Protein AF-A0A4S4KNP8-F1 (afdb_monomer_lite)

pLDDT: mean 75.96, std 20.67, range [28.77, 97.88]

Sequence (736 aa):
MTPSTSGRRTPGTALPTARSRSATATQPLITPVRLPTATTSITPGSRASKYVGMTAKQLSTRTTGSSSPVRGSNERLQARLDALEDENRRLMTDASNAEGSLSSLSGRLDSLTREQDTAAARITDLEFSLRTAERTVGERDSTIESLERSVQQSVLDVEKVRSEGEARARDIQSKLDDKEALVIQLKEIVEAKEGLESENDAVLSVKNTEISLLESRVQKAYIELEEERRELGAQVDELRKAGQETIALYEERLSAADGRRYELEDLISSLEEQLRMQARPQSPASMARKASSAMEIDNEALREQVQHLHKKIASLEDALEEAHLTSEREEAAIHEKVAHYKEREESMRGELSDSEKEMERVMKSEESARLRIEEIEEALRENTVALENARAEIEGLRAEIANLESIAAGGPQKAPNRSAAQTTGAYELLKAEKSELEHICKQRDEQLAEEREASAVLRQALDERIAELDATRKKLNRELPVNGLQDPSKPSVPPSPSKHDLATAREEIKGLKHIVQELQMENTNLAQRYKVLESENKLLMSETEQLREDMKQLEDNIEQSLLREEEALQAEEDAAIMAELDQLRKRLSDLEMKHARTVHDLNKEIGELESLIESKIYREDELEREVERLKERSARSQKKSSKGLPEEIRAPTSVASSASKMSQYSDSTEHGGGEVCEICERPGHDIFTCDLLNDDRPLSIGSSSGLSDTKQDLYCEDCESRGHTAANCPHSLDVF

Organism: NCBI:txid98765

Structure (mmCIF, N/CA/C/O backbone):
data_AF-A0A4S4KNP8-F1
#
_entry.id   AF-A0A4S4KNP8-F1
#
loop_
_atom_site.group_PDB
_atom_site.id
_atom_site.type_symbol
_atom_site.label_atom_id
_atom_site.label_alt_id
_atom_site.label_comp_id
_atom_site.label_asym_id
_atom_site.label_entity_id
_atom_site.label_seq_id
_atom_site.pdbx_PDB_ins_code
_atom_site.Cartn_x
_atom_site.Cartn_y
_atom_site.Cartn_z
_atom_site.occupancy
_atom_site.B_iso_or_equiv
_atom_site.auth_seq_id
_atom_site.auth_comp_id
_atom_site.auth_asym_id
_atom_site.auth_atom_id
_atom_site.pdbx_PDB_model_num
ATOM 1 N N . MET A 1 1 ? 23.668 36.703 5.795 1.00 42.75 1 MET A N 1
ATOM 2 C CA . MET A 1 1 ? 22.729 37.854 5.759 1.00 42.75 1 MET A CA 1
ATOM 3 C C . MET A 1 1 ? 21.320 37.291 5.633 1.00 42.75 1 MET A C 1
ATOM 5 O O . MET A 1 1 ? 21.195 36.228 5.045 1.00 42.75 1 MET A O 1
ATOM 9 N N . THR A 1 2 ? 20.297 37.930 6.202 1.00 41.09 2 THR A N 1
ATOM 10 C CA . THR A 1 2 ? 18.890 37.471 6.141 1.00 41.09 2 THR A CA 1
ATOM 11 C C . THR A 1 2 ? 18.097 38.229 5.069 1.00 41.09 2 THR A C 1
ATOM 13 O O . THR A 1 2 ? 18.444 39.364 4.737 1.00 41.09 2 THR A O 1
ATOM 16 N N . PRO A 1 3 ? 17.069 37.588 4.489 1.00 61.50 3 PRO A N 1
ATOM 17 C CA . PRO A 1 3 ? 15.673 37.873 4.867 1.00 61.50 3 PRO A CA 1
ATOM 18 C C . PRO A 1 3 ? 14.934 36.588 5.312 1.00 61.50 3 PRO A C 1
ATOM 20 O O . PRO A 1 3 ? 15.365 35.498 4.968 1.00 61.50 3 PRO A O 1
ATOM 23 N N . SER A 1 4 ? 13.866 36.578 6.120 1.00 46.88 4 SER A N 1
ATOM 24 C CA . SER A 1 4 ? 12.951 37.620 6.631 1.00 46.88 4 SER A CA 1
ATOM 25 C C . SER A 1 4 ? 11.905 38.167 5.644 1.00 46.88 4 SER A C 1
ATOM 27 O O . SER A 1 4 ? 12.018 39.292 5.162 1.00 46.88 4 SER A O 1
ATOM 29 N N . THR A 1 5 ? 10.841 37.390 5.411 1.00 53.28 5 THR A N 1
ATOM 30 C CA . THR A 1 5 ? 9.507 37.883 5.003 1.00 53.28 5 THR A CA 1
ATOM 31 C C . THR A 1 5 ? 8.414 37.152 5.805 1.00 53.28 5 THR A C 1
ATOM 33 O O . THR A 1 5 ? 8.685 36.119 6.415 1.00 53.28 5 THR A O 1
ATOM 36 N N . SER A 1 6 ? 7.200 37.713 5.875 1.00 47.81 6 SER A N 1
ATOM 37 C CA . SER A 1 6 ? 6.154 37.310 6.837 1.00 47.81 6 SER A CA 1
ATOM 38 C C . SER A 1 6 ? 4.877 36.809 6.155 1.00 47.81 6 SER A C 1
ATOM 40 O O . SER A 1 6 ? 4.416 37.432 5.203 1.00 47.81 6 SER A O 1
ATOM 42 N N . GLY A 1 7 ? 4.243 35.757 6.698 1.00 40.72 7 GLY A N 1
ATOM 43 C CA . GLY A 1 7 ? 3.067 35.109 6.082 1.00 40.72 7 GLY A CA 1
ATOM 44 C C . GLY A 1 7 ? 1.966 34.610 7.033 1.00 40.72 7 GLY A C 1
ATOM 45 O O . GLY A 1 7 ? 1.203 33.724 6.663 1.00 40.72 7 GLY A O 1
ATOM 46 N N . ARG A 1 8 ? 1.856 35.130 8.265 1.00 41.69 8 ARG A N 1
ATOM 47 C CA . ARG A 1 8 ? 0.903 34.616 9.275 1.00 41.69 8 ARG A CA 1
ATOM 48 C C . ARG A 1 8 ? -0.566 34.849 8.868 1.00 41.69 8 ARG A C 1
ATOM 50 O O . ARG A 1 8 ? -1.067 35.965 9.003 1.00 41.69 8 ARG A O 1
ATOM 57 N N . ARG A 1 9 ? -1.277 33.792 8.457 1.00 44.25 9 ARG A N 1
ATOM 58 C CA . ARG A 1 9 ? -2.742 33.777 8.267 1.00 44.25 9 ARG A CA 1
ATOM 59 C C . ARG A 1 9 ? -3.412 32.787 9.220 1.00 44.25 9 ARG A C 1
ATOM 61 O O . ARG A 1 9 ? -3.092 31.608 9.215 1.00 44.25 9 ARG A O 1
ATOM 68 N N . THR A 1 10 ? -4.375 33.274 9.996 1.00 48.62 10 THR A N 1
ATOM 69 C CA . THR A 1 10 ? -5.272 32.468 10.839 1.00 48.62 10 THR A CA 1
ATOM 70 C C . THR A 1 10 ? -6.679 32.454 10.234 1.00 48.62 10 THR A C 1
ATOM 72 O O . THR A 1 10 ? -7.246 33.540 10.064 1.00 48.62 10 THR A O 1
ATOM 75 N N . PRO A 1 11 ? -7.282 31.288 9.948 1.00 51.19 11 PRO A N 1
ATOM 76 C CA . PRO A 1 11 ? -8.726 31.176 9.753 1.00 51.19 11 PRO A CA 1
ATOM 77 C C . PRO A 1 11 ? -9.467 31.478 11.066 1.00 51.19 11 PRO A C 1
ATOM 79 O O . PRO A 1 11 ? -8.955 31.213 12.153 1.00 51.19 11 PRO A O 1
ATOM 82 N N . GLY A 1 12 ? -10.657 32.073 10.970 1.00 36.16 12 GLY A N 1
ATOM 83 C CA . GLY A 1 12 ? -11.467 32.455 12.130 1.00 36.16 12 GLY A CA 1
ATOM 84 C C . GLY A 1 12 ? -12.423 31.357 12.602 1.00 36.16 12 GLY A C 1
ATOM 85 O O . GLY A 1 12 ? -12.821 30.483 11.837 1.00 36.16 12 GLY A O 1
ATOM 86 N N . THR A 1 13 ? -12.834 31.455 13.864 1.00 39.59 13 THR A N 1
ATOM 87 C CA . THR A 1 13 ? -13.854 30.613 14.501 1.00 39.59 13 THR A CA 1
ATOM 88 C C . THR A 1 13 ? -15.199 30.613 13.761 1.00 39.59 13 THR A C 1
ATOM 90 O O . THR A 1 13 ? -15.740 31.668 13.431 1.00 39.59 13 THR A O 1
ATOM 93 N N . ALA A 1 14 ? -15.808 29.433 13.616 1.00 34.84 14 ALA A N 1
ATOM 94 C CA . ALA A 1 14 ? -17.212 29.272 13.233 1.00 34.84 14 ALA A CA 1
ATOM 95 C C . ALA A 1 14 ? -17.892 28.233 14.145 1.00 34.84 14 ALA A C 1
ATOM 97 O O . ALA A 1 14 ? -17.492 27.075 14.184 1.00 34.84 14 ALA A O 1
ATOM 98 N N . LEU A 1 15 ? -18.914 28.654 14.901 1.00 40.56 15 LEU A N 1
ATOM 99 C CA . LEU A 1 15 ? -19.657 27.809 15.848 1.00 40.56 15 LEU A CA 1
ATOM 100 C C . LEU A 1 15 ? -20.998 27.337 15.249 1.00 40.56 15 LEU A C 1
ATOM 102 O O . LEU A 1 15 ? -21.898 28.167 15.081 1.00 40.56 15 LEU A O 1
ATOM 106 N N . PRO A 1 16 ? -21.212 26.030 15.005 1.00 46.16 16 PRO A N 1
ATOM 107 C CA . PRO A 1 16 ? -22.534 25.507 14.671 1.00 46.16 16 PRO A CA 1
ATOM 108 C C . PRO A 1 16 ? -23.408 25.415 15.935 1.00 46.16 16 PRO A C 1
ATOM 110 O O . PRO A 1 16 ? -23.222 24.557 16.795 1.00 46.16 16 PRO A O 1
ATOM 113 N N . THR A 1 17 ? -24.399 26.302 16.069 1.00 42.94 17 THR A N 1
ATOM 114 C CA . THR A 1 17 ? -25.293 26.332 17.246 1.00 42.94 17 THR A CA 1
ATOM 115 C C . THR A 1 17 ? -26.454 25.334 17.100 1.00 42.94 17 THR A C 1
ATOM 117 O O . THR A 1 17 ? -27.586 25.707 16.786 1.00 42.94 17 THR A O 1
ATOM 120 N N . ALA A 1 18 ? -26.186 24.048 17.340 1.00 34.50 18 ALA A N 1
ATOM 121 C CA . ALA A 1 18 ? -27.164 22.959 17.220 1.00 34.50 18 ALA A CA 1
ATOM 122 C C . ALA A 1 18 ? -28.123 22.868 18.433 1.00 34.50 18 ALA A C 1
ATOM 124 O O . ALA A 1 18 ? -28.004 22.007 19.304 1.00 34.50 18 ALA A O 1
ATOM 125 N N . ARG A 1 19 ? -29.102 23.781 18.514 1.00 39.03 19 ARG A N 1
ATOM 126 C CA . ARG A 1 19 ? -30.079 23.850 19.622 1.00 39.03 19 ARG A CA 1
ATOM 127 C C . ARG A 1 19 ? -31.331 22.994 19.367 1.00 39.03 19 ARG A C 1
ATOM 129 O O . ARG A 1 19 ? -32.407 23.534 19.097 1.00 39.03 19 ARG A O 1
ATOM 136 N N . SER A 1 20 ? -31.215 21.676 19.508 1.00 34.25 20 SER A N 1
ATOM 137 C CA . SER A 1 20 ? -32.331 20.731 19.329 1.00 34.25 20 SER A CA 1
ATOM 138 C C . SER A 1 20 ? -33.427 20.880 20.397 1.00 34.25 20 SER A C 1
ATOM 140 O O . SER A 1 20 ? -33.382 20.275 21.466 1.00 34.25 20 SER A O 1
ATOM 142 N N . ARG A 1 21 ? -34.450 21.690 20.101 1.00 37.28 21 ARG A N 1
ATOM 143 C CA . ARG A 1 21 ? -35.719 21.727 20.845 1.00 37.28 21 ARG A CA 1
ATOM 144 C C . ARG A 1 21 ? -36.655 20.624 20.343 1.00 37.28 21 ARG A C 1
ATOM 146 O O . ARG A 1 21 ? -37.370 20.842 19.368 1.00 37.28 21 ARG A O 1
ATOM 153 N N . SER A 1 22 ? -36.740 19.507 21.059 1.00 34.16 22 SER A N 1
ATOM 154 C CA . SER A 1 22 ? -37.874 18.587 20.914 1.00 34.16 22 SER A CA 1
ATOM 155 C C . SER A 1 22 ? -39.030 19.060 21.792 1.00 34.16 22 SER A C 1
ATOM 157 O O . SER A 1 22 ? -38.958 18.998 23.017 1.00 34.16 22 SER A O 1
ATOM 159 N N . ALA A 1 23 ? -40.092 19.558 21.160 1.00 36.16 23 ALA A N 1
ATOM 160 C CA . ALA A 1 23 ? -41.344 19.914 21.818 1.00 36.16 23 ALA A CA 1
ATOM 161 C C . ALA A 1 23 ? -42.497 19.196 21.110 1.00 36.16 23 ALA A C 1
ATOM 163 O O . ALA A 1 23 ? -42.992 19.666 20.087 1.00 36.16 23 ALA A O 1
ATOM 164 N N . THR A 1 24 ? -42.931 18.072 21.677 1.00 37.03 24 THR A N 1
ATOM 165 C CA . THR A 1 24 ? -44.086 17.304 21.198 1.00 37.03 24 THR A CA 1
ATOM 166 C C . THR A 1 24 ? -45.037 17.105 22.370 1.00 37.03 24 THR A C 1
ATOM 168 O O . THR A 1 24 ? -44.614 16.691 23.447 1.00 37.03 24 THR A O 1
ATOM 171 N N . ALA A 1 25 ? -46.308 17.461 22.192 1.00 39.69 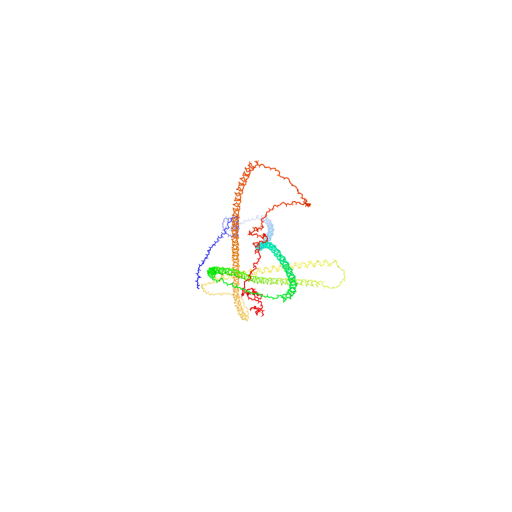25 ALA A N 1
ATOM 172 C CA . ALA A 1 25 ? -47.277 17.504 23.280 1.00 39.69 25 ALA A CA 1
ATOM 173 C C . ALA A 1 25 ? -48.227 16.303 23.253 1.00 39.69 25 ALA A C 1
ATOM 175 O O . ALA A 1 25 ? -48.884 16.057 22.244 1.00 39.69 25 ALA A O 1
ATOM 176 N N . THR A 1 26 ? -48.399 15.661 24.407 1.00 35.81 26 THR A N 1
ATOM 177 C CA . THR A 1 26 ? -49.557 14.809 24.709 1.00 35.81 26 THR A CA 1
ATOM 178 C C . THR A 1 26 ? -49.891 14.933 26.191 1.00 35.81 26 THR A C 1
ATOM 180 O O . THR A 1 26 ? -49.057 14.636 27.042 1.00 35.81 26 THR A O 1
ATOM 183 N N . GLN A 1 27 ? -51.112 15.374 26.503 1.00 42.72 27 GLN A N 1
ATOM 184 C CA . GLN A 1 27 ? -51.726 15.109 27.809 1.00 42.72 27 GLN A CA 1
ATOM 185 C C . GLN A 1 27 ? -52.246 13.659 27.827 1.00 42.72 27 GLN A C 1
ATOM 187 O O . GLN A 1 27 ? -52.448 13.069 26.762 1.00 42.72 27 GLN A O 1
ATOM 192 N N . PRO A 1 28 ? -52.513 13.097 29.015 1.00 42.81 28 PRO A N 1
ATOM 193 C CA . PRO A 1 28 ? -53.898 13.167 29.486 1.00 42.81 28 PRO A CA 1
ATOM 194 C C . PRO A 1 28 ? -54.049 13.637 30.944 1.00 42.81 28 PRO A C 1
ATOM 196 O O . PRO A 1 28 ? -53.100 13.684 31.722 1.00 42.81 28 PRO A O 1
ATOM 199 N N . LEU A 1 29 ? -55.286 13.981 31.311 1.00 45.34 29 LEU A N 1
ATOM 200 C CA . LEU A 1 29 ? -55.691 14.297 32.680 1.00 45.34 29 LEU A CA 1
ATOM 201 C C . LEU A 1 29 ? -55.696 13.027 33.547 1.00 45.34 29 LEU A C 1
ATOM 203 O O . LEU A 1 29 ? -56.445 12.102 33.240 1.00 45.34 29 LEU A O 1
ATOM 207 N N . ILE A 1 30 ? -55.009 13.043 34.694 1.00 39.38 30 ILE A N 1
ATOM 208 C CA . ILE A 1 30 ? -55.395 12.251 35.877 1.00 39.38 30 ILE A CA 1
ATOM 209 C C . ILE A 1 30 ? -55.320 13.152 37.119 1.00 39.38 30 ILE A C 1
ATOM 211 O O . ILE A 1 30 ? -54.399 13.951 37.282 1.00 39.38 30 ILE A O 1
ATOM 215 N N . THR A 1 31 ? -56.334 13.062 37.979 1.00 38.66 31 THR A N 1
ATOM 216 C CA . THR A 1 31 ? -56.511 13.897 39.177 1.00 38.66 31 THR A CA 1
ATOM 217 C C . THR A 1 31 ? -55.814 13.317 40.414 1.00 38.66 31 THR A C 1
ATOM 219 O O . THR A 1 31 ? -56.010 12.132 40.692 1.00 38.66 31 THR A O 1
ATOM 222 N N . PRO A 1 32 ? -55.132 14.125 41.249 1.00 43.62 32 PRO A N 1
ATOM 223 C CA . PRO A 1 32 ? -54.685 13.680 42.566 1.00 43.62 32 PRO A CA 1
ATOM 224 C C . PRO A 1 32 ? -55.876 13.590 43.538 1.00 43.62 32 PRO A C 1
ATOM 226 O O . PRO A 1 32 ? -56.410 14.606 43.989 1.00 43.62 32 PRO A O 1
ATOM 229 N N . VAL A 1 33 ? -56.294 12.369 43.884 1.00 39.19 33 VAL A N 1
ATOM 230 C CA . VAL A 1 33 ? -57.336 12.130 44.898 1.00 39.19 33 VAL A CA 1
ATOM 231 C C . VAL A 1 33 ? -56.758 12.386 46.291 1.00 39.19 33 VAL A C 1
ATOM 233 O O . VAL A 1 33 ? -56.038 11.561 46.846 1.00 39.19 33 VAL A O 1
ATOM 236 N N . ARG A 1 34 ? -57.083 13.544 46.873 1.00 35.69 34 ARG A N 1
ATOM 237 C CA . ARG A 1 34 ? -56.660 13.937 48.225 1.00 35.69 34 ARG A CA 1
ATOM 238 C C . ARG A 1 34 ? -57.795 13.728 49.231 1.00 35.69 34 ARG A C 1
ATOM 240 O O . ARG A 1 34 ? -58.576 14.644 49.483 1.00 35.69 34 ARG A O 1
ATOM 247 N N . LEU A 1 35 ? -57.881 12.529 49.805 1.00 34.41 35 LEU A N 1
ATOM 248 C CA . LEU A 1 35 ? -58.799 12.233 50.914 1.00 34.41 35 LEU A CA 1
ATOM 249 C C . LEU A 1 35 ? -58.300 12.877 52.232 1.00 34.41 35 LEU A C 1
ATOM 251 O O . LEU A 1 35 ? -57.090 12.903 52.467 1.00 34.41 35 LEU A O 1
ATOM 255 N N . PRO A 1 36 ? -59.189 13.449 53.072 1.00 43.34 36 PRO A N 1
ATOM 256 C CA . PRO A 1 36 ? -58.794 14.235 54.241 1.00 43.34 36 PRO A CA 1
ATOM 257 C C . PRO A 1 36 ? -58.733 13.433 55.550 1.00 43.34 36 PRO A C 1
ATOM 259 O O . PRO A 1 36 ? -59.439 12.445 55.744 1.00 43.34 36 PRO A O 1
ATOM 262 N N . THR A 1 37 ? -57.941 13.940 56.495 1.00 35.16 37 THR A N 1
ATOM 263 C CA . THR A 1 37 ? -57.806 13.432 57.866 1.00 35.16 37 THR A CA 1
ATOM 264 C C . THR A 1 37 ? -59.124 13.511 58.647 1.00 35.16 37 THR A C 1
ATOM 266 O O . THR A 1 37 ? -59.732 14.578 58.747 1.00 35.16 37 THR A O 1
ATOM 269 N N . ALA A 1 38 ? -59.544 12.407 59.269 1.00 37.19 38 ALA A N 1
ATOM 270 C CA . ALA A 1 38 ? -60.751 12.359 60.093 1.00 37.19 38 ALA A CA 1
ATOM 271 C C . ALA A 1 38 ? -60.476 12.796 61.547 1.00 37.19 38 ALA A C 1
ATOM 273 O O . ALA A 1 38 ? -60.189 11.975 62.414 1.00 37.19 38 ALA A O 1
ATOM 274 N N . THR A 1 39 ? -60.592 14.097 61.833 1.00 40.59 39 THR A N 1
ATOM 275 C CA . THR A 1 39 ? -60.516 14.645 63.204 1.00 40.59 39 THR A CA 1
ATOM 276 C C . THR A 1 39 ? -61.710 15.551 63.515 1.00 40.59 39 THR A C 1
ATOM 278 O O . THR A 1 39 ? -61.589 16.776 63.549 1.00 40.59 39 THR A O 1
ATOM 281 N N . THR A 1 40 ? -62.884 14.960 63.747 1.00 37.19 40 THR A N 1
ATOM 282 C CA . THR A 1 40 ? -64.078 15.689 64.206 1.00 37.19 40 THR A CA 1
ATOM 283 C C . THR A 1 40 ? -64.102 15.782 65.729 1.00 37.19 40 THR A C 1
ATOM 285 O O . THR A 1 40 ? -64.611 14.894 66.415 1.00 37.19 40 THR A O 1
ATOM 288 N N . SER A 1 41 ? -63.549 16.869 66.262 1.00 40.53 41 SER A N 1
ATOM 289 C CA . SER A 1 41 ? -63.719 17.248 67.663 1.00 40.53 41 SER A CA 1
ATOM 290 C C . SER A 1 41 ? -65.176 17.616 67.978 1.00 40.53 41 SER A C 1
ATOM 292 O O . SER A 1 41 ? -65.925 18.108 67.134 1.00 40.53 41 SER A O 1
ATOM 294 N N . ILE A 1 42 ? -65.575 17.375 69.227 1.00 34.09 42 ILE A N 1
ATOM 295 C CA . ILE A 1 42 ? -66.880 17.765 69.770 1.00 34.09 42 ILE A CA 1
ATOM 296 C C . ILE A 1 42 ? -66.946 19.294 69.905 1.00 34.09 42 ILE A C 1
ATOM 298 O O . ILE A 1 42 ? -66.061 19.887 70.522 1.00 34.09 42 ILE A O 1
ATOM 302 N N . THR A 1 43 ? -68.048 19.912 69.468 1.00 41.53 43 THR A N 1
ATOM 303 C CA . THR A 1 43 ? -68.389 21.299 69.839 1.00 41.53 43 THR A CA 1
ATOM 304 C C . THR A 1 43 ? -69.912 21.445 70.026 1.00 41.53 43 THR A C 1
ATOM 306 O O . THR A 1 43 ? -70.668 21.003 69.161 1.00 41.53 43 THR A O 1
ATOM 309 N N . PRO A 1 44 ? -70.411 22.014 71.145 1.00 43.34 44 PRO A N 1
ATOM 310 C CA . PRO A 1 44 ? -71.839 21.979 71.488 1.00 43.34 44 PRO A CA 1
ATOM 311 C C . PRO A 1 44 ? -72.637 23.166 70.918 1.00 43.34 44 PRO A C 1
ATOM 313 O O . PRO A 1 44 ? -72.167 24.302 70.947 1.00 43.34 44 PRO A O 1
ATOM 316 N N . GLY A 1 45 ? -73.884 22.938 70.471 1.00 35.09 45 GLY A N 1
ATOM 317 C CA . GLY A 1 45 ? -74.670 24.003 69.828 1.00 35.09 45 GLY A CA 1
ATOM 318 C C . GLY A 1 45 ? -76.174 23.771 69.603 1.00 35.09 45 GLY A C 1
ATOM 319 O O . GLY A 1 45 ? -76.614 23.740 68.464 1.00 35.09 45 GLY A O 1
ATOM 320 N N . SER A 1 46 ? -76.970 23.811 70.681 1.00 33.75 46 SER A N 1
ATOM 321 C CA . SER A 1 46 ? -78.406 24.196 70.692 1.00 33.75 46 SER A CA 1
ATOM 322 C C . SER A 1 46 ? -79.518 23.242 70.182 1.00 33.75 46 SER A C 1
ATOM 324 O O . SER A 1 46 ? -79.419 22.579 69.161 1.00 33.75 46 SER A O 1
ATOM 326 N N . ARG A 1 47 ? -80.691 23.384 70.836 1.00 40.78 47 ARG A N 1
ATOM 327 C CA . ARG A 1 47 ? -82.067 23.237 70.284 1.00 40.78 47 ARG A CA 1
ATOM 328 C C . ARG A 1 47 ? -82.725 21.850 70.082 1.00 40.78 47 ARG A C 1
ATOM 330 O O . ARG A 1 47 ? -83.627 21.724 69.262 1.00 40.78 47 ARG A O 1
ATOM 337 N N . ALA A 1 48 ? -82.513 20.918 71.010 1.00 38.31 48 ALA A N 1
ATOM 338 C CA . ALA A 1 48 ? -83.593 20.049 71.526 1.00 38.31 48 ALA A CA 1
ATOM 339 C C . ALA A 1 48 ? -83.367 19.858 73.045 1.00 38.31 48 ALA A C 1
ATOM 341 O O . ALA A 1 48 ? -82.239 19.601 73.441 1.00 38.31 48 ALA A O 1
ATOM 342 N N . SER A 1 49 ? -84.269 20.156 73.993 1.00 37.31 49 SER A N 1
ATOM 343 C CA . SER A 1 49 ? -85.723 19.911 74.126 1.00 37.31 49 SER A CA 1
ATOM 344 C C . SER A 1 49 ? -86.065 18.414 74.229 1.00 37.31 49 SER A C 1
ATOM 346 O O . SER A 1 49 ? -85.824 17.693 73.276 1.00 37.31 49 SER A O 1
ATOM 348 N N . LYS A 1 50 ? -86.677 17.904 75.312 1.00 40.38 50 LYS A N 1
ATOM 349 C CA . LYS A 1 50 ? -87.147 18.563 76.554 1.00 40.38 50 LYS A CA 1
ATOM 350 C C . LYS A 1 50 ? -87.446 17.496 77.639 1.00 40.38 50 LYS A C 1
ATOM 352 O O . LYS A 1 50 ? -87.888 16.414 77.289 1.00 40.38 50 LYS A O 1
ATOM 357 N N . TYR A 1 51 ? -87.299 17.841 78.924 1.00 38.12 51 TYR A N 1
ATOM 358 C CA . TYR A 1 51 ? -87.718 17.058 80.113 1.00 38.12 51 TYR A CA 1
ATOM 359 C C . TYR A 1 51 ? -87.032 15.696 80.403 1.00 38.12 51 TYR A C 1
ATOM 361 O O . TYR A 1 51 ? -87.601 14.640 80.156 1.00 38.12 51 TYR A O 1
ATOM 369 N N . VAL A 1 52 ? -85.924 15.722 81.153 1.00 40.34 52 VAL A N 1
ATOM 370 C CA . VAL A 1 52 ? -85.711 14.780 82.275 1.00 40.34 52 VAL A CA 1
ATOM 371 C C . VAL A 1 52 ? -85.250 15.615 83.469 1.00 40.34 52 VAL A C 1
ATOM 373 O O . VAL A 1 52 ? -84.219 16.276 83.398 1.00 40.34 52 VAL A O 1
ATOM 376 N N . GLY A 1 53 ? -86.057 15.669 84.530 1.00 40.66 53 GLY A N 1
ATOM 377 C CA . GLY A 1 53 ? -85.832 16.602 85.641 1.00 40.66 53 GLY A CA 1
ATOM 378 C C . GLY A 1 53 ? -87.083 16.848 86.479 1.00 40.66 53 GLY A C 1
ATOM 379 O O . GLY A 1 53 ? -87.587 17.966 86.523 1.00 40.66 53 GLY A O 1
ATOM 380 N N . MET A 1 54 ? -87.602 15.799 87.123 1.00 37.19 54 MET A N 1
ATOM 381 C CA . MET A 1 54 ? -88.726 15.895 88.060 1.00 37.19 54 MET A CA 1
ATOM 382 C C . MET A 1 54 ? -88.330 15.368 89.439 1.00 37.19 54 MET A C 1
ATOM 384 O O . MET A 1 54 ? -88.278 14.165 89.669 1.00 37.19 54 MET A O 1
ATOM 388 N N . THR A 1 55 ? -88.104 16.282 90.380 1.00 51.50 55 THR A N 1
ATOM 389 C CA . THR A 1 55 ? -87.964 15.989 91.811 1.00 51.50 55 THR A CA 1
ATOM 390 C C . THR A 1 55 ? -89.256 16.374 92.531 1.00 51.50 55 THR A C 1
ATOM 392 O O . THR A 1 55 ? -89.438 17.512 92.959 1.00 51.50 55 THR A O 1
ATOM 395 N N . ALA A 1 56 ? -90.181 15.419 92.666 1.00 38.91 56 ALA A N 1
ATOM 396 C CA . ALA A 1 56 ? -91.518 15.633 93.237 1.00 38.91 56 ALA A CA 1
ATOM 397 C C . ALA A 1 56 ? -91.519 15.766 94.778 1.00 38.91 56 ALA A C 1
ATOM 399 O O . ALA A 1 56 ? -92.185 15.025 95.498 1.00 38.91 56 ALA A O 1
ATOM 400 N N . LYS A 1 57 ? -90.779 16.748 95.305 1.00 42.62 57 LYS A N 1
ATOM 401 C CA . LYS A 1 57 ? -90.768 17.132 96.726 1.00 42.62 57 LYS A CA 1
ATOM 402 C C . LYS A 1 57 ? -92.018 17.962 97.080 1.00 42.62 57 LYS A C 1
ATOM 404 O O . LYS A 1 57 ? -91.899 19.115 97.480 1.00 42.62 57 LYS A O 1
ATOM 409 N N . GLN A 1 58 ? -93.220 17.405 96.902 1.00 35.06 58 GLN A N 1
ATOM 410 C CA . GLN A 1 58 ? -94.489 18.075 97.235 1.00 35.06 58 GLN A CA 1
ATOM 411 C C . GLN A 1 58 ? -95.668 17.090 97.341 1.00 35.06 58 GLN A C 1
ATOM 413 O O . GLN A 1 58 ? -96.253 16.725 96.329 1.00 35.06 58 GLN A O 1
ATOM 418 N N . LEU A 1 59 ? -96.034 16.709 98.572 1.00 33.84 59 LEU A N 1
ATOM 419 C CA . LEU A 1 59 ? -97.423 16.600 99.059 1.00 33.84 59 LEU A CA 1
ATOM 420 C C . LEU A 1 59 ? -97.424 16.170 100.536 1.00 33.84 59 LEU A C 1
ATOM 422 O O . LEU A 1 59 ? -97.169 15.015 100.865 1.00 33.84 59 LEU A O 1
ATOM 426 N N . SER A 1 60 ? -97.719 17.118 101.426 1.00 34.72 60 SER A N 1
ATOM 427 C CA . SER A 1 60 ? -97.823 16.896 102.873 1.00 34.72 60 SER A CA 1
ATOM 428 C C . SER A 1 60 ? -99.256 17.093 103.364 1.00 34.72 60 SER A C 1
ATOM 430 O O . SER A 1 60 ? -99.956 17.980 102.885 1.00 34.72 60 SER A O 1
ATOM 432 N N . THR A 1 61 ? -99.604 16.357 104.427 1.00 34.34 61 THR A N 1
ATOM 433 C CA . THR A 1 61 ? -100.586 16.703 105.484 1.00 34.34 61 THR A CA 1
ATOM 434 C C . THR A 1 61 ? -102.053 16.992 105.126 1.00 34.34 61 THR A C 1
ATOM 436 O O . THR A 1 61 ? -102.353 17.983 104.474 1.00 34.34 61 THR A O 1
ATOM 439 N N . ARG A 1 62 ? -102.968 16.249 105.777 1.00 32.78 62 ARG A N 1
ATOM 440 C CA . ARG A 1 62 ? -104.146 16.753 106.536 1.00 32.78 62 ARG A CA 1
ATOM 441 C C . ARG A 1 62 ? -104.674 15.627 107.457 1.00 32.78 62 ARG A C 1
ATOM 443 O O . ARG A 1 62 ? -105.111 14.600 106.964 1.00 32.78 62 ARG A O 1
ATOM 450 N N . THR A 1 63 ? -104.371 15.628 108.760 1.00 32.69 63 THR A N 1
ATOM 451 C CA . THR A 1 63 ? -105.105 16.266 109.891 1.00 32.69 63 THR A CA 1
ATOM 452 C C . THR A 1 63 ? -106.390 15.552 110.364 1.00 32.69 63 THR A C 1
ATOM 454 O O . THR A 1 63 ? -107.469 15.833 109.855 1.00 32.69 63 THR A O 1
ATOM 457 N N . THR A 1 64 ? -106.242 14.723 111.412 1.00 32.34 64 THR A N 1
ATOM 458 C CA . THR A 1 64 ? -107.002 14.728 112.697 1.00 32.34 64 THR A CA 1
ATOM 459 C C . THR A 1 64 ? -108.536 14.895 112.741 1.00 32.34 64 THR A C 1
ATOM 461 O O . THR A 1 64 ? -109.048 15.924 112.306 1.00 32.34 64 THR A O 1
ATOM 464 N N . GLY A 1 65 ? -109.230 14.060 113.541 1.00 29.89 65 GLY A N 1
ATOM 465 C CA . GLY A 1 65 ? -110.395 14.547 114.309 1.00 29.89 65 GLY A CA 1
ATOM 466 C C . GLY A 1 65 ? -111.397 13.539 114.914 1.00 29.89 65 GLY A C 1
ATOM 467 O O . GLY A 1 65 ? -111.974 12.729 114.200 1.00 29.89 65 GLY A O 1
ATOM 468 N N . SER A 1 66 ? -111.736 13.768 116.194 1.00 32.62 66 SER A N 1
ATOM 469 C CA . SER A 1 66 ? -113.007 13.422 116.879 1.00 32.62 66 SER A CA 1
ATOM 470 C C . SER A 1 66 ? -113.261 11.989 117.401 1.00 32.62 66 SER A C 1
ATOM 472 O O . SER A 1 66 ? -112.498 11.058 117.160 1.00 32.62 66 SER A O 1
ATOM 474 N N . SER A 1 67 ? -114.303 11.855 118.239 1.00 31.02 67 SER A N 1
ATOM 475 C CA . SER A 1 67 ? -114.376 10.884 119.345 1.00 31.02 67 SER A CA 1
ATOM 476 C C . SER A 1 67 ? -115.767 10.283 119.630 1.00 31.02 67 SER A C 1
ATOM 478 O O . SER A 1 67 ? -116.708 11.043 119.844 1.00 31.02 67 SER A O 1
ATOM 480 N N . SER A 1 68 ? -115.814 8.960 119.882 1.00 34.25 68 SER A N 1
ATOM 481 C CA . SER A 1 68 ? -116.819 8.250 120.722 1.00 34.25 68 SER A CA 1
ATOM 482 C C . SER A 1 68 ? -118.308 8.276 120.272 1.00 34.25 68 SER A C 1
ATOM 484 O O . SER A 1 68 ? -118.651 9.033 119.369 1.00 34.25 68 SER A O 1
ATOM 486 N N . PRO A 1 69 ? -119.243 7.509 120.897 1.00 46.81 69 PRO A N 1
ATOM 487 C CA . PRO A 1 69 ? -119.089 6.389 121.844 1.00 46.81 69 PRO A CA 1
ATOM 488 C C . PRO A 1 69 ? -119.988 5.142 121.528 1.00 46.81 69 PRO A C 1
ATOM 490 O O . PRO A 1 69 ? -120.679 5.079 120.520 1.00 46.81 69 PRO A O 1
ATOM 493 N N . VAL A 1 70 ? -120.031 4.179 122.465 1.00 35.50 70 VAL A N 1
ATOM 494 C CA . VAL A 1 70 ? -121.065 3.121 122.673 1.00 35.50 70 VAL A CA 1
ATOM 495 C C . VAL A 1 70 ? -121.262 2.023 121.595 1.00 35.50 70 VAL A C 1
ATOM 497 O O . VAL A 1 70 ? -122.146 2.061 120.746 1.00 35.50 70 VAL A O 1
ATOM 500 N N . ARG A 1 71 ? -120.561 0.902 121.822 1.00 39.94 71 ARG A N 1
ATOM 501 C CA . ARG A 1 71 ? -121.139 -0.435 122.131 1.00 39.94 71 ARG A CA 1
ATOM 502 C C . ARG A 1 71 ? -122.035 -1.177 121.117 1.00 39.94 71 ARG A C 1
ATOM 504 O O . ARG A 1 71 ? -122.463 -2.278 121.438 1.00 39.94 71 ARG A O 1
ATOM 511 N N . GLY A 1 72 ? -122.232 -0.676 119.901 1.00 46.12 72 GLY A N 1
ATOM 512 C CA . GLY A 1 72 ? -122.652 -1.493 118.743 1.00 46.12 72 GLY A CA 1
ATOM 513 C C . GLY A 1 72 ? -121.471 -2.061 117.937 1.00 46.12 72 GLY A C 1
ATOM 514 O O . GLY A 1 72 ? -121.647 -2.564 116.831 1.00 46.12 72 GLY A O 1
ATOM 515 N N . SER A 1 73 ? -120.243 -1.886 118.434 1.00 47.41 73 SER A N 1
ATOM 516 C CA . SER A 1 73 ? -119.027 -1.970 117.626 1.00 47.41 73 SER A CA 1
ATOM 517 C C . SER A 1 73 ? -118.411 -3.357 117.508 1.00 47.41 73 SER A C 1
ATOM 519 O O . SER A 1 73 ? -117.739 -3.580 116.513 1.00 47.41 73 SER A O 1
ATOM 521 N N . ASN A 1 74 ? -118.587 -4.274 118.469 1.00 50.47 74 ASN A N 1
ATOM 522 C CA . ASN A 1 74 ? -117.764 -5.491 118.501 1.00 50.47 74 ASN A CA 1
ATOM 523 C C . ASN A 1 74 ? -117.958 -6.389 117.278 1.00 50.47 74 ASN A C 1
ATOM 525 O O . ASN A 1 74 ? -116.966 -6.701 116.648 1.00 50.47 74 ASN A O 1
ATOM 529 N N . GLU A 1 75 ? -119.178 -6.730 116.859 1.00 55.94 75 GLU A N 1
ATOM 530 C CA . GLU A 1 75 ? -119.375 -7.582 115.668 1.00 55.94 75 GLU A CA 1
ATOM 531 C C . GLU A 1 75 ? -118.914 -6.894 114.371 1.00 55.94 75 GLU A C 1
ATOM 533 O O . GLU A 1 75 ? -118.343 -7.535 113.494 1.00 55.94 75 GLU A O 1
ATOM 538 N N . ARG A 1 76 ? -119.069 -5.565 114.270 1.00 57.69 76 ARG A N 1
ATOM 539 C CA . ARG A 1 76 ? -118.536 -4.769 113.147 1.00 57.69 76 ARG A CA 1
ATOM 540 C C . ARG A 1 76 ? -117.022 -4.566 113.196 1.00 57.69 76 ARG A C 1
ATOM 542 O O . ARG A 1 76 ? -116.438 -4.285 112.157 1.00 57.69 76 ARG A O 1
ATOM 549 N N . LEU A 1 77 ? -116.394 -4.666 114.365 1.00 58.22 77 LEU A N 1
ATOM 550 C CA . LEU A 1 77 ? -114.941 -4.673 114.526 1.00 58.22 77 LEU A CA 1
ATOM 551 C C . LEU A 1 77 ? -114.377 -6.077 114.333 1.00 58.22 77 LEU A C 1
ATOM 553 O O . LEU A 1 77 ? -113.295 -6.174 113.785 1.00 58.22 77 LEU A O 1
ATOM 557 N N . GLN A 1 78 ? -115.112 -7.129 114.697 1.00 69.75 78 GLN A N 1
ATOM 558 C CA . GLN A 1 78 ? -114.762 -8.524 114.448 1.00 69.75 78 GLN A CA 1
ATOM 559 C C . GLN A 1 78 ? -114.790 -8.782 112.943 1.00 69.75 78 GLN A C 1
ATOM 561 O O . GLN A 1 78 ? -113.736 -8.956 112.360 1.00 69.75 78 GLN A O 1
ATOM 566 N N . ALA A 1 79 ? -115.928 -8.577 112.271 1.00 73.88 79 ALA A N 1
ATOM 567 C CA . ALA A 1 79 ? -116.027 -8.730 110.818 1.00 73.88 79 ALA A CA 1
ATOM 568 C C . ALA A 1 79 ? -115.100 -7.780 110.027 1.00 73.88 79 ALA A C 1
ATOM 570 O O . ALA A 1 79 ? -114.771 -8.058 108.877 1.00 73.88 79 ALA A O 1
ATOM 571 N N . ARG A 1 80 ? -114.667 -6.656 110.622 1.00 77.88 80 ARG A N 1
ATOM 572 C CA . ARG A 1 80 ? -113.645 -5.771 110.037 1.00 77.88 80 ARG A CA 1
ATOM 573 C C . ARG A 1 80 ? -112.217 -6.218 110.354 1.00 77.88 80 ARG A C 1
ATOM 575 O O . ARG A 1 80 ? -111.353 -5.965 109.531 1.00 77.88 80 ARG A O 1
ATOM 582 N N . LEU A 1 81 ? -111.961 -6.857 111.493 1.00 76.88 81 LEU A N 1
ATOM 583 C CA . LEU A 1 81 ? -110.694 -7.515 111.811 1.00 76.88 81 LEU A CA 1
ATOM 584 C C . LEU A 1 81 ? -110.530 -8.757 110.945 1.00 76.88 81 LEU A C 1
ATOM 586 O O . LEU A 1 81 ? -109.530 -8.842 110.262 1.00 76.88 81 LEU A O 1
ATOM 590 N N . ASP A 1 82 ? -111.534 -9.627 110.864 1.00 81.00 82 ASP A N 1
ATOM 591 C CA . ASP A 1 82 ? -111.557 -10.801 109.991 1.00 81.00 82 ASP A CA 1
ATOM 592 C C . ASP A 1 82 ? -111.328 -10.385 108.523 1.00 81.00 82 ASP A C 1
ATOM 594 O O . ASP A 1 82 ? -110.476 -10.947 107.838 1.00 81.00 82 ASP A O 1
ATOM 598 N N . ALA A 1 83 ? -112.001 -9.321 108.056 1.00 79.69 83 ALA A N 1
ATOM 599 C CA . ALA A 1 83 ? -111.755 -8.754 106.729 1.00 79.69 83 ALA A CA 1
ATOM 600 C C . ALA A 1 83 ? -110.352 -8.135 106.580 1.00 79.69 83 ALA A C 1
ATOM 602 O O . ALA A 1 83 ? -109.743 -8.319 105.534 1.00 79.69 83 ALA A O 1
ATOM 603 N N . LEU A 1 84 ? -109.816 -7.444 107.597 1.00 77.94 84 LEU A N 1
ATOM 604 C CA . LEU A 1 84 ? -108.444 -6.905 107.601 1.00 77.94 84 LEU A CA 1
ATOM 605 C C . LEU A 1 84 ? -107.367 -7.990 107.787 1.00 77.94 84 LEU A C 1
ATOM 607 O O . LEU A 1 84 ? -106.207 -7.750 107.458 1.00 77.94 84 LEU A O 1
ATOM 611 N N . GLU A 1 85 ? -107.716 -9.162 108.316 1.00 81.38 85 GLU A N 1
ATOM 612 C CA . GLU A 1 85 ? -106.852 -10.332 108.461 1.00 81.38 85 GLU A CA 1
ATOM 613 C C . GLU A 1 85 ? -106.815 -11.138 107.170 1.00 81.38 85 GLU A C 1
ATOM 615 O O . GLU A 1 85 ? -105.731 -11.521 106.745 1.00 81.38 85 GLU A O 1
ATOM 620 N N . ASP A 1 86 ? -107.947 -11.341 106.495 1.00 80.69 86 ASP A N 1
ATOM 621 C CA . ASP A 1 86 ? -107.964 -11.913 105.147 1.00 80.69 86 ASP A CA 1
ATOM 622 C C . ASP A 1 86 ? -107.406 -10.929 104.103 1.00 80.69 86 ASP A C 1
ATOM 624 O O . ASP A 1 86 ? -106.735 -11.358 103.165 1.00 80.69 86 ASP A O 1
ATOM 628 N N . GLU A 1 87 ? -107.582 -9.615 104.282 1.00 82.19 87 GLU A N 1
ATOM 629 C CA . GLU A 1 87 ? -106.880 -8.586 103.502 1.00 82.19 87 GLU A CA 1
ATOM 630 C C . GLU A 1 87 ? -105.377 -8.586 103.820 1.00 82.19 87 GLU A C 1
ATOM 632 O O . GLU A 1 87 ? -104.587 -8.565 102.885 1.00 82.19 87 GLU A O 1
ATOM 637 N N . ASN A 1 88 ? -104.944 -8.736 105.081 1.00 75.31 88 ASN A N 1
ATOM 638 C CA . ASN A 1 88 ? -103.524 -8.949 105.402 1.00 75.31 88 ASN A CA 1
ATOM 639 C C . ASN A 1 88 ? -102.982 -10.247 104.801 1.00 75.31 88 ASN A C 1
ATOM 641 O O . ASN A 1 88 ? -101.887 -10.240 104.261 1.00 75.31 88 ASN A O 1
ATOM 645 N N . ARG A 1 89 ? -103.714 -11.364 104.867 1.00 84.06 89 ARG A N 1
ATOM 646 C CA . ARG A 1 89 ? -103.283 -12.637 104.266 1.00 84.06 89 ARG A CA 1
ATOM 647 C C . ARG A 1 89 ? -103.142 -12.494 102.759 1.00 84.06 89 ARG A C 1
ATOM 649 O O . ARG A 1 89 ? -102.129 -12.934 102.232 1.00 84.06 89 ARG A O 1
ATOM 656 N N . ARG A 1 90 ? -104.091 -11.824 102.092 1.00 85.19 90 ARG A N 1
ATOM 657 C CA . ARG A 1 90 ? -103.996 -11.480 100.666 1.00 85.19 90 ARG A CA 1
ATOM 658 C C . ARG A 1 90 ? -102.804 -10.578 100.384 1.00 85.19 90 ARG A C 1
ATOM 660 O O . ARG A 1 90 ? -101.990 -10.937 99.550 1.00 85.19 90 ARG A O 1
ATOM 667 N N . LEU A 1 91 ? -102.630 -9.487 101.126 1.00 82.25 91 LEU A N 1
ATOM 668 C CA . LEU A 1 91 ? -101.488 -8.580 100.984 1.00 82.25 91 LEU A CA 1
ATOM 669 C C . LEU A 1 91 ? -100.147 -9.270 101.271 1.00 82.25 91 LEU A C 1
ATOM 671 O O . LEU A 1 91 ? -99.166 -8.938 100.624 1.00 82.25 91 LEU A O 1
ATOM 675 N N . MET A 1 92 ? -100.091 -10.252 102.173 1.00 81.62 92 MET A N 1
ATOM 676 C CA . MET A 1 92 ? -98.894 -11.056 102.445 1.00 81.62 92 MET A CA 1
ATOM 677 C C . MET A 1 92 ? -98.652 -12.114 101.361 1.00 81.62 92 MET A C 1
ATOM 679 O O . MET A 1 92 ? -97.500 -12.339 101.000 1.00 81.62 92 MET A O 1
ATOM 683 N N . THR A 1 93 ? -99.692 -12.733 100.787 1.00 80.81 93 THR A N 1
ATOM 684 C CA . THR A 1 93 ? -99.524 -13.592 99.601 1.00 80.81 93 THR A CA 1
ATOM 685 C C . THR A 1 93 ? -99.162 -12.779 98.366 1.00 80.81 93 THR A C 1
ATOM 687 O O . THR A 1 93 ? -98.320 -13.215 97.597 1.00 80.81 93 THR A O 1
ATOM 690 N N . ASP A 1 94 ? -99.722 -11.585 98.192 1.00 82.25 94 ASP A N 1
ATOM 691 C CA . ASP A 1 94 ? -99.441 -10.692 97.070 1.00 82.25 94 ASP A CA 1
ATOM 692 C C . ASP A 1 94 ? -98.058 -10.052 97.216 1.00 82.25 94 ASP A C 1
ATOM 694 O O . ASP A 1 94 ? -97.338 -9.951 96.228 1.00 82.25 94 ASP A O 1
ATOM 698 N N . ALA A 1 95 ? -97.627 -9.722 98.439 1.00 79.75 95 ALA A N 1
ATOM 699 C CA . ALA A 1 95 ? -96.250 -9.341 98.739 1.00 79.75 95 ALA A CA 1
ATOM 700 C C . ALA A 1 95 ? -95.282 -10.505 98.497 1.00 79.75 95 ALA A C 1
ATOM 702 O O . ALA A 1 95 ? -94.278 -10.302 97.833 1.00 79.75 95 ALA A O 1
ATOM 703 N N . SER A 1 96 ? -95.594 -11.730 98.933 1.00 84.31 96 SER A N 1
ATOM 704 C CA . SER A 1 96 ? -94.744 -12.905 98.679 1.00 84.31 96 SER A CA 1
ATOM 705 C C . SER A 1 96 ? -94.684 -13.274 97.187 1.00 84.31 96 SER A C 1
ATOM 707 O O . SER A 1 96 ? -93.619 -13.600 96.666 1.00 84.31 96 SER A O 1
ATOM 709 N N . ASN A 1 97 ? -95.793 -13.131 96.455 1.00 82.69 97 ASN A N 1
ATOM 710 C CA . ASN A 1 97 ? -95.843 -13.262 94.997 1.00 82.69 97 ASN A CA 1
ATOM 711 C C . ASN A 1 97 ? -95.051 -12.137 94.305 1.00 82.69 97 ASN A C 1
ATOM 713 O O . ASN A 1 97 ? -94.363 -12.391 93.316 1.00 82.69 97 ASN A O 1
ATOM 717 N N . ALA A 1 98 ? -95.104 -10.907 94.825 1.00 81.25 98 ALA A N 1
ATOM 718 C CA . ALA A 1 98 ? -94.323 -9.776 94.331 1.00 81.25 98 ALA A CA 1
ATOM 719 C C . ALA A 1 98 ? -92.828 -9.915 94.654 1.00 81.25 98 ALA A C 1
ATOM 721 O O . ALA A 1 98 ? -92.011 -9.574 93.808 1.00 81.25 98 ALA A O 1
ATOM 722 N N . GLU A 1 99 ? -92.451 -10.472 95.806 1.00 83.00 99 GLU A N 1
ATOM 723 C CA . GLU A 1 99 ? -91.075 -10.835 96.167 1.00 83.00 99 GLU A CA 1
ATOM 724 C C . GLU A 1 99 ? -90.556 -11.976 95.286 1.00 83.00 99 GLU A C 1
ATOM 726 O O . GLU A 1 99 ? -89.441 -11.894 94.779 1.00 83.00 99 GLU A O 1
ATOM 731 N N . GLY A 1 100 ? -91.372 -12.999 95.013 1.00 83.88 100 GLY A N 1
ATOM 732 C CA . GLY A 1 100 ? -91.051 -14.052 94.047 1.00 83.88 100 GLY A CA 1
ATOM 733 C C . GLY A 1 100 ? -90.885 -13.507 92.624 1.00 83.88 100 GLY A C 1
ATOM 734 O O . GLY A 1 100 ? -89.945 -13.873 91.917 1.00 83.88 100 GLY A O 1
ATOM 735 N N . SER A 1 101 ? -91.744 -12.566 92.217 1.00 87.69 101 SER A N 1
ATOM 736 C CA . SER A 1 101 ? -91.638 -11.864 90.934 1.00 87.69 101 SER A CA 1
ATOM 737 C C . SER A 1 101 ? -90.405 -10.955 90.874 1.00 87.69 101 SER A C 1
ATOM 739 O O . SER A 1 101 ? -89.679 -10.993 89.886 1.00 87.69 101 SER A O 1
ATOM 741 N N . LEU A 1 102 ? -90.097 -10.212 91.941 1.00 85.88 102 LEU A N 1
ATOM 742 C CA . LEU A 1 102 ? -88.885 -9.398 92.078 1.00 85.88 102 LEU A CA 1
ATOM 743 C C . LEU A 1 102 ? -87.620 -10.255 92.081 1.00 85.88 102 LEU A C 1
ATOM 745 O O . LEU A 1 102 ? -86.645 -9.880 91.443 1.00 85.88 102 LEU A O 1
ATOM 749 N N . SER A 1 103 ? -87.634 -11.419 92.730 1.00 87.50 103 SER A N 1
ATOM 750 C CA . SER A 1 103 ? -86.529 -12.380 92.717 1.00 87.50 103 SER A CA 1
ATOM 751 C C . SER A 1 103 ? -86.317 -12.958 91.312 1.00 87.50 103 SER A C 1
ATOM 753 O O . SER A 1 103 ? -85.189 -12.988 90.822 1.00 87.50 103 SER A O 1
ATOM 755 N N . SER A 1 104 ? -87.398 -13.310 90.606 1.00 88.81 104 SER A N 1
ATOM 756 C CA . SER A 1 104 ? -87.349 -13.743 89.203 1.00 88.81 104 SER A CA 1
ATOM 757 C C . SER A 1 104 ? -86.855 -12.636 88.258 1.00 88.81 104 SER A C 1
ATOM 759 O O . SER A 1 104 ? -86.036 -12.896 87.375 1.00 88.81 104 SER A O 1
ATOM 761 N N . LEU A 1 105 ? -87.293 -11.391 88.465 1.00 89.56 105 LEU A N 1
ATOM 762 C CA . LEU A 1 105 ? -86.832 -10.224 87.711 1.00 89.56 105 LEU A CA 1
ATOM 763 C C . LEU A 1 105 ? -85.372 -9.878 88.028 1.00 89.56 105 LEU A C 1
ATOM 765 O O . LEU A 1 105 ? -84.632 -9.561 87.105 1.00 89.56 105 LEU A O 1
ATOM 769 N N . SER A 1 106 ? -84.933 -10.000 89.284 1.00 90.88 106 SER A N 1
ATOM 770 C CA . SER A 1 106 ? -83.535 -9.816 89.689 1.00 90.88 106 SER A CA 1
ATOM 771 C C . SER A 1 106 ? -82.645 -10.880 89.057 1.00 90.88 106 SER A C 1
ATOM 773 O O . SER A 1 106 ? -81.668 -10.529 88.415 1.00 90.88 106 SER A O 1
ATOM 775 N N . GLY A 1 107 ? -83.021 -12.162 89.117 1.00 91.50 107 GLY A N 1
ATOM 776 C CA . GLY A 1 107 ? -82.267 -13.235 88.459 1.00 91.50 107 GLY A CA 1
ATOM 777 C C . GLY A 1 107 ? -82.178 -13.067 86.935 1.00 91.50 107 GLY A C 1
ATOM 778 O O . GLY A 1 107 ? -81.169 -13.432 86.332 1.00 91.50 107 GLY A O 1
ATOM 779 N N . ARG A 1 108 ? -83.197 -12.459 86.311 1.00 93.94 108 ARG A N 1
ATOM 780 C CA . ARG A 1 108 ? -83.186 -12.081 84.889 1.00 93.94 108 ARG A CA 1
ATOM 781 C C . ARG A 1 108 ? -82.370 -10.814 84.606 1.00 93.94 108 ARG A C 1
ATOM 783 O O . ARG A 1 108 ? -81.772 -10.715 83.541 1.00 93.94 108 ARG A O 1
ATOM 790 N N . LEU A 1 109 ? -82.322 -9.853 85.527 1.00 91.25 109 LEU A N 1
ATOM 791 C CA . LEU A 1 109 ? -81.414 -8.707 85.436 1.00 91.25 109 LEU A CA 1
ATOM 792 C C . LEU A 1 109 ? -79.958 -9.165 85.595 1.00 91.25 109 LEU A C 1
ATOM 794 O O . LEU A 1 109 ? -79.114 -8.753 84.807 1.00 91.25 109 LEU A O 1
ATOM 798 N N . ASP A 1 110 ? -79.677 -10.084 86.520 1.00 92.50 110 ASP A N 1
ATOM 799 C CA . ASP A 1 110 ? -78.358 -10.692 86.713 1.00 92.50 110 ASP A CA 1
ATOM 800 C C . ASP A 1 110 ? -77.925 -11.508 85.485 1.00 92.50 110 ASP A C 1
ATOM 802 O O . ASP A 1 110 ? -76.755 -11.466 85.102 1.00 92.50 110 ASP A O 1
ATOM 806 N N . SER A 1 111 ? -78.846 -12.241 84.837 1.00 93.19 111 SER A N 1
ATOM 807 C CA . SER A 1 111 ? -78.535 -12.957 83.592 1.00 93.19 111 SER A CA 1
ATOM 808 C C . SER A 1 111 ? -78.258 -11.988 82.442 1.00 93.19 111 SER A C 1
ATOM 810 O O . SER A 1 111 ? -77.219 -12.111 81.802 1.00 93.19 111 SER A O 1
ATOM 812 N N . LEU A 1 112 ? -79.106 -10.972 82.245 1.00 93.81 112 LEU A N 1
ATOM 813 C CA . LEU A 1 112 ? -78.903 -9.935 81.226 1.00 93.81 112 LEU A CA 1
ATOM 814 C C . LEU A 1 112 ? -77.626 -9.116 81.464 1.00 93.81 112 LEU A C 1
ATOM 816 O O . LEU A 1 112 ? -76.956 -8.753 80.504 1.00 93.81 112 LEU A O 1
ATOM 820 N N . THR A 1 113 ? -77.251 -8.867 82.722 1.00 93.81 113 THR A N 1
ATOM 821 C CA . THR A 1 113 ? -75.998 -8.176 83.068 1.00 93.81 113 THR A CA 1
ATOM 822 C C . THR A 1 113 ? -74.798 -9.044 82.703 1.00 93.81 113 THR A C 1
ATOM 824 O O . THR A 1 113 ? -73.903 -8.578 82.011 1.00 93.81 113 THR A O 1
ATOM 827 N N . ARG A 1 114 ? -74.812 -10.343 83.037 1.00 94.69 114 ARG A N 1
ATOM 828 C CA . ARG A 1 114 ? -73.751 -11.284 82.626 1.00 94.69 114 ARG A CA 1
ATOM 829 C C . ARG A 1 114 ? -73.682 -11.473 81.106 1.00 94.69 114 ARG A C 1
ATOM 831 O O . ARG A 1 114 ? -72.592 -11.618 80.554 1.00 94.69 114 ARG A O 1
ATOM 838 N N . GLU A 1 115 ? -74.819 -11.471 80.415 1.00 95.06 115 GLU A N 1
ATOM 839 C CA . GLU A 1 115 ? -74.880 -11.485 78.947 1.00 95.06 115 GLU A CA 1
ATOM 840 C C . GLU A 1 115 ? -74.288 -10.193 78.358 1.00 95.06 115 GLU A C 1
ATOM 842 O O . GLU A 1 115 ? -73.505 -10.259 77.412 1.00 95.06 115 GLU A O 1
ATOM 847 N N . GLN A 1 116 ? -74.572 -9.032 78.955 1.00 94.62 116 GLN A N 1
ATOM 848 C CA . GLN A 1 116 ? -73.975 -7.751 78.574 1.00 94.62 116 GLN A CA 1
ATOM 849 C C . GLN A 1 116 ? -72.460 -7.717 78.836 1.00 94.62 116 GLN A C 1
ATOM 851 O O . GLN A 1 116 ? -71.712 -7.319 77.947 1.00 94.62 116 GLN A O 1
ATOM 856 N N . ASP A 1 117 ? -71.994 -8.177 79.999 1.00 94.56 117 ASP A N 1
ATOM 857 C CA . ASP A 1 117 ? -70.571 -8.233 80.356 1.00 94.56 117 ASP A CA 1
ATOM 858 C C . ASP A 1 117 ? -69.796 -9.179 79.425 1.00 94.56 117 ASP A C 1
ATOM 860 O O . ASP A 1 117 ? -68.722 -8.839 78.927 1.00 94.56 117 ASP A O 1
ATOM 864 N N . THR A 1 118 ? -70.353 -10.358 79.124 1.00 95.81 118 THR A N 1
ATOM 865 C CA . THR A 1 118 ? -69.727 -11.315 78.192 1.00 95.81 118 THR A CA 1
ATOM 866 C C . THR A 1 118 ? -69.785 -10.852 76.735 1.00 95.81 118 THR A C 1
ATOM 868 O O . THR A 1 118 ? -68.863 -11.150 75.973 1.00 95.81 118 THR A O 1
ATOM 871 N N . ALA A 1 119 ? -70.806 -10.089 76.334 1.00 94.88 119 ALA A N 1
ATOM 872 C CA . ALA A 1 119 ? -70.832 -9.420 75.035 1.00 94.88 119 ALA A CA 1
ATOM 873 C C . ALA A 1 119 ? -69.794 -8.287 74.958 1.00 94.88 119 ALA A C 1
ATOM 875 O O . ALA A 1 119 ? -69.075 -8.198 73.966 1.00 94.88 119 ALA A O 1
ATOM 876 N N . ALA A 1 120 ? -69.661 -7.471 76.008 1.00 95.00 120 ALA A N 1
ATOM 877 C CA . ALA A 1 120 ? -68.671 -6.400 76.088 1.00 95.00 120 ALA A CA 1
ATOM 878 C C . ALA A 1 120 ? -67.234 -6.945 76.037 1.00 95.00 120 ALA A C 1
ATOM 880 O O . ALA A 1 120 ? -66.431 -6.445 75.252 1.00 95.00 120 ALA A O 1
ATOM 881 N N . ALA A 1 121 ? -66.937 -8.017 76.781 1.00 95.69 121 ALA A N 1
ATOM 882 C CA . ALA A 1 121 ? -65.644 -8.701 76.729 1.00 95.69 121 ALA A CA 1
ATOM 883 C C . ALA A 1 121 ? -65.313 -9.201 75.308 1.00 95.69 121 ALA A C 1
ATOM 885 O O . ALA A 1 121 ? -64.243 -8.911 74.777 1.00 95.69 121 ALA A O 1
ATOM 886 N N . ARG A 1 122 ? -66.274 -9.855 74.635 1.00 96.81 122 ARG A N 1
ATOM 887 C CA . ARG A 1 122 ? -66.112 -10.294 73.236 1.00 96.81 122 ARG A CA 1
ATOM 888 C C . ARG A 1 122 ? -65.903 -9.130 72.268 1.00 96.81 122 ARG A C 1
ATOM 890 O O . ARG A 1 122 ? -65.152 -9.283 71.311 1.00 96.81 122 ARG A O 1
ATOM 897 N N . ILE A 1 123 ? -66.545 -7.983 72.494 1.00 95.06 123 ILE A N 1
ATOM 898 C CA . ILE A 1 123 ? -66.314 -6.773 71.694 1.00 95.06 123 ILE A CA 1
ATOM 899 C C . ILE A 1 123 ? -64.882 -6.271 71.908 1.00 95.06 123 ILE A C 1
ATOM 901 O O . ILE A 1 123 ? -64.197 -6.018 70.922 1.00 95.06 123 ILE A O 1
ATOM 905 N N . THR A 1 124 ? -64.383 -6.206 73.147 1.00 96.00 124 THR A N 1
ATOM 906 C CA . THR A 1 124 ? -62.991 -5.793 73.403 1.00 96.00 124 THR A CA 1
ATOM 907 C C . THR A 1 124 ? -61.957 -6.769 72.835 1.00 96.00 124 THR A C 1
ATOM 909 O O . THR A 1 124 ? -60.944 -6.321 72.299 1.00 96.00 124 THR A O 1
ATOM 912 N N . ASP A 1 125 ? -62.228 -8.078 72.865 1.00 95.38 125 ASP A N 1
ATOM 913 C CA . ASP A 1 125 ? -61.366 -9.098 72.252 1.00 95.38 125 ASP A CA 1
ATOM 914 C C . ASP A 1 125 ? -61.336 -8.962 70.719 1.00 95.38 125 ASP A C 1
ATOM 916 O O . ASP A 1 125 ? -60.271 -9.027 70.100 1.00 95.38 125 ASP A O 1
ATOM 920 N N . LEU A 1 126 ? -62.496 -8.719 70.094 1.00 94.94 126 LEU A N 1
ATOM 921 C CA . LEU A 1 126 ? -62.609 -8.494 68.650 1.00 94.94 126 LEU A CA 1
ATOM 922 C C . LEU A 1 126 ? -61.980 -7.161 68.220 1.00 94.94 126 LEU A C 1
ATOM 924 O O . LEU A 1 126 ? -61.298 -7.133 67.201 1.00 94.94 126 LEU A O 1
ATOM 928 N N . GLU A 1 127 ? -62.131 -6.080 68.991 1.00 96.50 127 GLU A N 1
ATOM 929 C CA . GLU A 1 127 ? -61.425 -4.813 68.747 1.00 96.50 127 GLU A CA 1
ATOM 930 C C . GLU A 1 127 ? -59.904 -4.976 68.856 1.00 96.50 127 GLU A C 1
ATOM 932 O O . GLU A 1 127 ? -59.161 -4.423 68.044 1.00 96.50 127 GLU A O 1
ATOM 937 N N . PHE A 1 128 ? -59.420 -5.737 69.843 1.00 97.12 128 PHE A N 1
ATOM 938 C CA . PHE A 1 128 ? -57.994 -6.018 69.993 1.00 97.12 128 PHE A CA 1
ATOM 939 C C . PHE A 1 128 ? -57.462 -6.878 68.836 1.00 97.12 128 PHE A C 1
ATOM 941 O O . PHE A 1 128 ? -56.405 -6.576 68.275 1.00 97.12 128 PHE A O 1
ATOM 948 N N . SER A 1 129 ? -58.211 -7.909 68.435 1.00 96.81 129 SER A N 1
ATOM 949 C CA . SER A 1 129 ? -57.888 -8.753 67.281 1.00 96.81 129 SER A CA 1
ATOM 950 C C . SER A 1 129 ? -57.868 -7.946 65.979 1.00 96.81 129 SER A C 1
ATOM 952 O O . SER A 1 129 ? -56.894 -8.032 65.234 1.00 96.81 129 SER A O 1
ATOM 954 N N . LEU A 1 130 ? -58.866 -7.087 65.751 1.00 95.06 130 LEU A N 1
ATOM 955 C CA . LEU A 1 130 ? -58.958 -6.218 64.577 1.00 95.06 130 LEU A CA 1
ATOM 956 C C . LEU A 1 130 ? -57.794 -5.219 64.525 1.00 95.06 130 LEU A C 1
ATOM 958 O O . LEU A 1 130 ? -57.099 -5.171 63.517 1.00 95.06 130 LEU A O 1
ATOM 962 N N . ARG A 1 131 ? -57.475 -4.527 65.630 1.00 96.31 131 ARG A N 1
ATOM 963 C CA . ARG A 1 131 ? -56.288 -3.645 65.710 1.00 96.31 131 ARG A CA 1
ATOM 964 C C . ARG A 1 131 ? -54.965 -4.389 65.535 1.00 96.31 131 ARG A C 1
ATOM 966 O O . ARG A 1 131 ? -53.945 -3.779 65.219 1.00 96.31 131 ARG A O 1
ATOM 973 N N . THR A 1 132 ? -54.929 -5.690 65.804 1.00 95.31 132 THR A N 1
ATOM 974 C CA . THR A 1 132 ? -53.742 -6.520 65.551 1.00 95.31 132 THR A CA 1
ATOM 975 C C . THR A 1 132 ? -53.656 -6.876 64.068 1.00 95.31 132 THR A C 1
ATOM 977 O O . THR A 1 132 ? -52.600 -6.690 63.470 1.00 95.31 132 THR A O 1
ATOM 980 N N . ALA A 1 133 ? -54.778 -7.255 63.446 1.00 94.06 133 ALA A N 1
ATOM 981 C CA . ALA A 1 133 ? -54.869 -7.468 62.005 1.00 94.06 133 ALA A CA 1
ATOM 982 C C . ALA A 1 133 ? -54.493 -6.201 61.210 1.00 94.06 133 ALA A C 1
ATOM 984 O O . ALA A 1 133 ? -53.648 -6.286 60.325 1.00 94.06 133 ALA A O 1
ATOM 985 N N . GLU A 1 134 ? -55.026 -5.027 61.572 1.00 96.06 134 GLU A N 1
ATOM 986 C CA . GLU A 1 134 ? -54.698 -3.729 60.954 1.00 96.06 134 GLU A CA 1
ATOM 987 C C . GLU A 1 134 ? -53.187 -3.445 60.941 1.00 96.06 134 GLU A C 1
ATOM 989 O O . GLU A 1 134 ? -52.653 -3.030 59.914 1.00 96.06 134 GLU A O 1
ATOM 994 N N . ARG A 1 135 ? -52.476 -3.722 62.047 1.00 95.44 135 ARG A N 1
ATOM 995 C CA . ARG A 1 135 ? -51.009 -3.585 62.096 1.00 95.44 135 ARG A CA 1
ATOM 996 C C . ARG A 1 135 ? -50.320 -4.567 61.157 1.00 95.44 135 ARG A C 1
ATOM 998 O O . ARG A 1 135 ? -49.510 -4.137 60.347 1.00 95.44 135 ARG A O 1
ATOM 1005 N N . THR A 1 136 ? -50.696 -5.847 61.194 1.00 95.31 136 THR A N 1
ATOM 1006 C CA . THR A 1 136 ? -50.098 -6.853 60.297 1.00 95.31 136 THR A CA 1
ATOM 1007 C C . THR A 1 136 ? -50.399 -6.597 58.817 1.00 95.31 136 THR A C 1
ATOM 1009 O O . THR A 1 136 ? -49.614 -6.997 57.965 1.00 95.31 136 THR A O 1
ATOM 1012 N N . VAL A 1 137 ? -51.504 -5.918 58.486 1.00 93.94 137 VAL A N 1
ATOM 1013 C CA . VAL A 1 137 ? -51.785 -5.457 57.119 1.00 93.94 137 VAL A CA 1
ATOM 1014 C C . VAL A 1 137 ? -50.864 -4.293 56.760 1.00 93.94 137 VAL A C 1
ATOM 1016 O O . VAL A 1 137 ? -50.146 -4.411 55.779 1.00 93.94 137 VAL A O 1
ATOM 1019 N N . GLY A 1 138 ? -50.761 -3.247 57.588 1.00 95.56 138 GLY A N 1
ATOM 1020 C CA . GLY A 1 138 ? -49.846 -2.124 57.325 1.00 95.56 138 GLY A CA 1
ATOM 1021 C C . GLY A 1 138 ? -48.362 -2.523 57.258 1.00 95.56 138 GLY A C 1
ATOM 1022 O O . GLY A 1 138 ? -47.608 -1.989 56.447 1.00 95.56 138 GLY A O 1
ATOM 1023 N N . GLU A 1 139 ? -47.941 -3.510 58.052 1.00 95.69 139 GLU A N 1
ATOM 1024 C CA . GLU A 1 139 ? -46.617 -4.137 57.952 1.00 95.69 139 GLU A CA 1
ATOM 1025 C C . GLU A 1 139 ? -46.438 -4.822 56.585 1.00 95.69 139 GLU A C 1
ATOM 1027 O O . GLU A 1 139 ? -45.443 -4.583 55.892 1.00 95.69 139 GLU A O 1
ATOM 1032 N N . ARG A 1 140 ? -47.426 -5.613 56.142 1.00 92.62 140 ARG A N 1
ATOM 1033 C CA . ARG A 1 140 ? -47.407 -6.267 54.822 1.00 92.62 140 ARG A CA 1
ATOM 1034 C C . ARG A 1 140 ? -47.427 -5.259 53.675 1.00 92.62 140 ARG A C 1
ATOM 1036 O O . ARG A 1 140 ? -46.631 -5.409 52.758 1.00 92.62 140 ARG A O 1
ATOM 1043 N N . ASP A 1 141 ? -48.235 -4.212 53.754 1.00 94.94 141 ASP A N 1
ATOM 1044 C CA . ASP A 1 141 ? -48.277 -3.149 52.748 1.00 94.94 141 ASP A CA 1
ATOM 1045 C C . ASP A 1 141 ? -46.914 -2.438 52.655 1.00 94.94 141 ASP A C 1
ATOM 1047 O O . ASP A 1 141 ? -46.376 -2.284 51.562 1.00 94.94 141 ASP A O 1
ATOM 1051 N N . SER A 1 142 ? -46.267 -2.127 53.789 1.00 95.50 142 SER A N 1
ATOM 1052 C CA . SER A 1 142 ? -44.929 -1.509 53.792 1.00 95.50 142 SER A CA 1
ATOM 1053 C C . SER A 1 142 ? -43.829 -2.415 53.215 1.00 95.50 142 SER A C 1
ATOM 1055 O O . SER A 1 142 ? -42.893 -1.934 52.572 1.00 95.50 142 SER A O 1
ATOM 1057 N N . THR A 1 143 ? -43.947 -3.737 53.397 1.00 94.94 143 THR A N 1
ATOM 1058 C CA . THR A 1 143 ? -43.026 -4.710 52.781 1.00 94.94 143 THR A CA 1
ATOM 1059 C C . THR A 1 143 ? -43.298 -4.897 51.291 1.00 94.94 143 THR A C 1
ATOM 1061 O O . THR A 1 143 ? -42.339 -5.006 50.529 1.00 94.94 143 THR A O 1
ATOM 1064 N N . ILE A 1 144 ? -44.558 -4.829 50.847 1.00 93.06 144 ILE A N 1
ATOM 1065 C CA . ILE A 1 144 ? -44.925 -4.790 49.424 1.00 93.06 144 ILE A CA 1
ATOM 1066 C C . ILE A 1 144 ? -44.359 -3.525 48.769 1.00 93.06 144 ILE A C 1
ATOM 1068 O O . ILE A 1 144 ? -43.613 -3.649 47.805 1.00 93.06 144 ILE A O 1
ATOM 1072 N N . GLU A 1 145 ? -44.581 -2.331 49.332 1.00 95.62 145 GLU A N 1
ATOM 1073 C CA . GLU A 1 145 ? -44.005 -1.078 48.811 1.00 95.62 145 GLU A CA 1
ATOM 1074 C C . GLU A 1 145 ? -42.467 -1.109 48.742 1.00 95.62 145 GLU A C 1
ATOM 1076 O O . GLU A 1 145 ? -41.865 -0.453 47.889 1.00 95.62 145 GLU A O 1
ATOM 1081 N N . SER A 1 146 ? -41.809 -1.826 49.659 1.00 94.44 146 SER A N 1
ATOM 1082 C CA . SER A 1 146 ? -40.351 -1.997 49.657 1.00 94.44 146 SER A CA 1
ATOM 1083 C C . SER A 1 146 ? -39.889 -2.944 48.545 1.00 94.44 146 SER A C 1
ATOM 1085 O O . SER A 1 146 ? -38.960 -2.622 47.802 1.00 94.44 146 SER A O 1
ATOM 1087 N N . LEU A 1 147 ? -40.577 -4.077 48.375 1.00 93.62 147 LEU A N 1
ATOM 1088 C CA . LEU A 1 147 ? -40.315 -5.038 47.303 1.00 93.62 147 LEU A CA 1
ATOM 1089 C C . LEU A 1 147 ? -40.615 -4.445 45.920 1.00 93.62 147 LEU A C 1
ATOM 1091 O O . LEU A 1 147 ? -39.822 -4.635 45.005 1.00 93.62 147 LEU A O 1
ATOM 1095 N N . GLU A 1 148 ? -41.688 -3.669 45.761 1.00 95.56 148 GLU A N 1
ATOM 1096 C CA . GLU A 1 148 ? -42.003 -2.970 44.509 1.00 95.56 148 GLU A CA 1
ATOM 1097 C C . GLU A 1 148 ? -40.910 -1.966 44.128 1.00 95.56 148 GLU A C 1
ATOM 1099 O O . GLU A 1 148 ? -40.481 -1.941 42.975 1.00 95.56 148 GLU A O 1
ATOM 1104 N N . ARG A 1 149 ? -40.387 -1.191 45.090 1.00 95.19 149 ARG A N 1
ATOM 1105 C CA . ARG A 1 149 ? -39.238 -0.297 44.859 1.00 95.19 149 ARG A CA 1
ATOM 1106 C C . ARG A 1 149 ? -37.956 -1.065 44.525 1.00 95.19 149 ARG A C 1
ATOM 1108 O O . ARG A 1 149 ? -37.217 -0.642 43.641 1.00 95.19 149 ARG A O 1
ATOM 1115 N N . SER A 1 150 ? -37.710 -2.203 45.176 1.00 93.06 150 SER A N 1
ATOM 1116 C CA . SER A 1 150 ? -36.570 -3.081 44.874 1.00 93.06 150 SER A CA 1
ATOM 1117 C C . SER A 1 150 ? -36.656 -3.684 43.463 1.00 93.06 150 SER A C 1
ATOM 1119 O O . SER A 1 150 ? -35.666 -3.689 42.733 1.00 93.06 150 SER A O 1
ATOM 1121 N N . VAL A 1 151 ? -37.848 -4.115 43.035 1.00 93.75 151 VAL A N 1
ATOM 1122 C CA . VAL A 1 151 ? -38.108 -4.618 41.676 1.00 93.75 151 VAL A CA 1
ATOM 1123 C C . VAL A 1 151 ? -38.001 -3.502 40.633 1.00 93.75 151 VAL A C 1
ATOM 1125 O O . VAL A 1 151 ? -37.412 -3.715 39.580 1.00 93.75 151 VAL A O 1
ATOM 1128 N N . GLN A 1 152 ? -38.503 -2.296 40.913 1.00 96.19 152 GLN A N 1
ATOM 1129 C CA . GLN A 1 152 ? -38.328 -1.149 40.012 1.00 96.19 152 GLN A CA 1
ATOM 1130 C C . GLN A 1 152 ? -36.846 -0.790 39.836 1.00 96.19 152 GLN A C 1
ATOM 1132 O O . GLN A 1 152 ? -36.409 -0.560 38.710 1.00 96.19 152 GLN A O 1
ATOM 1137 N N . GLN A 1 153 ? -36.057 -0.804 40.915 1.00 95.50 153 GLN A N 1
ATOM 1138 C CA . GLN A 1 153 ? -34.616 -0.568 40.837 1.00 95.50 153 GLN A CA 1
ATOM 1139 C C . GLN A 1 153 ? -33.899 -1.663 40.031 1.00 95.50 153 GLN A C 1
ATOM 1141 O O . GLN A 1 153 ? -33.119 -1.340 39.139 1.00 95.50 153 GLN A O 1
ATOM 1146 N N . SER A 1 154 ? -34.202 -2.946 40.264 1.00 89.81 154 SER A N 1
ATOM 1147 C CA . SER A 1 154 ? -33.552 -4.034 39.520 1.00 89.81 154 SER A CA 1
ATOM 1148 C C . SER A 1 154 ? -33.933 -4.063 38.035 1.00 89.81 154 SER A C 1
ATOM 1150 O O . SER A 1 154 ? -33.092 -4.408 37.206 1.00 89.81 154 SER A O 1
ATOM 1152 N N . VAL A 1 155 ? -35.143 -3.624 37.665 1.00 93.00 155 VAL A N 1
ATOM 1153 C CA . VAL A 1 155 ? -35.519 -3.390 36.259 1.00 93.00 155 VAL A CA 1
ATOM 1154 C C . VAL A 1 155 ? -34.666 -2.280 35.640 1.00 93.00 155 VAL A C 1
ATOM 1156 O O . VAL A 1 155 ? -34.109 -2.495 34.566 1.00 93.00 155 VAL A O 1
ATOM 1159 N N . LEU A 1 156 ? -34.490 -1.139 36.318 1.00 94.50 156 LEU A N 1
ATOM 1160 C CA . LEU A 1 156 ? -33.639 -0.043 35.827 1.00 94.50 156 LEU A CA 1
ATOM 1161 C C . LEU A 1 156 ? -32.167 -0.464 35.684 1.00 94.50 156 LEU A C 1
ATOM 1163 O O . LEU A 1 156 ? -31.513 -0.095 34.707 1.00 94.50 156 LEU A O 1
ATOM 1167 N N . ASP A 1 157 ? -31.648 -1.269 36.612 1.00 89.25 157 ASP A N 1
ATOM 1168 C CA . ASP A 1 157 ? -30.281 -1.796 36.539 1.00 89.25 157 ASP A CA 1
ATOM 1169 C C . ASP A 1 157 ? -30.113 -2.796 35.377 1.00 89.25 157 ASP A C 1
ATOM 1171 O O . ASP A 1 157 ? -29.103 -2.760 34.668 1.00 89.25 157 ASP A O 1
ATOM 1175 N N . VAL A 1 158 ? -31.120 -3.637 35.107 1.00 88.88 158 VAL A N 1
ATOM 1176 C CA . VAL A 1 158 ? -31.146 -4.538 33.939 1.00 88.88 158 VAL A CA 1
ATOM 1177 C C . VAL A 1 158 ? -31.262 -3.759 32.624 1.00 88.88 158 VAL A C 1
ATOM 1179 O O . VAL A 1 158 ? -30.540 -4.069 31.676 1.00 88.88 158 VAL A O 1
ATOM 1182 N N . GLU A 1 159 ? -32.109 -2.729 32.549 1.00 93.44 159 GLU A N 1
ATOM 1183 C CA . GLU A 1 159 ? -32.219 -1.849 31.376 1.00 93.44 159 GLU A CA 1
ATOM 1184 C C . GLU A 1 159 ? -30.912 -1.089 31.114 1.00 93.44 159 GLU A C 1
ATOM 1186 O O . GLU A 1 159 ? -30.468 -0.998 29.965 1.00 93.44 159 GLU A O 1
ATOM 1191 N N . LYS A 1 160 ? -30.233 -0.625 32.170 1.00 94.56 160 LYS A N 1
ATOM 1192 C CA . LYS A 1 160 ? -28.905 -0.016 32.073 1.00 94.56 160 LYS A CA 1
ATOM 1193 C C . LYS A 1 160 ? -27.881 -1.001 31.503 1.00 94.56 160 LYS A C 1
ATOM 1195 O O . LYS A 1 160 ? -27.284 -0.699 30.469 1.00 94.56 160 LYS A O 1
ATOM 1200 N N . VAL A 1 161 ? -27.710 -2.177 32.116 1.00 89.44 161 VAL A N 1
ATOM 1201 C CA . VAL A 1 161 ? -26.752 -3.207 31.655 1.00 89.44 161 VAL A CA 1
ATOM 1202 C C . VAL A 1 161 ? -27.051 -3.635 30.216 1.00 89.44 161 VAL A C 1
ATOM 1204 O O . VAL A 1 161 ? -26.128 -3.790 29.412 1.00 89.44 161 VAL A O 1
ATOM 1207 N N . ARG A 1 162 ? -28.335 -3.749 29.854 1.00 93.31 162 ARG A N 1
ATOM 1208 C CA . ARG A 1 162 ? -28.776 -3.985 28.477 1.00 93.31 162 ARG A CA 1
ATOM 1209 C C . ARG A 1 162 ? -28.324 -2.864 27.538 1.00 93.31 162 ARG A C 1
ATOM 1211 O O . ARG A 1 162 ? -27.736 -3.169 26.506 1.00 93.31 162 ARG A O 1
ATOM 1218 N N . SER A 1 163 ? -28.539 -1.595 27.890 1.00 88.62 163 SER A N 1
ATOM 1219 C CA . SER A 1 163 ? -28.135 -0.455 27.054 1.00 88.62 163 SER A CA 1
ATOM 1220 C C . SER A 1 163 ? -26.613 -0.373 26.857 1.00 88.62 163 SER A C 1
ATOM 1222 O O . SER A 1 163 ? -26.144 -0.087 25.757 1.00 88.62 163 SER A O 1
ATOM 1224 N N . GLU A 1 164 ? -25.827 -0.719 27.882 1.00 88.69 164 GLU A N 1
ATOM 1225 C CA . GLU A 1 164 ? -24.366 -0.827 27.796 1.00 88.69 164 GLU A CA 1
ATOM 1226 C C . GLU A 1 164 ? -23.924 -2.030 26.941 1.00 88.69 164 GLU A C 1
ATOM 1228 O O . GLU A 1 164 ? -22.883 -1.986 26.285 1.00 88.69 164 GLU A O 1
ATOM 1233 N N . GLY A 1 165 ? -24.691 -3.125 26.939 1.00 85.19 165 GLY A N 1
ATOM 1234 C CA . GLY A 1 165 ? -24.508 -4.253 26.020 1.00 85.19 165 GLY A CA 1
ATOM 1235 C C . GLY A 1 165 ? -24.796 -3.867 24.566 1.00 85.19 165 GLY A C 1
ATOM 1236 O O . GLY A 1 165 ? -23.956 -4.075 23.697 1.00 85.19 165 GLY A O 1
ATOM 1237 N N . GLU A 1 166 ? -25.935 -3.223 24.308 1.00 90.31 166 GLU A N 1
ATOM 1238 C CA . GLU A 1 166 ? -26.342 -2.733 22.981 1.00 90.31 166 GLU A CA 1
ATOM 1239 C C . GLU A 1 166 ? -25.455 -1.581 22.466 1.00 90.31 166 GLU A C 1
ATOM 1241 O O . GLU A 1 166 ? -25.382 -1.344 21.260 1.00 90.31 166 GLU A O 1
ATOM 1246 N N . ALA A 1 167 ? -24.759 -0.854 23.346 1.00 86.62 167 ALA A N 1
ATOM 1247 C CA . ALA A 1 167 ? -23.701 0.086 22.972 1.00 86.62 167 ALA A CA 1
ATOM 1248 C C . ALA A 1 167 ? -22.413 -0.644 22.552 1.00 86.62 167 ALA A C 1
ATOM 1250 O O . ALA A 1 167 ? -21.915 -0.404 21.453 1.00 86.62 167 ALA A O 1
ATOM 1251 N N . ARG A 1 168 ? -21.919 -1.585 23.371 1.00 88.69 168 ARG A N 1
ATOM 1252 C CA . ARG A 1 168 ? -20.728 -2.400 23.055 1.00 88.69 168 ARG A CA 1
ATOM 1253 C C . ARG A 1 168 ? -20.905 -3.238 21.787 1.00 88.69 168 ARG A C 1
ATOM 1255 O O . ARG A 1 168 ? -19.977 -3.333 20.998 1.00 88.69 168 ARG A O 1
ATOM 1262 N N . ALA A 1 169 ? -22.097 -3.782 21.546 1.00 82.06 169 ALA A N 1
ATOM 1263 C CA . ALA A 1 169 ? -22.401 -4.516 20.318 1.00 82.06 169 ALA A CA 1
ATOM 1264 C C . ALA A 1 169 ? -22.265 -3.642 19.056 1.00 82.06 169 ALA A C 1
ATOM 1266 O O . ALA A 1 169 ? -21.764 -4.115 18.043 1.00 82.06 169 ALA A O 1
ATOM 1267 N N . ARG A 1 170 ? -22.658 -2.360 19.118 1.00 88.12 170 ARG A N 1
ATOM 1268 C CA . ARG A 1 170 ? -22.510 -1.414 17.995 1.00 88.12 170 ARG A CA 1
ATOM 1269 C C . ARG A 1 170 ? -21.068 -0.950 17.789 1.00 88.12 170 ARG A C 1
ATOM 1271 O O . ARG A 1 170 ? -20.655 -0.805 16.648 1.00 88.12 170 ARG A O 1
ATOM 1278 N N . ASP A 1 171 ? -20.309 -0.759 18.866 1.00 84.00 171 ASP A N 1
ATOM 1279 C CA . ASP A 1 171 ? -18.866 -0.478 18.803 1.00 84.00 171 ASP A CA 1
ATOM 1280 C C . ASP A 1 171 ? -18.085 -1.644 18.164 1.00 84.00 171 ASP A C 1
ATOM 1282 O O . ASP A 1 171 ? -17.253 -1.429 17.286 1.00 84.00 171 ASP A O 1
ATOM 1286 N N . ILE A 1 172 ? -18.412 -2.885 18.540 1.00 82.38 172 ILE A N 1
ATOM 1287 C CA . ILE A 1 172 ? -17.834 -4.096 17.938 1.00 82.38 172 ILE A CA 1
ATOM 1288 C C . ILE A 1 172 ? -18.255 -4.247 16.469 1.00 82.38 172 ILE A C 1
ATOM 1290 O O . ILE A 1 172 ? -17.412 -4.612 15.656 1.00 82.38 172 ILE A O 1
ATOM 1294 N N . GLN A 1 173 ? -19.513 -3.942 16.118 1.00 88.25 173 GLN A N 1
ATOM 1295 C CA . GLN A 1 173 ? -19.968 -3.982 14.724 1.00 88.25 173 GLN A CA 1
ATOM 1296 C C . GLN A 1 173 ? -19.234 -2.948 13.863 1.00 88.25 173 GLN A C 1
ATOM 1298 O O . GLN A 1 173 ? -18.693 -3.332 12.837 1.00 88.25 173 GLN A O 1
ATOM 1303 N N . SER A 1 174 ? -19.113 -1.689 14.307 1.00 86.38 174 SER A N 1
ATOM 1304 C CA . SER A 1 174 ? -18.345 -0.668 13.572 1.00 86.38 174 SER A CA 1
ATOM 1305 C C . SER A 1 174 ? -16.918 -1.147 13.300 1.00 86.38 174 SER A C 1
ATOM 1307 O O . SER A 1 174 ? -16.476 -1.149 12.163 1.00 86.38 174 SER A O 1
ATOM 1309 N N . LYS A 1 175 ? -16.238 -1.687 14.321 1.00 80.75 175 LYS A N 1
ATOM 1310 C CA . LYS A 1 175 ? -14.871 -2.228 14.204 1.00 80.75 175 LYS A CA 1
ATOM 1311 C C . LYS A 1 175 ? -14.759 -3.506 13.366 1.00 80.75 175 LYS A C 1
ATOM 1313 O O . LYS A 1 175 ? -13.638 -3.929 13.075 1.00 80.75 175 LYS A O 1
ATOM 1318 N N . LEU A 1 176 ? -15.877 -4.153 13.037 1.00 85.31 176 LEU A N 1
ATOM 1319 C CA . LEU A 1 176 ? -15.938 -5.231 12.056 1.00 85.31 176 LEU A CA 1
ATOM 1320 C C . LEU A 1 176 ? -16.116 -4.636 10.655 1.00 85.31 176 LEU A C 1
ATOM 1322 O O . LEU A 1 176 ? -15.304 -4.936 9.789 1.00 85.31 176 LEU A O 1
ATOM 1326 N N . ASP A 1 177 ? -17.080 -3.730 10.479 1.00 86.62 177 ASP A N 1
ATOM 1327 C CA . ASP A 1 177 ? -17.352 -3.016 9.225 1.00 86.62 177 ASP A CA 1
ATOM 1328 C C . ASP A 1 177 ? -16.091 -2.273 8.714 1.00 86.62 177 ASP A C 1
ATOM 1330 O O . ASP A 1 177 ? -15.710 -2.411 7.552 1.00 86.62 177 ASP A O 1
ATOM 1334 N N . ASP A 1 178 ? -15.374 -1.574 9.606 1.00 82.62 178 ASP A N 1
ATOM 1335 C CA . ASP A 1 178 ? -14.104 -0.877 9.332 1.00 82.62 178 ASP A CA 1
ATOM 1336 C C . ASP A 1 178 ? -13.001 -1.850 8.857 1.00 82.62 178 ASP A C 1
ATOM 1338 O O . ASP A 1 178 ? -12.197 -1.536 7.976 1.00 82.62 178 ASP A O 1
ATOM 1342 N N . LYS A 1 179 ? -12.960 -3.066 9.423 1.00 79.06 179 LYS A N 1
ATOM 1343 C CA . LYS A 1 179 ? -11.995 -4.110 9.040 1.00 79.06 179 LYS A CA 1
ATOM 1344 C C . LYS A 1 179 ? -12.380 -4.816 7.747 1.00 79.06 179 LYS A C 1
ATOM 1346 O O . LYS A 1 179 ? -11.492 -5.189 6.986 1.00 79.06 179 LYS A O 1
ATOM 1351 N N . GLU A 1 180 ? -13.670 -4.999 7.487 1.00 89.44 180 GLU A N 1
ATOM 1352 C CA . GLU A 1 180 ? -14.159 -5.521 6.212 1.00 89.44 180 GLU A CA 1
ATOM 1353 C C . GLU A 1 180 ? -13.850 -4.536 5.075 1.00 89.44 180 GLU A C 1
ATOM 1355 O O . GLU A 1 180 ? -13.367 -4.966 4.029 1.00 89.44 180 GLU A O 1
ATOM 1360 N N . ALA A 1 181 ? -13.989 -3.224 5.308 1.00 84.38 181 ALA A N 1
ATOM 1361 C CA . ALA A 1 181 ? -13.560 -2.186 4.369 1.00 84.38 181 ALA A CA 1
ATOM 1362 C C . ALA A 1 181 ? -12.045 -2.237 4.080 1.00 84.38 181 ALA A C 1
ATOM 1364 O O . ALA A 1 181 ? -11.649 -2.259 2.915 1.00 84.38 181 ALA A O 1
ATOM 1365 N N . LEU A 1 182 ? -11.198 -2.349 5.112 1.00 85.88 182 LEU A N 1
ATOM 1366 C CA . LEU A 1 182 ? -9.745 -2.502 4.934 1.00 85.88 182 LEU A CA 1
ATOM 1367 C C . LEU A 1 182 ? -9.380 -3.791 4.169 1.00 85.88 182 LEU A C 1
ATOM 1369 O O . LEU A 1 182 ? -8.490 -3.785 3.323 1.00 85.88 182 LEU A O 1
ATOM 1373 N N . VAL A 1 183 ? -10.083 -4.902 4.419 1.00 81.81 183 VAL A N 1
ATOM 1374 C CA . VAL A 1 183 ? -9.886 -6.171 3.691 1.00 81.81 183 VAL A CA 1
ATOM 1375 C C . VAL A 1 183 ? -10.352 -6.088 2.231 1.00 81.81 183 VAL A C 1
ATOM 1377 O O . VAL A 1 183 ? -9.833 -6.830 1.398 1.00 81.81 183 VAL A O 1
ATOM 1380 N N . ILE A 1 184 ? -11.300 -5.208 1.896 1.00 88.81 184 ILE A N 1
ATOM 1381 C CA . ILE A 1 184 ? -11.671 -4.913 0.503 1.00 88.81 184 ILE A CA 1
ATOM 1382 C C . ILE A 1 184 ? -10.562 -4.092 -0.167 1.00 88.81 184 ILE A C 1
ATOM 1384 O O . ILE A 1 184 ? -10.037 -4.530 -1.186 1.00 88.81 184 ILE A O 1
ATOM 1388 N N . GLN A 1 185 ? -10.118 -2.992 0.449 1.00 78.94 185 GLN A N 1
ATOM 1389 C CA . GLN A 1 185 ? -9.039 -2.144 -0.082 1.00 78.94 185 GLN A CA 1
ATOM 1390 C C . GLN A 1 185 ? -7.739 -2.928 -0.321 1.00 78.94 185 GLN A C 1
ATOM 1392 O O . GLN A 1 185 ? -7.129 -2.823 -1.382 1.00 78.94 185 GLN A O 1
ATOM 1397 N N . LEU A 1 186 ? -7.335 -3.781 0.628 1.00 79.50 186 LEU A N 1
ATOM 1398 C CA . LEU A 1 186 ? -6.145 -4.626 0.475 1.00 79.50 186 LEU A CA 1
ATOM 1399 C C . LEU A 1 186 ? -6.277 -5.650 -0.665 1.00 79.50 186 LEU A C 1
ATOM 1401 O O . LEU A 1 186 ? -5.264 -6.013 -1.256 1.00 79.50 186 LEU A O 1
ATOM 1405 N N . LYS A 1 187 ? -7.491 -6.102 -1.007 1.00 86.94 187 LYS A N 1
ATOM 1406 C CA . LYS A 1 187 ? -7.714 -6.951 -2.190 1.00 86.94 187 LYS A CA 1
ATOM 1407 C C . LYS A 1 187 ? -7.642 -6.152 -3.480 1.00 86.94 187 LYS A C 1
ATOM 1409 O O . LYS A 1 187 ? -6.976 -6.599 -4.397 1.00 86.94 187 LYS A O 1
ATOM 1414 N N . GLU A 1 188 ? -8.260 -4.975 -3.531 1.00 85.62 188 GLU A N 1
ATOM 1415 C CA . GLU A 1 188 ? -8.200 -4.087 -4.700 1.00 85.62 188 GLU A CA 1
ATOM 1416 C C . GLU A 1 188 ? -6.741 -3.710 -5.033 1.00 85.62 188 GLU A C 1
ATOM 1418 O O . GLU A 1 188 ? -6.347 -3.735 -6.197 1.00 85.62 188 GLU A O 1
ATOM 1423 N N . ILE A 1 189 ? -5.906 -3.473 -4.012 1.00 78.25 189 ILE A N 1
ATOM 1424 C CA . ILE A 1 189 ? -4.458 -3.237 -4.162 1.00 78.25 189 ILE A CA 1
ATOM 1425 C C . ILE A 1 189 ? -3.715 -4.491 -4.662 1.00 78.25 189 ILE A C 1
ATOM 1427 O O . ILE A 1 189 ? -2.841 -4.378 -5.522 1.00 78.25 189 ILE A O 1
ATOM 1431 N N . VAL A 1 190 ? -4.046 -5.688 -4.158 1.00 80.25 190 VAL A N 1
ATOM 1432 C CA . VAL A 1 190 ? -3.432 -6.948 -4.626 1.00 80.25 190 VAL A CA 1
ATOM 1433 C C . VAL A 1 190 ? -3.837 -7.265 -6.067 1.00 80.25 190 VAL A C 1
ATOM 1435 O O . VAL A 1 190 ? -2.961 -7.542 -6.877 1.00 80.25 190 VAL A O 1
ATOM 1438 N N . GLU A 1 191 ? -5.118 -7.151 -6.421 1.00 84.00 191 GLU A N 1
ATOM 1439 C CA . GLU A 1 191 ? -5.621 -7.377 -7.784 1.00 84.00 191 GLU A CA 1
ATOM 1440 C C . GLU A 1 191 ? -5.007 -6.375 -8.784 1.00 84.00 191 GLU A C 1
ATOM 1442 O O . GLU A 1 191 ? -4.627 -6.759 -9.892 1.00 84.00 191 GLU A O 1
ATOM 1447 N N . ALA A 1 192 ? -4.812 -5.111 -8.384 1.00 81.00 192 ALA A N 1
ATOM 1448 C CA . ALA A 1 192 ? -4.086 -4.125 -9.188 1.00 81.00 192 ALA A CA 1
ATOM 1449 C C . ALA A 1 192 ? -2.597 -4.486 -9.369 1.00 81.00 192 ALA A C 1
ATOM 1451 O O . ALA A 1 192 ? -2.057 -4.351 -10.470 1.00 81.00 192 ALA A O 1
ATOM 1452 N N . LYS A 1 193 ? -1.933 -4.983 -8.315 1.00 84.88 193 LYS A N 1
ATOM 1453 C CA . LYS A 1 193 ? -0.526 -5.409 -8.366 1.00 84.88 193 LYS A CA 1
ATOM 1454 C C . LYS A 1 193 ? -0.327 -6.663 -9.221 1.00 84.88 193 LYS A C 1
ATOM 1456 O O . LYS A 1 193 ? 0.602 -6.686 -10.020 1.00 84.88 193 LYS A O 1
ATOM 1461 N N . GLU A 1 194 ? -1.210 -7.657 -9.117 1.00 82.94 194 GLU A N 1
ATOM 1462 C CA . GLU A 1 194 ? -1.221 -8.839 -9.996 1.00 82.94 194 GLU A CA 1
ATOM 1463 C C . GLU A 1 194 ? -1.420 -8.438 -11.470 1.00 82.94 194 GLU A C 1
ATOM 1465 O O . GLU A 1 194 ? -0.766 -8.986 -12.360 1.00 82.94 194 GLU A O 1
ATOM 1470 N N . GLY A 1 195 ? -2.254 -7.422 -11.733 1.00 82.00 195 GLY A N 1
ATOM 1471 C CA . GLY A 1 195 ? -2.386 -6.799 -13.052 1.00 82.00 195 GLY A CA 1
ATOM 1472 C C . GLY A 1 195 ? -1.056 -6.246 -13.577 1.00 82.00 195 GLY A C 1
ATOM 1473 O O . GLY A 1 195 ? -0.588 -6.680 -14.631 1.00 82.00 195 GLY A O 1
ATOM 1474 N N . LEU A 1 196 ? -0.413 -5.351 -12.819 1.00 83.25 196 LEU A N 1
ATOM 1475 C CA . LEU A 1 196 ? 0.872 -4.742 -13.189 1.00 83.25 196 LEU A CA 1
ATOM 1476 C C . LEU A 1 196 ? 2.010 -5.767 -13.328 1.00 83.25 196 LEU A C 1
ATOM 1478 O O . LEU A 1 196 ? 2.859 -5.625 -14.207 1.00 83.25 196 LEU A O 1
ATOM 1482 N N . GLU A 1 197 ? 2.040 -6.815 -12.503 1.00 83.75 197 GLU A N 1
ATOM 1483 C CA . GLU A 1 197 ? 2.998 -7.918 -12.653 1.00 83.75 197 GLU A CA 1
ATOM 1484 C C . GLU A 1 197 ? 2.774 -8.669 -13.973 1.00 83.75 197 GLU A C 1
ATOM 1486 O O . GLU A 1 197 ? 3.735 -8.916 -14.700 1.00 83.75 197 GLU A O 1
ATOM 1491 N N . SER A 1 198 ? 1.518 -8.932 -14.354 1.00 85.50 198 SER A N 1
ATOM 1492 C CA . SER A 1 198 ? 1.199 -9.587 -15.631 1.00 85.50 198 SER A CA 1
ATOM 1493 C C . SER A 1 198 ? 1.550 -8.742 -16.869 1.00 85.50 198 SER A C 1
ATOM 1495 O O . SER A 1 198 ? 1.966 -9.289 -17.894 1.00 85.50 198 SER A O 1
ATOM 1497 N N . GLU A 1 199 ? 1.445 -7.411 -16.779 1.00 82.75 199 GLU A N 1
ATOM 1498 C CA . GLU A 1 199 ? 1.873 -6.496 -17.846 1.00 82.75 199 GLU A CA 1
ATOM 1499 C C . GLU A 1 199 ? 3.404 -6.432 -17.956 1.00 82.75 199 GLU A C 1
ATOM 1501 O O . GLU A 1 199 ? 3.945 -6.488 -19.064 1.00 82.75 199 GLU A O 1
ATOM 1506 N N . ASN A 1 200 ? 4.117 -6.411 -16.825 1.00 85.31 200 ASN A N 1
ATOM 1507 C CA . ASN A 1 200 ? 5.580 -6.484 -16.803 1.00 85.31 200 ASN A CA 1
ATOM 1508 C C . ASN A 1 200 ? 6.099 -7.815 -17.370 1.00 85.31 200 ASN A C 1
ATOM 1510 O O . ASN A 1 200 ? 7.006 -7.799 -18.203 1.00 85.31 200 ASN A O 1
ATOM 1514 N N . ASP A 1 201 ? 5.496 -8.953 -17.014 1.00 85.12 201 ASP A N 1
ATOM 1515 C CA . ASP A 1 201 ? 5.826 -10.262 -17.599 1.00 85.12 201 ASP A CA 1
ATOM 1516 C C . ASP A 1 201 ? 5.601 -10.286 -19.121 1.00 85.12 201 ASP A C 1
ATOM 1518 O O . ASP A 1 201 ? 6.415 -10.842 -19.867 1.00 85.12 201 ASP A O 1
ATOM 1522 N N . ALA A 1 202 ? 4.544 -9.634 -19.620 1.00 84.94 202 ALA A N 1
ATOM 1523 C CA . ALA A 1 202 ? 4.306 -9.497 -21.056 1.00 84.94 202 ALA A CA 1
ATOM 1524 C C . ALA A 1 202 ? 5.379 -8.630 -21.747 1.00 84.94 202 ALA A C 1
ATOM 1526 O O . ALA A 1 202 ? 5.885 -9.008 -22.808 1.00 84.94 202 ALA A O 1
ATOM 1527 N N . VAL A 1 203 ? 5.782 -7.506 -21.140 1.00 83.56 203 VAL A N 1
ATOM 1528 C CA . VAL A 1 203 ? 6.863 -6.640 -21.651 1.00 83.56 203 VAL A CA 1
ATOM 1529 C C . VAL A 1 203 ? 8.211 -7.367 -21.641 1.00 83.56 203 VAL A C 1
ATOM 1531 O O . VAL A 1 203 ? 8.931 -7.330 -22.643 1.00 83.56 203 VAL A O 1
ATOM 1534 N N . LEU A 1 204 ? 8.537 -8.086 -20.563 1.00 87.31 204 LEU A N 1
ATOM 1535 C CA . LEU A 1 204 ? 9.735 -8.924 -20.464 1.00 87.31 204 LEU A CA 1
ATOM 1536 C C . LEU A 1 204 ? 9.719 -10.047 -21.508 1.00 87.31 204 LEU A C 1
ATOM 1538 O O . LEU A 1 204 ? 10.739 -10.302 -22.146 1.00 87.31 204 LEU A O 1
ATOM 1542 N N . SER A 1 205 ? 8.570 -10.685 -21.748 1.00 93.44 205 SER A N 1
ATOM 1543 C CA . SER A 1 205 ? 8.414 -11.691 -22.805 1.00 93.44 205 SER A CA 1
ATOM 1544 C C . SER A 1 205 ? 8.727 -11.110 -24.191 1.00 93.44 205 SER A C 1
ATOM 1546 O O . SER A 1 205 ? 9.566 -11.654 -24.913 1.00 93.44 205 SER A O 1
ATOM 1548 N N . VAL A 1 206 ? 8.150 -9.950 -24.531 1.00 86.69 206 VAL A N 1
ATOM 1549 C CA . VAL A 1 206 ? 8.434 -9.247 -25.795 1.00 86.69 206 VAL A CA 1
ATOM 1550 C C . VAL A 1 206 ? 9.918 -8.884 -25.902 1.00 86.69 206 VAL A C 1
ATOM 1552 O O . VAL A 1 206 ? 10.541 -9.185 -26.923 1.00 86.69 206 VAL A O 1
ATOM 1555 N N . LYS A 1 207 ? 10.520 -8.316 -24.850 1.00 88.69 207 LYS A N 1
ATOM 1556 C CA . LYS A 1 207 ? 11.944 -7.941 -24.845 1.00 88.69 207 LYS A CA 1
ATOM 1557 C C . LYS A 1 207 ? 12.874 -9.144 -24.991 1.00 88.69 207 LYS A C 1
ATOM 1559 O O . LYS A 1 207 ? 13.836 -9.062 -25.748 1.00 88.69 207 LYS A O 1
ATOM 1564 N N . ASN A 1 208 ? 12.553 -10.282 -24.380 1.00 87.62 208 ASN A N 1
ATOM 1565 C CA . ASN A 1 208 ? 13.295 -11.525 -24.592 1.00 87.62 208 ASN A CA 1
ATOM 1566 C C . ASN A 1 208 ? 13.205 -12.008 -26.054 1.00 87.62 208 ASN A C 1
ATOM 1568 O O . ASN A 1 208 ? 14.217 -12.421 -26.618 1.00 87.62 208 ASN A O 1
ATOM 1572 N N . THR A 1 209 ? 12.046 -11.890 -26.721 1.00 89.81 209 THR A N 1
ATOM 1573 C CA . THR A 1 209 ? 11.954 -12.223 -28.161 1.00 89.81 209 THR A CA 1
ATOM 1574 C C . THR A 1 209 ? 12.723 -11.250 -29.062 1.00 89.81 209 THR A C 1
ATOM 1576 O O . THR A 1 209 ? 13.296 -11.676 -30.065 1.00 89.81 209 THR A O 1
ATOM 1579 N N . GLU A 1 210 ? 12.791 -9.965 -28.699 1.00 89.25 210 GLU A N 1
ATOM 1580 C CA . GLU A 1 210 ? 13.605 -8.962 -29.397 1.00 89.25 210 GLU A CA 1
ATOM 1581 C C . GLU A 1 210 ? 15.105 -9.261 -29.249 1.00 89.25 210 GLU A C 1
ATOM 1583 O O . GLU A 1 210 ? 15.831 -9.253 -30.245 1.00 89.25 210 GLU A O 1
ATOM 1588 N N . ILE A 1 211 ? 15.553 -9.617 -28.038 1.00 85.12 211 ILE A N 1
ATOM 1589 C CA . ILE A 1 211 ? 16.930 -10.048 -27.758 1.00 85.12 211 ILE A CA 1
ATOM 1590 C C . ILE A 1 211 ? 17.284 -11.276 -28.602 1.00 85.12 211 ILE A C 1
ATOM 1592 O O . ILE A 1 211 ? 18.238 -11.206 -29.371 1.00 85.12 211 ILE A O 1
ATOM 1596 N N . SER A 1 212 ? 16.491 -12.353 -28.572 1.00 92.25 212 SER A N 1
ATOM 1597 C CA . SER A 1 212 ? 16.790 -13.557 -29.368 1.00 92.25 212 SER A CA 1
ATOM 1598 C C . SER A 1 212 ? 16.780 -13.320 -30.885 1.00 92.25 212 SER A C 1
ATOM 1600 O O . SER A 1 212 ? 17.519 -13.978 -31.622 1.00 92.25 212 SER A O 1
ATOM 1602 N N . LEU A 1 213 ? 15.994 -12.357 -31.380 1.00 90.62 213 LEU A N 1
ATOM 1603 C CA . LEU A 1 213 ? 16.040 -11.940 -32.785 1.00 90.62 213 LEU A CA 1
ATOM 1604 C C . LEU A 1 213 ? 17.339 -11.184 -33.110 1.00 90.62 213 LEU A C 1
ATOM 1606 O O . LEU A 1 213 ? 17.925 -11.405 -34.174 1.00 90.62 213 LEU A O 1
ATOM 1610 N N . LEU A 1 214 ? 17.814 -10.318 -32.211 1.00 88.44 214 LEU A N 1
ATOM 1611 C CA . LEU A 1 214 ? 19.095 -9.621 -32.358 1.00 88.44 214 LEU A CA 1
ATOM 1612 C C . LEU A 1 214 ? 20.282 -10.590 -32.252 1.00 88.44 214 LEU A C 1
ATOM 1614 O O . LEU A 1 214 ? 21.157 -10.552 -33.115 1.00 88.44 214 LEU A O 1
ATOM 1618 N N . GLU A 1 215 ? 20.275 -11.512 -31.287 1.00 90.06 215 GLU A N 1
ATOM 1619 C CA . GLU A 1 215 ? 21.266 -12.590 -31.157 1.00 90.06 215 GLU A CA 1
ATOM 1620 C C . GLU A 1 215 ? 21.345 -13.431 -32.437 1.00 90.06 215 GLU A C 1
ATOM 1622 O O . GLU A 1 215 ? 22.435 -13.656 -32.960 1.00 90.06 215 GLU A O 1
ATOM 1627 N N . SER A 1 216 ? 20.199 -13.837 -32.996 1.00 92.69 216 SER A N 1
ATOM 1628 C CA . SER A 1 216 ? 20.147 -14.598 -34.250 1.00 92.69 216 SER A CA 1
ATOM 1629 C C . SER A 1 216 ? 20.714 -13.810 -35.440 1.00 92.69 216 SER A C 1
ATOM 1631 O O . SER A 1 216 ? 21.459 -14.367 -36.250 1.00 92.69 216 SER A O 1
ATOM 1633 N N . ARG A 1 217 ? 20.435 -12.501 -35.533 1.00 91.06 217 ARG A N 1
ATOM 1634 C CA . ARG A 1 217 ? 21.016 -11.622 -36.565 1.00 91.06 217 ARG A CA 1
ATOM 1635 C C . ARG A 1 217 ? 22.530 -11.464 -36.411 1.00 91.06 217 ARG A C 1
ATOM 1637 O O . ARG A 1 217 ? 23.237 -11.509 -37.413 1.00 91.06 217 ARG A O 1
ATOM 1644 N N . VAL A 1 218 ? 23.022 -11.312 -35.181 1.00 90.88 218 VAL A N 1
ATOM 1645 C CA . VAL A 1 218 ? 24.457 -11.206 -34.875 1.00 90.88 218 VAL A CA 1
ATOM 1646 C C . VAL A 1 218 ? 25.178 -12.520 -35.184 1.00 90.88 218 VAL A C 1
ATOM 1648 O O . VAL A 1 218 ? 26.196 -12.505 -35.870 1.00 90.88 218 VAL A O 1
ATOM 1651 N N . GLN A 1 219 ? 24.626 -13.667 -34.776 1.00 94.81 219 GLN A N 1
ATOM 1652 C CA . GLN A 1 219 ? 25.163 -14.990 -35.122 1.00 94.81 219 GLN A CA 1
ATOM 1653 C C . GLN A 1 219 ? 25.214 -15.209 -36.639 1.00 94.81 219 GLN A C 1
ATOM 1655 O O . GLN A 1 219 ? 26.222 -15.695 -37.148 1.00 94.81 219 GLN A O 1
ATOM 1660 N N . LYS A 1 220 ? 24.166 -14.810 -37.375 1.00 95.56 220 LYS A N 1
ATOM 1661 C CA . LYS A 1 220 ? 24.149 -14.884 -38.841 1.00 95.56 220 LYS A CA 1
ATOM 1662 C C . LYS A 1 220 ? 25.268 -14.037 -39.464 1.00 95.56 220 LYS A C 1
ATOM 1664 O O . LYS A 1 220 ? 26.008 -14.559 -40.290 1.00 95.56 220 LYS A O 1
ATOM 1669 N N . ALA A 1 221 ? 25.440 -12.790 -39.023 1.00 90.12 221 ALA A N 1
ATOM 1670 C CA . ALA A 1 221 ? 26.507 -11.916 -39.515 1.00 90.12 221 ALA A CA 1
ATOM 1671 C C . ALA A 1 221 ? 27.916 -12.465 -39.207 1.00 90.12 221 ALA A C 1
ATOM 1673 O O . ALA A 1 221 ? 28.800 -12.393 -40.057 1.00 90.12 221 ALA A O 1
ATOM 1674 N N . TYR A 1 222 ? 28.129 -13.075 -38.033 1.00 94.00 222 TYR A N 1
ATOM 1675 C CA . TYR A 1 222 ? 29.391 -13.759 -37.720 1.00 94.00 222 TYR A CA 1
ATOM 1676 C C . TYR A 1 222 ? 29.663 -14.958 -38.635 1.00 94.00 222 TYR A C 1
ATOM 1678 O O . TYR A 1 222 ? 30.808 -15.154 -39.040 1.00 94.00 222 TYR A O 1
ATOM 1686 N N . ILE A 1 223 ? 28.634 -15.744 -38.976 1.00 95.19 223 ILE A N 1
ATOM 1687 C CA . ILE A 1 223 ? 28.768 -16.852 -39.930 1.00 95.19 223 ILE A CA 1
ATOM 1688 C C . ILE A 1 223 ? 29.154 -16.302 -41.305 1.00 95.19 223 ILE A C 1
ATOM 1690 O O . ILE A 1 223 ? 30.145 -16.760 -41.860 1.00 95.19 223 ILE A O 1
ATOM 1694 N N . GLU A 1 224 ? 28.438 -15.295 -41.813 1.00 92.12 224 GLU A N 1
ATOM 1695 C CA . GLU A 1 224 ? 28.698 -14.683 -43.126 1.00 92.12 224 GLU A CA 1
ATOM 1696 C C . GLU A 1 224 ? 30.133 -14.129 -43.223 1.00 92.12 224 GLU A C 1
ATOM 1698 O O . GLU A 1 224 ? 30.865 -14.499 -44.140 1.00 92.12 224 GLU A O 1
ATOM 1703 N N . LEU A 1 225 ? 30.604 -13.391 -42.210 1.00 91.31 225 LEU A N 1
ATOM 1704 C CA . LEU A 1 225 ? 31.995 -12.915 -42.127 1.00 91.31 225 LEU A CA 1
ATOM 1705 C C . LEU A 1 225 ? 33.034 -14.053 -42.055 1.00 91.31 225 LEU A C 1
ATOM 1707 O O . LEU A 1 225 ? 34.148 -13.917 -42.568 1.00 91.31 225 LEU A O 1
ATOM 1711 N N . GLU A 1 226 ? 32.716 -15.186 -41.420 1.00 96.19 226 GLU A N 1
ATOM 1712 C CA . GLU A 1 226 ? 33.612 -16.350 -41.379 1.00 96.19 226 GLU A CA 1
ATOM 1713 C C . GLU A 1 226 ? 33.566 -17.190 -42.672 1.00 96.19 226 GLU A C 1
ATOM 1715 O O . GLU A 1 226 ? 34.519 -17.919 -42.967 1.00 96.19 226 GLU A O 1
ATOM 1720 N N . GLU A 1 227 ? 32.515 -17.065 -43.485 1.00 95.25 227 GLU A N 1
ATOM 1721 C CA . GLU A 1 227 ? 32.469 -17.609 -44.848 1.00 95.25 227 GLU A CA 1
ATOM 1722 C C . GLU A 1 227 ? 33.274 -16.723 -45.811 1.00 95.25 227 GLU A C 1
ATOM 1724 O O . GLU A 1 227 ? 34.157 -17.237 -46.498 1.00 95.25 227 GLU A O 1
ATOM 1729 N N . GLU A 1 228 ? 33.093 -15.398 -45.774 1.00 94.38 228 GLU A N 1
ATOM 1730 C CA . GLU A 1 228 ? 33.901 -14.430 -46.536 1.00 94.38 228 GLU A CA 1
ATOM 1731 C C . GLU A 1 228 ? 35.398 -14.577 -46.237 1.00 94.38 228 GLU A C 1
ATOM 1733 O O . GLU A 1 228 ? 36.225 -14.677 -47.144 1.00 94.38 228 GLU A O 1
ATOM 1738 N N . ARG A 1 229 ? 35.774 -14.666 -44.954 1.00 93.38 229 ARG A N 1
ATOM 1739 C CA . ARG A 1 229 ? 37.169 -14.873 -44.535 1.00 93.38 229 ARG A CA 1
ATOM 1740 C C . ARG A 1 229 ? 37.750 -16.187 -45.065 1.00 93.38 229 ARG A C 1
ATOM 1742 O O . ARG A 1 229 ? 38.948 -16.258 -45.351 1.00 93.38 229 ARG A O 1
ATOM 1749 N N . ARG A 1 230 ? 36.922 -17.229 -45.189 1.00 96.88 230 ARG A N 1
ATOM 1750 C CA . ARG A 1 230 ? 37.299 -18.543 -45.732 1.00 96.88 230 ARG A CA 1
ATOM 1751 C C . ARG A 1 230 ? 37.471 -18.482 -47.248 1.00 96.88 230 ARG A C 1
ATOM 1753 O O . ARG A 1 230 ? 38.437 -19.047 -47.758 1.00 96.88 230 ARG A O 1
ATOM 1760 N N . GLU A 1 231 ? 36.597 -17.762 -47.949 1.00 96.81 231 GLU A N 1
ATOM 1761 C CA . GLU A 1 231 ? 36.702 -17.549 -49.393 1.00 96.81 231 GLU A CA 1
ATOM 1762 C C . GLU A 1 231 ? 37.911 -16.677 -49.752 1.00 96.81 231 GLU A C 1
ATOM 1764 O O . GLU A 1 231 ? 38.740 -17.091 -50.558 1.00 96.81 231 GLU A O 1
ATOM 1769 N N . LEU A 1 232 ? 38.096 -15.530 -49.091 1.00 93.75 232 LEU A N 1
ATOM 1770 C CA . LEU A 1 232 ? 39.279 -14.678 -49.259 1.00 93.75 232 LEU A CA 1
ATOM 1771 C C . LEU A 1 232 ? 40.577 -15.441 -48.945 1.00 93.75 232 LEU A C 1
ATOM 1773 O O . LEU A 1 232 ? 41.588 -15.250 -49.621 1.00 93.75 232 LEU A O 1
ATOM 1777 N N . GLY A 1 233 ? 40.552 -16.350 -47.963 1.00 94.62 233 GLY A N 1
ATOM 1778 C CA . GLY A 1 233 ? 41.651 -17.281 -47.698 1.00 94.62 233 GLY A CA 1
ATOM 1779 C C . GLY A 1 233 ? 41.952 -18.199 -48.889 1.00 94.62 233 GLY A C 1
ATOM 1780 O O . GLY A 1 233 ? 43.108 -18.308 -49.301 1.00 94.62 233 GLY A O 1
ATOM 1781 N N . ALA A 1 234 ? 40.920 -18.802 -49.487 1.00 94.31 234 ALA A N 1
ATOM 1782 C CA . ALA A 1 234 ? 41.055 -19.643 -50.675 1.00 94.31 234 ALA A CA 1
ATOM 1783 C C . ALA A 1 234 ? 41.550 -18.854 -51.903 1.00 94.31 234 ALA A C 1
ATOM 1785 O O . ALA A 1 234 ? 42.457 -19.320 -52.591 1.00 94.31 234 ALA A O 1
ATOM 1786 N N . GLN A 1 235 ? 41.038 -17.639 -52.134 1.00 95.88 235 GLN A N 1
ATOM 1787 C CA . GLN A 1 235 ? 41.504 -16.740 -53.199 1.00 95.88 235 GLN A CA 1
ATOM 1788 C C . GLN A 1 235 ? 42.990 -16.370 -53.016 1.00 95.88 235 GLN A C 1
ATOM 1790 O O . GLN A 1 235 ? 43.760 -16.366 -53.977 1.00 95.88 235 GLN A O 1
ATOM 1795 N N . VAL A 1 236 ? 43.438 -16.115 -51.779 1.00 95.56 236 VAL A N 1
ATOM 1796 C CA . VAL A 1 236 ? 44.857 -15.862 -51.467 1.00 95.56 236 VAL A CA 1
ATOM 1797 C C . VAL A 1 236 ? 45.732 -17.090 -51.746 1.00 95.56 236 VAL A C 1
ATOM 1799 O O . VAL A 1 236 ? 46.838 -16.933 -52.269 1.00 95.56 236 VAL A O 1
ATOM 1802 N N . ASP A 1 237 ? 45.267 -18.303 -51.443 1.00 96.75 237 ASP A N 1
ATOM 1803 C CA . ASP A 1 237 ? 46.008 -19.536 -51.743 1.00 96.75 237 ASP A CA 1
ATOM 1804 C C . ASP A 1 237 ? 46.003 -19.900 -53.239 1.00 96.75 237 ASP A C 1
ATOM 1806 O O . ASP A 1 237 ? 47.019 -20.378 -53.753 1.00 96.75 237 ASP A O 1
ATOM 1810 N N . GLU A 1 238 ? 44.941 -19.578 -53.981 1.00 96.31 238 GLU A N 1
ATOM 1811 C CA . GLU A 1 238 ? 44.927 -19.670 -55.445 1.00 96.31 238 GLU A CA 1
ATOM 1812 C C . GLU A 1 238 ? 45.905 -18.671 -56.085 1.00 96.31 238 GLU A C 1
ATOM 1814 O O . GLU A 1 238 ? 46.718 -19.062 -56.925 1.00 96.31 238 GLU A O 1
ATOM 1819 N N . LEU A 1 239 ? 45.928 -17.414 -55.628 1.00 93.62 239 LEU A N 1
ATOM 1820 C CA . LEU A 1 239 ? 46.903 -16.412 -56.075 1.00 93.62 239 LEU A CA 1
ATOM 1821 C C . LEU A 1 239 ? 48.349 -16.813 -55.735 1.00 93.62 239 LEU A C 1
ATOM 1823 O O . LEU A 1 239 ? 49.250 -16.624 -56.556 1.00 93.62 239 LEU A O 1
ATOM 1827 N N . ARG A 1 240 ? 48.591 -17.419 -54.563 1.00 95.94 240 ARG A N 1
ATOM 1828 C CA . ARG A 1 240 ? 49.900 -18.002 -54.206 1.00 95.94 240 ARG A CA 1
ATOM 1829 C C . ARG A 1 240 ? 50.291 -19.123 -55.166 1.00 95.94 240 ARG A C 1
ATOM 1831 O O . ARG A 1 240 ? 51.434 -19.143 -55.623 1.00 95.94 240 ARG A O 1
ATOM 1838 N N . LYS A 1 241 ? 49.364 -20.026 -55.501 1.00 96.44 241 LYS A N 1
ATOM 1839 C CA . LYS A 1 241 ? 49.589 -21.129 -56.448 1.00 96.44 241 LYS A CA 1
ATOM 1840 C C . LYS A 1 241 ? 49.872 -20.613 -57.862 1.00 96.44 241 LYS A C 1
ATOM 1842 O O . LYS A 1 241 ? 50.873 -21.008 -58.451 1.00 96.44 241 LYS A O 1
ATOM 1847 N N . ALA A 1 242 ? 49.076 -19.673 -58.372 1.00 95.06 242 ALA A N 1
ATOM 1848 C CA . ALA A 1 242 ? 49.309 -19.027 -59.666 1.00 95.06 242 ALA A CA 1
ATOM 1849 C C . ALA A 1 242 ? 50.651 -18.267 -59.701 1.00 95.06 242 ALA A C 1
ATOM 1851 O O . ALA A 1 242 ? 51.363 -18.293 -60.708 1.00 95.06 242 ALA A O 1
ATOM 1852 N N . GLY A 1 243 ? 51.046 -17.643 -58.585 1.00 95.12 243 GLY A N 1
ATOM 1853 C CA . GLY A 1 243 ? 52.366 -17.036 -58.409 1.00 95.12 243 GLY A CA 1
ATOM 1854 C C . GLY A 1 243 ? 53.509 -18.057 -58.463 1.00 95.12 243 GLY A C 1
ATOM 1855 O O . GLY A 1 243 ? 54.491 -17.831 -59.165 1.00 95.12 243 GLY A O 1
ATOM 1856 N N . GLN A 1 244 ? 53.371 -19.203 -57.789 1.00 95.50 244 GLN A N 1
ATOM 1857 C CA . GLN A 1 244 ? 54.346 -20.303 -57.834 1.00 95.50 244 GLN A CA 1
ATOM 1858 C C . GLN A 1 244 ? 54.461 -20.919 -59.236 1.00 95.50 244 GLN A C 1
ATOM 1860 O O . GLN A 1 244 ? 55.570 -21.122 -59.721 1.00 95.50 244 GLN A O 1
ATOM 1865 N N . GLU A 1 245 ? 53.339 -21.154 -59.920 1.00 94.69 245 GLU A N 1
ATOM 1866 C CA . GLU A 1 245 ? 53.310 -21.630 -61.311 1.00 94.69 245 GLU A CA 1
ATOM 1867 C C . GLU A 1 245 ? 53.965 -20.620 -62.266 1.00 94.69 245 GLU A C 1
ATOM 1869 O O . GLU A 1 245 ? 54.742 -20.996 -63.143 1.00 94.69 245 GLU A O 1
ATOM 1874 N N . THR A 1 246 ? 53.731 -19.323 -62.050 1.00 96.06 246 THR A N 1
ATOM 1875 C CA . THR A 1 246 ? 54.383 -18.244 -62.804 1.00 96.06 246 THR A CA 1
ATOM 1876 C C . THR A 1 246 ? 55.895 -18.215 -62.565 1.00 96.06 246 THR A C 1
ATOM 1878 O O . THR A 1 246 ? 56.655 -18.087 -63.524 1.00 96.06 246 THR A O 1
ATOM 1881 N N . ILE A 1 247 ? 56.351 -18.370 -61.316 1.00 92.88 247 ILE A N 1
ATOM 1882 C CA . ILE A 1 247 ? 57.780 -18.462 -60.974 1.00 92.88 247 ILE A CA 1
ATOM 1883 C C . ILE A 1 247 ? 58.411 -19.683 -61.650 1.00 92.88 247 ILE A C 1
ATOM 1885 O O . ILE A 1 247 ? 59.410 -19.522 -62.345 1.00 92.88 247 ILE A O 1
ATOM 1889 N N . ALA A 1 248 ? 57.791 -20.863 -61.557 1.00 96.00 248 ALA A N 1
ATOM 1890 C CA . ALA A 1 248 ? 58.282 -22.081 -62.200 1.00 96.00 248 ALA A CA 1
ATOM 1891 C C . ALA A 1 248 ? 58.399 -21.931 -63.732 1.00 96.00 248 ALA A C 1
ATOM 1893 O O . ALA A 1 248 ? 59.392 -22.353 -64.322 1.00 96.00 248 ALA A O 1
ATOM 1894 N N . LEU A 1 249 ? 57.440 -21.259 -64.383 1.00 95.62 249 LEU A N 1
ATOM 1895 C CA . LEU A 1 249 ? 57.513 -20.933 -65.815 1.00 95.62 249 LEU A CA 1
ATOM 1896 C C . LEU A 1 249 ? 58.639 -19.939 -66.148 1.00 95.62 249 LEU A C 1
ATOM 1898 O O . LEU A 1 249 ? 59.218 -20.012 -67.235 1.00 95.62 249 LEU A O 1
ATOM 1902 N N . TYR A 1 250 ? 58.975 -19.006 -65.252 1.00 96.38 250 TYR A N 1
ATOM 1903 C CA . TYR A 1 250 ? 60.148 -18.141 -65.419 1.00 96.38 250 TYR A CA 1
ATOM 1904 C C . TYR A 1 250 ? 61.462 -18.899 -65.191 1.00 96.38 250 TYR A C 1
ATOM 1906 O O . TYR A 1 250 ? 62.398 -18.694 -65.960 1.00 96.38 250 TYR A O 1
ATOM 1914 N N . GLU A 1 251 ? 61.530 -19.801 -64.212 1.00 94.44 251 GLU A N 1
ATOM 1915 C CA . GLU A 1 251 ? 62.695 -20.654 -63.942 1.00 94.44 251 GLU A CA 1
ATOM 1916 C C . GLU A 1 251 ? 62.958 -21.645 -65.088 1.00 94.44 251 GLU A C 1
ATOM 1918 O O . GLU A 1 251 ? 64.105 -21.800 -65.513 1.00 94.44 251 GLU A O 1
ATOM 1923 N N . GLU A 1 252 ? 61.914 -22.244 -65.670 1.00 94.94 252 GLU A N 1
ATOM 1924 C CA . GLU A 1 252 ? 62.006 -23.069 -66.882 1.00 94.94 252 GLU A CA 1
ATOM 1925 C C . GLU A 1 252 ? 62.507 -22.242 -68.077 1.00 94.94 252 GLU A C 1
ATOM 1927 O O . GLU A 1 252 ? 63.465 -22.628 -68.752 1.00 94.94 252 GLU A O 1
ATOM 1932 N N . ARG A 1 253 ? 61.912 -21.065 -68.324 1.00 96.19 253 ARG A N 1
ATOM 1933 C CA . ARG A 1 253 ? 62.330 -20.164 -69.415 1.00 96.19 253 ARG A CA 1
ATOM 1934 C C . ARG A 1 253 ? 63.757 -19.656 -69.249 1.00 96.19 253 ARG A C 1
ATOM 1936 O O . ARG A 1 253 ? 64.451 -19.522 -70.257 1.00 96.19 253 ARG A O 1
ATOM 1943 N N . LEU A 1 254 ? 64.187 -19.376 -68.019 1.00 94.38 254 LEU A N 1
ATOM 1944 C CA . LEU A 1 254 ? 65.552 -18.968 -67.702 1.00 94.38 254 LEU A CA 1
ATOM 1945 C C . LEU A 1 254 ? 66.516 -20.135 -67.923 1.00 94.38 254 LEU A C 1
ATOM 1947 O O . LEU A 1 254 ? 67.479 -19.974 -68.660 1.00 94.38 254 LEU A O 1
ATOM 1951 N N . SER A 1 255 ? 66.193 -21.332 -67.430 1.00 94.75 255 SER A N 1
ATOM 1952 C CA . SER A 1 255 ? 66.976 -22.554 -67.672 1.00 94.75 255 SER A CA 1
ATOM 1953 C C . SER A 1 255 ? 67.118 -22.862 -69.170 1.00 94.75 255 SER A C 1
ATOM 1955 O O . SER A 1 255 ? 68.202 -23.198 -69.644 1.00 94.75 255 SER A O 1
ATOM 1957 N N . ALA A 1 256 ? 66.051 -22.675 -69.952 1.00 94.31 256 ALA A N 1
ATOM 1958 C CA . ALA A 1 256 ? 66.067 -22.819 -71.407 1.00 94.31 256 ALA A CA 1
ATOM 1959 C C . ALA A 1 256 ? 66.758 -21.648 -72.136 1.00 94.31 256 ALA A C 1
ATOM 1961 O O . ALA A 1 256 ? 67.145 -21.783 -73.298 1.00 94.31 256 ALA A O 1
ATOM 1962 N N . ALA A 1 257 ? 66.897 -20.476 -71.511 1.00 93.12 257 ALA A N 1
ATOM 1963 C CA . ALA A 1 257 ? 67.703 -19.368 -72.023 1.00 93.12 257 ALA A CA 1
ATOM 1964 C C . ALA A 1 257 ? 69.192 -19.579 -71.721 1.00 93.12 257 ALA A C 1
ATOM 1966 O O . ALA A 1 257 ? 70.004 -19.391 -72.619 1.00 93.12 257 ALA A O 1
ATOM 1967 N N . ASP A 1 258 ? 69.539 -20.047 -70.521 1.00 94.44 258 ASP A N 1
ATOM 1968 C CA . ASP A 1 258 ? 70.901 -20.411 -70.138 1.00 94.44 258 ASP A CA 1
ATOM 1969 C C . ASP A 1 258 ? 71.409 -21.632 -70.912 1.00 94.44 258 ASP A C 1
ATOM 1971 O O . ASP A 1 258 ? 72.538 -21.608 -71.385 1.00 94.44 258 ASP A O 1
ATOM 1975 N N . GLY A 1 259 ? 70.572 -22.645 -71.167 1.00 93.19 259 GLY A N 1
ATOM 1976 C CA . GLY A 1 259 ? 70.916 -23.752 -72.071 1.00 93.19 259 GLY A CA 1
ATOM 1977 C C . GLY A 1 259 ? 71.328 -23.256 -73.463 1.00 93.19 259 GLY A C 1
ATOM 1978 O O . GLY A 1 259 ? 72.424 -23.556 -73.930 1.00 93.19 259 GLY A O 1
ATOM 1979 N N . ARG A 1 260 ? 70.509 -22.390 -74.078 1.00 94.44 260 ARG A N 1
ATOM 1980 C CA . ARG A 1 260 ? 70.843 -21.731 -75.356 1.00 94.44 260 ARG A CA 1
ATOM 1981 C C . ARG A 1 260 ? 72.024 -20.763 -75.247 1.00 94.44 260 ARG A C 1
ATOM 1983 O O . ARG A 1 260 ? 72.724 -20.558 -76.233 1.00 94.44 260 ARG A O 1
ATOM 1990 N N . ARG A 1 261 ? 72.262 -20.156 -74.080 1.00 94.06 261 ARG A N 1
ATOM 1991 C CA . ARG A 1 261 ? 73.450 -19.330 -73.827 1.00 94.06 261 ARG A CA 1
ATOM 1992 C C . ARG A 1 261 ? 74.705 -20.194 -73.833 1.00 94.06 261 ARG A C 1
ATOM 1994 O O . ARG A 1 261 ? 75.652 -19.801 -74.493 1.00 94.06 261 ARG A O 1
ATOM 2001 N N . TYR A 1 262 ? 74.697 -21.370 -73.207 1.00 94.38 262 TYR A N 1
ATOM 2002 C CA . TYR A 1 262 ? 75.815 -22.314 -73.270 1.00 94.38 262 TYR A CA 1
ATOM 2003 C C . TYR A 1 262 ? 76.036 -22.850 -74.695 1.00 94.38 262 TYR A C 1
ATOM 2005 O O . TYR A 1 262 ? 77.164 -22.820 -75.174 1.00 94.38 262 TYR A O 1
ATOM 2013 N N . GLU A 1 263 ? 74.975 -23.212 -75.431 1.00 92.88 263 GLU A N 1
ATOM 2014 C CA . GLU A 1 263 ? 75.072 -23.570 -76.863 1.00 92.88 263 GLU A CA 1
ATOM 2015 C C . GLU A 1 263 ? 75.697 -22.441 -77.709 1.00 92.88 263 GLU A C 1
ATOM 2017 O O . GLU A 1 263 ? 76.497 -22.692 -78.614 1.00 92.88 263 GLU A O 1
ATOM 2022 N N . LEU A 1 264 ? 75.347 -21.183 -77.417 1.00 90.75 264 LEU A N 1
ATOM 2023 C CA . LEU A 1 264 ? 75.917 -20.009 -78.078 1.00 90.75 264 LEU A CA 1
ATOM 2024 C C . LEU A 1 264 ? 77.326 -19.664 -77.581 1.00 90.75 264 LEU A C 1
ATOM 2026 O O . LEU A 1 264 ? 78.106 -19.164 -78.377 1.00 90.75 264 LEU A O 1
ATOM 2030 N N . GLU A 1 265 ? 77.685 -19.932 -76.327 1.00 91.06 265 GLU A N 1
ATOM 2031 C CA . GLU A 1 265 ? 79.038 -19.753 -75.780 1.00 91.06 265 GLU A CA 1
ATOM 2032 C C . GLU A 1 265 ? 80.010 -20.798 -76.356 1.00 91.06 265 GLU A C 1
ATOM 2034 O O . GLU A 1 265 ? 81.138 -20.447 -76.706 1.00 91.06 265 GLU A O 1
ATOM 2039 N N . ASP A 1 266 ? 79.559 -22.037 -76.580 1.00 90.44 266 ASP A N 1
ATOM 2040 C CA . ASP A 1 266 ? 80.288 -23.064 -77.336 1.00 90.44 266 ASP A CA 1
ATOM 2041 C C . ASP A 1 266 ? 80.445 -22.661 -78.814 1.00 90.44 266 ASP A C 1
ATOM 2043 O O . ASP A 1 266 ? 81.551 -22.690 -79.369 1.00 90.44 266 ASP A O 1
ATOM 2047 N N . LEU A 1 267 ? 79.358 -22.216 -79.461 1.00 91.38 267 LEU A N 1
ATOM 2048 C CA . LEU A 1 267 ? 79.406 -21.747 -80.849 1.00 91.38 267 LEU A CA 1
ATOM 2049 C C . LEU A 1 267 ? 80.321 -20.523 -80.996 1.00 91.38 267 LEU A C 1
ATOM 2051 O O . LEU A 1 267 ? 81.150 -20.498 -81.906 1.00 91.38 267 LEU A O 1
ATOM 2055 N N . ILE A 1 268 ? 80.216 -19.538 -80.099 1.00 87.44 268 ILE A N 1
ATOM 2056 C CA . ILE A 1 268 ? 81.078 -18.351 -80.059 1.00 87.44 268 ILE A CA 1
ATOM 2057 C C . ILE A 1 268 ? 82.518 -18.763 -79.787 1.00 87.44 268 ILE A C 1
ATOM 2059 O O . ILE A 1 268 ? 83.386 -18.276 -80.493 1.00 87.44 268 ILE A O 1
ATOM 2063 N N . SER A 1 269 ? 82.797 -19.709 -78.889 1.00 88.62 269 SER A N 1
ATOM 2064 C CA . SER A 1 269 ? 84.159 -20.225 -78.688 1.00 88.62 269 SER A CA 1
ATOM 2065 C C . SER A 1 269 ? 84.733 -20.814 -79.984 1.00 88.62 269 SER A C 1
ATOM 2067 O O . SER A 1 269 ? 85.855 -20.484 -80.372 1.00 88.62 269 SER A O 1
ATOM 2069 N N . SER A 1 270 ? 83.939 -21.594 -80.729 1.00 84.75 270 SER A N 1
ATOM 2070 C CA . SER A 1 270 ? 84.344 -22.136 -82.038 1.00 84.75 270 SER A CA 1
ATOM 2071 C C . SER A 1 270 ? 84.519 -21.057 -83.124 1.00 84.75 270 SER A C 1
ATOM 2073 O O . SER A 1 270 ? 85.379 -21.185 -84.000 1.00 84.75 270 SER A O 1
ATOM 2075 N N . LEU A 1 271 ? 83.732 -19.976 -83.072 1.00 82.31 271 LEU A N 1
ATOM 2076 C CA . LEU A 1 271 ? 83.810 -18.839 -83.994 1.00 82.31 271 LEU A CA 1
ATOM 2077 C C . LEU A 1 271 ? 84.917 -17.849 -83.609 1.00 82.31 271 LEU A C 1
ATOM 2079 O O . LEU A 1 271 ? 85.499 -17.233 -84.492 1.00 82.31 271 LEU A O 1
ATOM 2083 N N . GLU A 1 272 ? 85.262 -17.717 -82.330 1.00 81.38 272 GLU A N 1
ATOM 2084 C CA . GLU A 1 272 ? 86.407 -16.952 -81.835 1.00 81.38 272 GLU A CA 1
ATOM 2085 C C . GLU A 1 272 ? 87.721 -17.674 -82.114 1.00 81.38 272 GLU A C 1
ATOM 2087 O O . GLU A 1 272 ? 88.724 -17.019 -82.391 1.00 81.38 272 GLU A O 1
ATOM 2092 N N . GLU A 1 273 ? 87.740 -19.007 -82.112 1.00 76.12 273 GLU A N 1
ATOM 2093 C CA . GLU A 1 273 ? 88.879 -19.773 -82.617 1.00 76.12 273 GLU A CA 1
ATOM 2094 C C . GLU A 1 273 ? 89.047 -19.579 -84.138 1.00 76.12 273 GLU A C 1
ATOM 2096 O O . GLU A 1 273 ? 90.156 -19.315 -84.609 1.00 76.12 273 GLU A O 1
ATOM 2101 N N . GLN A 1 274 ? 87.949 -19.544 -84.905 1.00 73.44 274 GLN A N 1
ATOM 2102 C CA . GLN A 1 274 ? 87.973 -19.164 -86.329 1.00 73.44 274 GLN A CA 1
ATOM 2103 C C . GLN A 1 274 ? 88.359 -17.687 -86.557 1.00 73.44 274 GLN A C 1
ATOM 2105 O O . GLN A 1 274 ? 89.115 -17.385 -87.480 1.00 73.44 274 GLN A O 1
ATOM 2110 N N . LEU A 1 275 ? 87.903 -16.751 -85.720 1.00 61.88 275 LEU A N 1
ATOM 2111 C CA . LEU A 1 275 ? 88.218 -15.320 -85.831 1.00 61.88 275 LEU A CA 1
ATOM 2112 C C . LEU A 1 275 ? 89.623 -14.985 -85.313 1.00 61.88 275 LEU A C 1
ATOM 2114 O O . LEU A 1 275 ? 90.254 -14.068 -85.842 1.00 61.88 275 LEU A O 1
ATOM 2118 N N . ARG A 1 276 ? 90.187 -15.775 -84.389 1.00 59.66 276 ARG A N 1
ATOM 2119 C CA . ARG A 1 276 ? 91.631 -15.775 -84.090 1.00 59.66 276 ARG A CA 1
ATOM 2120 C C . ARG A 1 276 ? 92.464 -16.104 -85.333 1.00 59.66 276 ARG A C 1
ATOM 2122 O O . ARG A 1 276 ? 93.567 -15.579 -85.453 1.00 59.66 276 ARG A O 1
ATOM 2129 N N . MET A 1 277 ? 91.932 -16.875 -86.289 1.00 55.38 277 MET A N 1
ATOM 2130 C CA . MET A 1 277 ? 92.566 -17.090 -87.600 1.00 55.38 277 MET A CA 1
ATOM 2131 C C . MET A 1 277 ? 92.322 -15.956 -88.624 1.00 55.38 277 MET A C 1
ATOM 2133 O O . MET A 1 277 ? 92.902 -16.005 -89.706 1.00 55.38 277 MET A O 1
ATOM 2137 N N . GLN A 1 278 ? 91.504 -14.932 -88.323 1.00 49.56 278 GLN A N 1
ATOM 2138 C CA . GLN A 1 278 ? 91.101 -13.875 -89.280 1.00 49.56 278 GLN A CA 1
ATOM 2139 C C . GLN A 1 278 ? 91.217 -12.418 -88.762 1.00 49.56 278 GLN A C 1
ATOM 2141 O O . GLN A 1 278 ? 90.804 -11.480 -89.443 1.00 49.56 278 GLN A O 1
ATOM 2146 N N . ALA A 1 279 ? 91.758 -12.193 -87.563 1.00 37.06 279 ALA A N 1
ATOM 2147 C CA . ALA A 1 279 ? 91.597 -10.941 -86.815 1.00 37.06 279 ALA A CA 1
ATOM 2148 C C . ALA A 1 279 ? 92.127 -9.644 -87.484 1.00 37.06 279 ALA A C 1
ATOM 2150 O O . ALA A 1 279 ? 93.325 -9.504 -87.749 1.00 37.06 279 ALA A O 1
ATOM 2151 N N . ARG A 1 280 ? 91.266 -8.610 -87.588 1.00 35.16 280 ARG A N 1
ATOM 2152 C CA . ARG A 1 280 ? 91.680 -7.185 -87.603 1.00 35.16 280 ARG A CA 1
ATOM 2153 C C . ARG A 1 280 ? 90.533 -6.210 -87.226 1.00 35.16 280 ARG A C 1
ATOM 2155 O O . ARG A 1 280 ? 89.462 -6.333 -87.812 1.00 35.16 280 ARG A O 1
ATOM 2162 N N . PRO A 1 281 ? 90.727 -5.230 -86.311 1.00 42.19 281 PRO A N 1
ATOM 2163 C CA . PRO A 1 281 ? 89.651 -4.345 -85.826 1.00 42.19 281 PRO A CA 1
ATOM 2164 C C . PRO A 1 281 ? 89.717 -2.878 -86.319 1.00 42.19 281 PRO A C 1
ATOM 2166 O O . PRO A 1 281 ? 90.784 -2.384 -86.687 1.00 42.19 281 PRO A O 1
ATOM 2169 N N . GLN A 1 282 ? 88.591 -2.154 -86.213 1.00 28.77 282 GLN A N 1
ATOM 2170 C CA . GLN A 1 282 ? 88.482 -0.677 -86.202 1.00 28.77 282 GLN A CA 1
ATOM 2171 C C . GLN A 1 282 ? 87.388 -0.217 -85.206 1.00 28.77 282 GLN A C 1
ATOM 2173 O O . GLN A 1 282 ? 86.591 -1.037 -84.755 1.00 28.77 282 GLN A O 1
ATOM 2178 N N . SER A 1 283 ? 87.396 1.060 -84.793 1.00 30.81 283 SER A N 1
ATOM 2179 C CA . SER A 1 283 ? 86.682 1.572 -83.598 1.00 30.81 283 SER A CA 1
ATOM 2180 C C . SER A 1 283 ? 86.268 3.080 -83.754 1.00 30.81 283 SER A C 1
ATOM 2182 O O . SER A 1 283 ? 86.370 3.570 -84.881 1.00 30.81 283 SER A O 1
ATOM 2184 N N . PRO A 1 284 ? 85.672 3.815 -82.771 1.00 48.03 284 PRO A N 1
ATOM 2185 C CA . PRO A 1 284 ? 84.363 4.464 -83.005 1.00 48.03 284 PRO A CA 1
ATOM 2186 C C . PRO A 1 284 ? 84.209 5.947 -82.527 1.00 48.03 284 PRO A C 1
ATOM 2188 O O . PRO A 1 284 ? 85.177 6.601 -82.152 1.00 48.03 284 PRO A O 1
ATOM 2191 N N . ALA A 1 285 ? 82.941 6.406 -82.447 1.00 34.53 285 ALA A N 1
ATOM 2192 C CA . ALA A 1 285 ? 82.377 7.511 -81.630 1.00 34.53 285 ALA A CA 1
ATOM 2193 C C . ALA A 1 285 ? 82.400 8.981 -82.137 1.00 34.53 285 ALA A C 1
ATOM 2195 O O . ALA A 1 285 ? 83.375 9.450 -82.714 1.00 34.53 285 ALA A O 1
ATOM 2196 N N . SER A 1 286 ? 81.320 9.736 -81.832 1.00 37.50 286 SER A N 1
ATOM 2197 C CA . SER A 1 286 ? 81.286 11.217 -81.741 1.00 37.50 286 SER A CA 1
ATOM 2198 C C . SER A 1 286 ? 79.974 11.781 -81.132 1.00 37.50 286 SER A C 1
ATOM 2200 O O . SER A 1 286 ? 78.896 11.473 -81.623 1.00 37.50 286 SER A O 1
ATOM 2202 N N . MET A 1 287 ? 80.117 12.625 -80.093 1.00 36.22 287 MET A N 1
ATOM 2203 C CA . MET A 1 287 ? 79.349 13.831 -79.658 1.00 36.22 287 MET A CA 1
ATOM 2204 C C . MET A 1 287 ? 77.864 14.034 -80.082 1.00 36.22 287 MET A C 1
ATOM 2206 O O . MET A 1 287 ? 77.530 13.914 -81.252 1.00 36.22 287 MET A O 1
ATOM 2210 N N . ALA A 1 288 ? 76.886 14.432 -79.246 1.00 46.69 288 ALA A N 1
ATOM 2211 C CA . ALA A 1 288 ? 76.813 15.305 -78.048 1.00 46.69 288 ALA A CA 1
ATOM 2212 C C . ALA A 1 288 ? 76.988 16.832 -78.288 1.00 46.69 288 ALA A C 1
ATOM 2214 O O . ALA A 1 288 ? 78.122 17.294 -78.372 1.00 46.69 288 ALA A O 1
ATOM 2215 N N . ARG A 1 289 ? 75.874 17.608 -78.347 1.00 45.44 289 ARG A N 1
ATOM 2216 C CA . ARG A 1 289 ? 75.739 19.087 -78.109 1.00 45.44 289 ARG A CA 1
ATOM 2217 C C . ARG A 1 289 ? 74.339 19.638 -78.503 1.00 45.44 289 ARG A C 1
ATOM 2219 O O . ARG A 1 289 ? 74.159 20.052 -79.643 1.00 45.44 289 ARG A O 1
ATOM 2226 N N . LYS A 1 290 ? 73.366 19.705 -77.576 1.00 47.22 290 LYS A N 1
ATOM 2227 C CA . LYS A 1 290 ? 72.119 20.523 -77.671 1.00 47.22 290 LYS A CA 1
ATOM 2228 C C . LYS A 1 290 ? 71.521 20.754 -76.265 1.00 47.22 290 LYS A C 1
ATOM 2230 O O . LYS A 1 290 ? 70.688 19.966 -75.840 1.00 47.22 290 LYS A O 1
ATOM 2235 N N . ALA A 1 291 ? 71.973 21.770 -75.520 1.00 48.91 291 ALA A N 1
ATOM 2236 C CA . ALA A 1 291 ? 71.666 21.873 -74.079 1.00 48.91 291 ALA A CA 1
ATOM 2237 C C . ALA A 1 291 ? 71.587 23.315 -73.516 1.00 48.91 291 ALA A C 1
ATOM 2239 O O . ALA A 1 291 ? 72.103 23.578 -72.437 1.00 48.91 291 ALA A O 1
ATOM 2240 N N . SER A 1 292 ? 70.988 24.270 -74.242 1.00 48.47 292 SER A N 1
ATOM 2241 C CA . SER A 1 292 ? 70.903 25.676 -73.782 1.00 48.47 292 SER A CA 1
ATOM 2242 C C . SER A 1 292 ? 69.617 26.423 -74.175 1.00 48.47 292 SER A C 1
ATOM 2244 O O . SER A 1 292 ? 69.628 27.644 -74.231 1.00 48.47 292 SER A O 1
ATOM 2246 N N . SER A 1 293 ? 68.535 25.707 -74.502 1.00 49.69 293 SER A N 1
ATOM 2247 C CA . SER A 1 293 ? 67.228 26.307 -74.850 1.00 49.69 293 SER A CA 1
ATOM 2248 C C . SER A 1 293 ? 66.036 25.653 -74.136 1.00 49.69 293 SER A C 1
ATOM 2250 O O . SER A 1 293 ? 64.920 26.138 -74.276 1.00 49.69 293 SER A O 1
ATOM 2252 N N . ALA A 1 294 ? 66.254 24.561 -73.393 1.00 54.44 294 ALA A N 1
ATOM 2253 C CA . ALA A 1 294 ? 65.230 23.948 -72.541 1.00 54.44 294 ALA A CA 1
ATOM 2254 C C . ALA A 1 294 ? 65.149 24.664 -71.181 1.00 54.44 294 ALA A C 1
ATOM 2256 O O . ALA A 1 294 ? 64.077 25.102 -70.779 1.00 54.44 294 ALA A O 1
ATOM 2257 N N . MET A 1 295 ? 66.311 24.912 -70.558 1.00 59.38 295 MET A N 1
ATOM 2258 C CA . MET A 1 295 ? 66.429 25.449 -69.195 1.00 59.38 295 MET A CA 1
ATOM 2259 C C . MET A 1 295 ? 65.663 26.752 -68.919 1.00 59.38 295 MET A C 1
ATOM 2261 O O . MET A 1 295 ? 65.304 26.986 -67.769 1.00 59.38 295 MET A O 1
ATOM 2265 N N . GLU A 1 296 ? 65.431 27.617 -69.909 1.00 56.25 296 GLU A N 1
ATOM 2266 C CA . GLU A 1 296 ? 64.649 28.848 -69.696 1.00 56.25 296 GLU A CA 1
ATOM 2267 C C . GLU A 1 296 ? 63.139 28.567 -69.637 1.00 56.25 296 GLU A C 1
ATOM 2269 O O . GLU A 1 296 ? 62.466 29.103 -68.760 1.00 56.25 296 GLU A O 1
ATOM 2274 N N . ILE A 1 297 ? 62.634 27.652 -70.474 1.00 59.47 297 ILE A N 1
ATOM 2275 C CA . ILE A 1 297 ? 61.245 27.163 -70.418 1.00 59.47 297 ILE A CA 1
ATOM 2276 C C . ILE A 1 297 ? 61.020 26.411 -69.099 1.00 59.47 297 ILE A C 1
ATOM 2278 O O . ILE A 1 297 ? 60.039 26.663 -68.401 1.00 59.47 297 ILE A O 1
ATOM 2282 N N . ASP A 1 298 ? 61.975 25.557 -68.712 1.00 72.88 298 ASP A N 1
ATOM 2283 C CA . ASP A 1 298 ? 61.939 24.828 -67.441 1.00 72.88 298 ASP A CA 1
ATOM 2284 C C . ASP A 1 298 ? 61.868 25.792 -66.237 1.00 72.88 298 ASP A C 1
ATOM 2286 O O . ASP A 1 298 ? 61.150 25.534 -65.276 1.00 72.88 298 ASP A O 1
ATOM 2290 N N . ASN A 1 299 ? 62.566 26.936 -66.284 1.00 75.50 299 ASN A N 1
ATOM 2291 C CA . ASN A 1 299 ? 62.559 27.927 -65.199 1.00 75.50 299 ASN A CA 1
ATOM 2292 C C . ASN A 1 299 ? 61.231 28.687 -65.056 1.00 75.50 299 ASN A C 1
ATOM 2294 O O . ASN A 1 299 ? 60.889 29.091 -63.943 1.00 75.50 299 ASN A O 1
ATOM 2298 N N . GLU A 1 300 ? 60.487 28.905 -66.140 1.00 78.31 300 GLU A N 1
ATOM 2299 C CA . GLU A 1 300 ? 59.161 29.530 -66.066 1.00 78.31 300 GLU A CA 1
ATOM 2300 C C . GLU A 1 300 ? 58.109 28.521 -65.584 1.00 78.31 300 GLU A C 1
ATOM 2302 O O . GLU A 1 300 ? 57.396 28.800 -64.619 1.00 78.31 300 GLU A O 1
ATOM 2307 N N . ALA A 1 301 ? 58.129 27.295 -66.121 1.00 77.06 301 ALA A N 1
ATOM 2308 C CA . ALA A 1 301 ? 57.292 26.194 -65.642 1.00 77.06 301 ALA A CA 1
ATOM 2309 C C . ALA A 1 301 ? 57.517 25.888 -64.146 1.00 77.06 301 ALA A C 1
ATOM 2311 O O . ALA A 1 301 ? 56.559 25.675 -63.403 1.00 77.06 301 ALA A O 1
ATOM 2312 N N . LEU A 1 302 ? 58.766 25.936 -63.663 1.00 85.69 302 LEU A N 1
ATOM 2313 C CA . LEU A 1 302 ? 59.082 25.794 -62.236 1.00 85.69 302 LEU A CA 1
ATOM 2314 C C . LEU A 1 302 ? 58.491 26.927 -61.380 1.00 85.69 302 LEU A C 1
ATOM 2316 O O . LEU A 1 302 ? 58.084 26.674 -60.248 1.00 85.69 302 LEU A O 1
ATOM 2320 N N . ARG A 1 303 ? 58.392 28.165 -61.886 1.00 84.56 303 ARG A N 1
ATOM 2321 C CA . ARG A 1 303 ? 57.743 29.271 -61.151 1.00 84.56 303 ARG A CA 1
ATOM 2322 C C . ARG A 1 303 ? 56.235 29.080 -61.056 1.00 84.56 303 ARG A C 1
ATOM 2324 O O . ARG A 1 303 ? 55.675 29.309 -59.986 1.00 84.56 303 ARG A O 1
ATOM 2331 N N . GLU A 1 304 ? 55.589 28.638 -62.132 1.00 87.06 304 GLU A N 1
ATOM 2332 C CA . GLU A 1 304 ? 54.158 28.314 -62.120 1.00 87.06 304 GLU A CA 1
ATOM 2333 C C . GLU A 1 304 ? 53.862 27.139 -61.178 1.00 87.06 304 GLU A C 1
ATOM 2335 O O . GLU A 1 304 ? 52.953 27.230 -60.352 1.00 87.06 304 GLU A O 1
ATOM 2340 N N . GLN A 1 305 ? 54.686 26.085 -61.208 1.00 91.50 305 GLN A N 1
ATOM 2341 C CA . GLN A 1 305 ? 54.604 24.966 -60.263 1.00 91.50 305 GLN A CA 1
ATOM 2342 C C . GLN A 1 305 ? 54.788 25.426 -58.812 1.00 91.50 305 GLN A C 1
ATOM 2344 O O . GLN A 1 305 ? 53.997 25.044 -57.952 1.00 91.50 305 GLN A O 1
ATOM 2349 N N . VAL A 1 306 ? 55.769 26.289 -58.525 1.00 92.94 306 VAL A N 1
ATOM 2350 C CA . VAL A 1 306 ? 55.972 26.854 -57.180 1.00 92.94 306 VAL A CA 1
ATOM 2351 C C . VAL A 1 306 ? 54.768 27.692 -56.734 1.00 92.94 306 VAL A C 1
ATOM 2353 O O . VAL A 1 306 ? 54.343 27.550 -55.589 1.00 92.94 306 VAL A O 1
ATOM 2356 N N . GLN A 1 307 ? 54.167 28.512 -57.603 1.00 91.75 307 GLN A N 1
ATOM 2357 C CA . GLN A 1 307 ? 52.953 29.271 -57.261 1.00 91.75 307 GLN A CA 1
ATOM 2358 C C . GLN A 1 307 ? 51.729 28.370 -57.046 1.00 91.75 307 GLN A C 1
ATOM 2360 O O . GLN A 1 307 ? 50.950 28.608 -56.123 1.00 91.75 307 GLN A O 1
ATOM 2365 N N . HIS A 1 308 ? 51.560 27.328 -57.863 1.00 92.94 308 HIS A N 1
ATOM 2366 C CA . HIS A 1 308 ? 50.515 26.322 -57.679 1.00 92.94 308 HIS A CA 1
ATOM 2367 C C . HIS A 1 308 ? 50.688 25.575 -56.348 1.00 92.94 308 HIS A C 1
ATOM 2369 O O . HIS A 1 308 ? 49.723 25.422 -55.604 1.00 92.94 308 HIS A O 1
ATOM 2375 N N . LEU A 1 309 ? 51.918 25.179 -56.004 1.00 93.88 309 LEU A N 1
ATOM 2376 C CA . LEU A 1 309 ? 52.223 24.536 -54.726 1.00 93.88 309 LEU A CA 1
ATOM 2377 C C . LEU A 1 309 ? 51.968 25.468 -53.535 1.00 93.88 309 LEU A C 1
ATOM 2379 O O . LEU A 1 309 ? 51.358 25.018 -52.577 1.00 93.88 309 LEU A O 1
ATOM 2383 N N . HIS A 1 310 ? 52.324 26.757 -53.600 1.00 93.88 310 HIS A N 1
ATOM 2384 C CA . HIS A 1 310 ? 51.995 27.712 -52.527 1.00 93.88 310 HIS A CA 1
ATOM 2385 C C . HIS A 1 310 ? 50.480 27.897 -52.353 1.00 93.88 310 HIS A C 1
ATOM 2387 O O . HIS A 1 310 ? 49.997 27.901 -51.226 1.00 93.88 310 HIS A O 1
ATOM 2393 N N . LYS A 1 311 ? 49.710 27.988 -53.448 1.00 94.81 311 LYS A N 1
ATOM 2394 C CA . LYS A 1 311 ? 48.236 28.030 -53.378 1.00 94.81 311 LYS A CA 1
ATOM 2395 C C . LYS A 1 311 ? 47.647 26.743 -52.797 1.00 94.81 311 LYS A C 1
ATOM 2397 O O . LYS A 1 311 ? 46.686 26.808 -52.040 1.00 94.81 311 LYS A O 1
ATOM 2402 N N . LYS A 1 312 ? 48.223 25.584 -53.137 1.00 96.19 312 LYS A N 1
ATOM 2403 C CA . LYS A 1 312 ? 47.804 24.292 -52.583 1.00 96.19 312 LYS A CA 1
ATOM 2404 C C . LYS A 1 312 ? 48.168 24.156 -51.102 1.00 96.19 312 LYS A C 1
ATOM 2406 O O . LYS A 1 312 ? 47.387 23.567 -50.373 1.00 96.19 312 LYS A O 1
ATOM 2411 N N . ILE A 1 313 ? 49.309 24.693 -50.667 1.00 92.62 313 ILE A N 1
ATOM 2412 C CA . ILE A 1 313 ? 49.704 24.741 -49.253 1.00 92.62 313 ILE A CA 1
ATOM 2413 C C . ILE A 1 313 ? 48.700 25.591 -48.469 1.00 92.62 313 ILE A C 1
ATOM 2415 O O . ILE A 1 313 ? 48.063 25.043 -47.582 1.00 92.62 313 ILE A O 1
ATOM 2419 N N . ALA A 1 314 ? 48.436 26.836 -48.885 1.00 94.00 314 ALA A N 1
ATOM 2420 C CA . ALA A 1 314 ? 47.444 27.693 -48.225 1.00 94.00 314 ALA A CA 1
ATOM 2421 C C . ALA A 1 314 ? 46.051 27.034 -48.147 1.00 94.00 314 ALA A C 1
ATOM 2423 O O . ALA A 1 314 ? 45.457 26.963 -47.082 1.00 94.00 314 ALA A O 1
ATOM 2424 N N . SER A 1 315 ? 45.577 26.430 -49.244 1.00 92.56 315 SER A N 1
ATOM 2425 C CA . SER A 1 315 ? 44.295 25.706 -49.267 1.00 92.56 315 SER A CA 1
ATOM 2426 C C . SER A 1 315 ? 44.268 24.422 -48.419 1.00 92.56 315 SER A C 1
ATOM 2428 O O . SER A 1 315 ? 43.184 23.888 -48.189 1.00 92.56 315 SER A O 1
ATOM 2430 N N . LEU A 1 316 ? 45.422 23.883 -48.012 1.00 93.06 316 LEU A N 1
ATOM 2431 C CA . LEU A 1 316 ? 45.525 22.767 -47.065 1.00 93.06 316 LEU A CA 1
ATOM 2432 C C . LEU A 1 316 ? 45.692 23.269 -45.625 1.00 93.06 316 LEU A C 1
ATOM 2434 O O . LEU A 1 316 ? 45.220 22.605 -44.713 1.00 93.06 316 LEU A O 1
ATOM 2438 N N . GLU A 1 317 ? 46.321 24.428 -45.423 1.00 94.81 317 GLU A N 1
ATOM 2439 C CA . GLU A 1 317 ? 46.396 25.127 -44.136 1.00 94.81 317 GLU A CA 1
ATOM 2440 C C . GLU A 1 317 ? 44.991 25.591 -43.707 1.00 94.81 317 GLU A C 1
ATOM 2442 O O . GLU A 1 317 ? 44.539 25.194 -42.637 1.00 94.81 317 GLU A O 1
ATOM 2447 N N 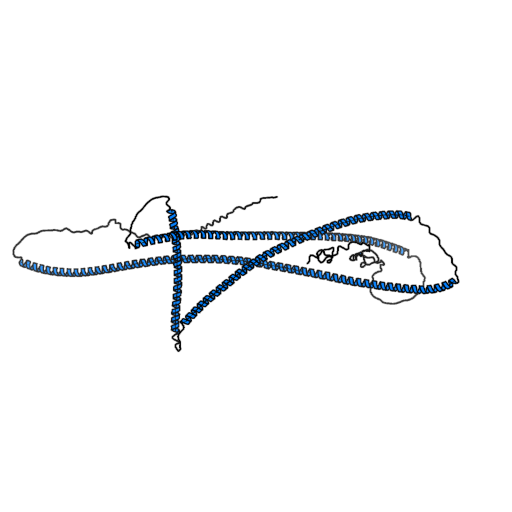. ASP A 1 318 ? 44.246 26.277 -44.587 1.00 94.44 318 ASP A N 1
ATOM 2448 C CA . ASP A 1 318 ? 42.839 26.666 -44.376 1.00 94.44 318 ASP A CA 1
ATOM 2449 C C . ASP A 1 318 ? 41.960 25.449 -44.001 1.00 94.44 318 ASP A C 1
ATOM 2451 O O . ASP A 1 318 ? 41.164 25.498 -43.063 1.00 94.44 318 ASP A O 1
ATOM 2455 N N . ALA A 1 319 ? 42.125 24.328 -44.715 1.00 90.56 319 ALA A N 1
ATOM 2456 C CA . ALA A 1 319 ? 41.351 23.104 -44.493 1.00 90.56 319 ALA A CA 1
ATOM 2457 C C . ALA A 1 319 ? 41.747 22.354 -43.206 1.00 90.56 319 ALA A C 1
ATOM 2459 O O . ALA A 1 319 ? 40.906 21.687 -42.605 1.00 90.56 319 ALA A O 1
ATOM 2460 N N . LEU A 1 320 ? 43.007 22.457 -42.768 1.00 91.62 320 LEU A N 1
ATOM 2461 C CA . LEU A 1 320 ? 43.453 21.926 -41.478 1.00 91.62 320 LEU A CA 1
ATOM 2462 C C . LEU A 1 320 ? 42.941 22.786 -40.318 1.00 91.62 320 LEU A C 1
ATOM 2464 O O . LEU A 1 320 ? 42.506 22.227 -39.314 1.00 91.62 320 LEU A O 1
ATOM 2468 N N . GLU A 1 321 ? 42.929 24.116 -40.449 1.00 95.12 321 GLU A N 1
ATOM 2469 C CA . GLU A 1 321 ? 42.317 25.000 -39.448 1.00 95.12 321 GLU A CA 1
ATOM 2470 C C . GLU A 1 321 ? 40.801 24.757 -39.333 1.00 95.12 321 GLU A C 1
ATOM 2472 O O . GLU A 1 321 ? 40.287 24.652 -38.218 1.00 95.12 321 GLU A O 1
ATOM 2477 N N . GLU A 1 322 ? 40.085 24.572 -40.449 1.00 93.25 322 GLU A N 1
ATOM 2478 C CA . GLU A 1 322 ? 38.665 24.190 -40.418 1.00 93.25 322 GLU A CA 1
ATOM 2479 C C . GLU A 1 322 ? 38.452 22.817 -39.752 1.00 93.25 322 GLU A C 1
ATOM 2481 O O . GLU A 1 322 ? 37.595 22.703 -38.873 1.00 93.25 322 GLU A O 1
ATOM 2486 N N . ALA A 1 323 ? 39.271 21.810 -40.086 1.00 90.38 323 ALA A N 1
ATOM 2487 C CA . ALA A 1 323 ? 39.197 20.472 -39.493 1.00 90.38 323 ALA A CA 1
ATOM 2488 C C . ALA A 1 323 ? 39.495 20.460 -37.979 1.00 90.38 323 ALA A C 1
ATOM 2490 O O . ALA A 1 323 ? 38.811 19.772 -37.213 1.00 90.38 323 ALA A O 1
ATOM 2491 N N . HIS A 1 324 ? 40.470 21.251 -37.519 1.00 93.50 324 HIS A N 1
ATOM 2492 C CA . HIS A 1 324 ? 40.729 21.442 -36.090 1.00 93.50 324 HIS A CA 1
ATOM 2493 C C . HIS A 1 324 ? 39.541 22.123 -35.397 1.00 93.50 324 HIS A C 1
ATOM 2495 O O . HIS A 1 324 ? 39.082 21.638 -34.365 1.00 93.50 324 HIS A O 1
ATOM 2501 N N . LEU A 1 325 ? 38.969 23.172 -35.997 1.00 94.94 325 LEU A N 1
ATOM 2502 C CA . LEU A 1 325 ? 37.784 23.849 -35.462 1.00 94.94 325 LEU A CA 1
ATOM 2503 C C . LEU A 1 325 ? 36.514 22.979 -35.494 1.00 94.94 325 LEU A C 1
ATOM 2505 O O . LEU A 1 325 ? 35.570 23.267 -34.756 1.00 94.94 325 LEU A O 1
ATOM 2509 N N . THR A 1 326 ? 36.425 21.940 -36.329 1.00 89.44 326 THR A N 1
ATOM 2510 C CA . THR A 1 326 ? 35.377 20.912 -36.191 1.00 89.44 326 THR A CA 1
ATOM 2511 C C . THR A 1 326 ? 35.689 19.936 -35.057 1.00 89.44 326 THR A C 1
ATOM 2513 O O . THR A 1 326 ? 34.807 19.720 -34.229 1.00 89.44 326 THR A O 1
ATOM 2516 N N . SER A 1 327 ? 36.934 19.452 -34.933 1.00 88.38 327 SER A N 1
ATOM 2517 C CA . SER A 1 327 ? 37.354 18.552 -33.839 1.00 88.38 327 SER A CA 1
ATOM 2518 C C . SER A 1 327 ? 37.097 19.172 -32.464 1.00 88.38 327 SER A C 1
ATOM 2520 O O . SER A 1 327 ? 36.408 18.574 -31.647 1.00 88.38 327 SER A O 1
ATOM 2522 N N . GLU A 1 328 ? 37.519 20.422 -32.236 1.00 91.81 328 GLU A N 1
ATOM 2523 C CA . GLU A 1 328 ? 37.303 21.127 -30.961 1.00 91.81 328 GLU A CA 1
ATOM 2524 C C . GLU A 1 328 ? 35.811 21.255 -30.592 1.00 91.81 328 GLU A C 1
ATOM 2526 O O . GLU A 1 328 ? 35.445 21.194 -29.417 1.00 91.81 328 GLU A O 1
ATOM 2531 N N . ARG A 1 329 ? 34.923 21.418 -31.585 1.00 92.38 329 ARG A N 1
ATOM 2532 C CA . ARG A 1 329 ? 33.467 21.495 -31.363 1.00 92.38 329 ARG A CA 1
ATOM 2533 C C . ARG A 1 329 ? 32.855 20.126 -31.085 1.00 92.38 329 ARG A C 1
ATOM 2535 O O . ARG A 1 329 ? 31.941 20.032 -30.267 1.00 92.38 329 ARG A O 1
ATOM 2542 N N . GLU A 1 330 ? 33.334 19.083 -31.753 1.00 86.19 330 GLU A N 1
ATOM 2543 C CA . GLU A 1 330 ? 32.882 17.708 -31.532 1.00 86.19 330 GLU A CA 1
ATOM 2544 C C . GLU A 1 330 ? 33.365 17.180 -30.177 1.00 86.19 330 GLU A C 1
ATOM 2546 O O . GLU A 1 330 ? 32.556 16.649 -29.418 1.00 86.19 330 GLU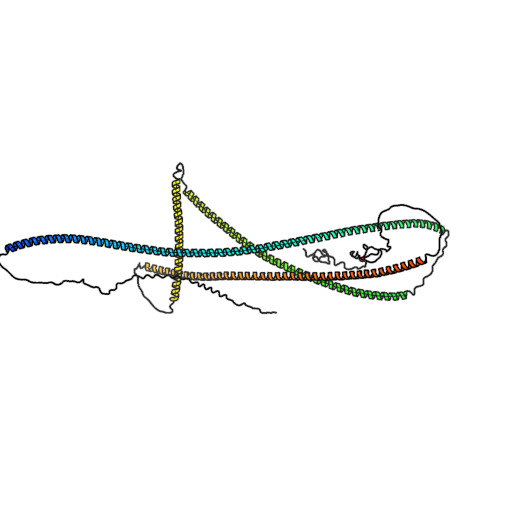 A O 1
ATOM 2551 N N . GLU A 1 331 ? 34.621 17.435 -29.806 1.00 86.25 331 GLU A N 1
ATOM 2552 C CA . GLU A 1 331 ? 35.180 17.174 -28.475 1.00 86.25 331 GLU A CA 1
ATOM 2553 C C . GLU A 1 331 ? 34.394 17.909 -27.382 1.00 86.25 331 GLU A C 1
ATOM 2555 O O . GLU A 1 331 ? 33.972 17.284 -26.407 1.00 86.25 331 GLU A O 1
ATOM 2560 N N . ALA A 1 332 ? 34.103 19.205 -27.555 1.00 90.81 332 ALA A N 1
ATOM 2561 C CA . ALA A 1 332 ? 33.272 19.959 -26.613 1.00 90.81 332 ALA A CA 1
ATOM 2562 C C . ALA A 1 332 ? 31.860 19.357 -26.469 1.00 90.81 332 ALA A C 1
ATOM 2564 O O . ALA A 1 332 ? 31.380 19.169 -25.350 1.00 90.81 332 ALA A O 1
ATOM 2565 N N . ALA A 1 333 ? 31.216 18.982 -27.580 1.00 88.56 333 ALA A N 1
ATOM 2566 C CA . ALA A 1 333 ? 29.896 18.349 -27.574 1.00 88.56 333 ALA A CA 1
ATOM 2567 C C . ALA A 1 333 ? 29.908 16.909 -27.020 1.00 88.56 333 ALA A C 1
ATOM 2569 O O . ALA A 1 333 ? 28.879 16.421 -26.549 1.00 88.56 333 ALA A O 1
ATOM 2570 N N . ILE A 1 334 ? 31.042 16.204 -27.074 1.00 88.38 334 ILE A N 1
ATOM 2571 C CA . ILE A 1 334 ? 31.244 14.909 -26.408 1.00 88.38 334 ILE A CA 1
ATOM 2572 C C . ILE A 1 334 ? 31.427 15.124 -24.902 1.00 88.38 334 ILE A C 1
ATOM 2574 O O . ILE A 1 334 ? 30.758 14.454 -24.117 1.00 88.38 334 ILE A O 1
ATOM 2578 N N . HIS A 1 335 ? 32.247 16.091 -24.485 1.00 91.38 335 HIS A N 1
ATOM 2579 C CA . HIS A 1 335 ? 32.433 16.435 -23.075 1.00 91.38 335 HIS A CA 1
ATOM 2580 C C . HIS A 1 335 ? 31.135 16.903 -22.401 1.00 91.38 335 HIS A C 1
ATOM 2582 O O . HIS A 1 335 ? 30.860 16.477 -21.281 1.00 91.38 335 HIS A O 1
ATOM 2588 N N . GLU A 1 336 ? 30.303 17.700 -23.079 1.00 91.56 336 GLU A N 1
ATOM 2589 C CA . GLU A 1 336 ? 28.981 18.111 -22.579 1.00 91.56 336 GLU A CA 1
ATOM 2590 C C . GLU A 1 336 ? 28.042 16.906 -22.383 1.00 91.56 336 GLU A C 1
ATOM 2592 O O . GLU A 1 336 ? 27.425 16.764 -21.326 1.00 91.56 336 GLU A O 1
ATOM 2597 N N . LYS A 1 337 ? 27.995 15.972 -23.346 1.00 87.06 337 LYS A N 1
ATOM 2598 C CA . LYS A 1 337 ? 27.225 14.718 -23.210 1.00 87.06 337 LYS A CA 1
ATOM 2599 C C . LYS A 1 337 ? 27.732 13.858 -22.053 1.00 87.06 337 LYS A C 1
ATOM 2601 O O . LYS A 1 337 ? 26.925 13.345 -21.287 1.00 87.06 337 LYS A O 1
ATOM 2606 N N . VAL A 1 338 ? 29.050 13.698 -21.912 1.00 85.06 338 VAL A N 1
ATOM 2607 C CA . VAL A 1 338 ? 29.662 12.925 -20.817 1.00 85.06 338 VAL A CA 1
ATOM 2608 C C . VAL A 1 338 ? 29.360 13.566 -19.459 1.00 85.06 338 VAL A C 1
ATOM 2610 O O . VAL A 1 338 ? 29.029 12.847 -18.519 1.00 85.06 338 VAL A O 1
ATOM 2613 N N . ALA A 1 339 ? 29.392 14.898 -19.358 1.00 91.62 339 ALA A N 1
ATOM 2614 C CA . ALA A 1 339 ? 28.996 15.614 -18.147 1.00 91.62 339 ALA A CA 1
ATOM 2615 C C . ALA A 1 339 ? 27.519 15.366 -17.793 1.00 91.62 339 ALA A C 1
ATOM 2617 O O . ALA A 1 339 ? 27.231 14.983 -16.663 1.00 91.62 339 ALA A O 1
ATOM 2618 N N . HIS A 1 340 ? 26.602 15.477 -18.762 1.00 85.62 340 HIS A N 1
ATOM 2619 C CA . HIS A 1 340 ? 25.174 15.202 -18.551 1.00 85.62 340 HIS A CA 1
ATOM 2620 C C . HIS A 1 340 ? 24.905 13.731 -18.175 1.00 85.62 340 HIS A C 1
ATOM 2622 O O . HIS A 1 340 ? 24.049 13.452 -17.331 1.00 85.62 340 HIS A O 1
ATOM 2628 N N . TYR A 1 341 ? 25.606 12.763 -18.775 1.00 79.50 341 TYR A N 1
ATOM 2629 C CA . TYR A 1 341 ? 25.474 11.359 -18.368 1.00 79.50 341 TYR A CA 1
ATOM 2630 C C . TYR A 1 341 ? 25.973 11.137 -16.937 1.00 79.50 341 TYR A C 1
ATOM 2632 O O . TYR A 1 341 ? 25.316 10.424 -16.183 1.00 79.50 341 TYR A O 1
ATOM 2640 N N . LYS A 1 342 ? 27.073 11.789 -16.540 1.00 90.19 342 LYS A N 1
ATOM 2641 C CA . LYS A 1 342 ? 27.617 11.708 -15.179 1.00 90.19 342 LYS A CA 1
ATOM 2642 C C . LYS A 1 342 ? 26.714 12.373 -14.138 1.00 90.19 342 LYS A C 1
ATOM 2644 O O . LYS A 1 342 ? 26.509 11.796 -13.081 1.00 90.19 342 LYS A O 1
ATOM 2649 N N . GLU A 1 343 ? 26.129 13.531 -14.440 1.00 83.94 343 GLU A N 1
ATOM 2650 C CA . GLU A 1 343 ? 25.146 14.195 -13.569 1.00 83.94 343 GLU A CA 1
ATOM 2651 C C . GLU A 1 343 ? 23.906 13.310 -13.355 1.00 83.94 343 GLU A C 1
ATOM 2653 O O . GLU A 1 343 ? 23.449 13.136 -12.226 1.00 83.94 343 GLU A O 1
ATOM 2658 N N . ARG A 1 344 ? 23.419 12.648 -14.416 1.00 80.00 344 ARG A N 1
ATOM 2659 C CA . ARG A 1 344 ? 22.334 11.661 -14.306 1.00 80.00 344 ARG A CA 1
ATOM 2660 C C . ARG A 1 344 ? 22.741 10.423 -13.498 1.00 80.00 344 ARG A C 1
ATOM 2662 O O . ARG A 1 344 ? 21.929 9.916 -12.732 1.00 80.00 344 ARG A O 1
ATOM 2669 N N . GLU A 1 345 ? 23.965 9.925 -13.658 1.00 78.75 345 GLU A N 1
ATOM 2670 C CA . GLU A 1 345 ? 24.478 8.802 -12.864 1.00 78.75 345 GLU A CA 1
ATOM 2671 C C . GLU A 1 345 ? 24.594 9.166 -11.375 1.00 78.75 345 GLU A C 1
ATOM 2673 O O . GLU A 1 345 ? 24.204 8.379 -10.515 1.00 78.75 345 GLU A O 1
ATOM 2678 N N . GLU A 1 346 ? 25.070 10.374 -11.063 1.00 84.94 346 GLU A N 1
ATOM 2679 C CA . GLU A 1 346 ? 25.159 10.890 -9.694 1.00 84.94 346 GLU A CA 1
ATOM 2680 C C . GLU A 1 346 ? 23.770 11.093 -9.061 1.00 84.94 346 GLU A C 1
ATOM 2682 O O . GLU A 1 346 ? 23.610 10.772 -7.883 1.00 84.94 346 GLU A O 1
ATOM 2687 N N . SER A 1 347 ? 22.756 11.507 -9.838 1.00 80.94 347 SER A N 1
ATOM 2688 C CA . SER A 1 347 ? 21.347 11.541 -9.398 1.00 80.94 347 SER A CA 1
ATOM 2689 C C . SER A 1 347 ? 20.827 10.146 -9.044 1.00 80.94 347 SER A C 1
ATOM 2691 O O . SER A 1 347 ? 20.486 9.897 -7.889 1.00 80.94 347 SER A O 1
ATOM 2693 N N . MET A 1 348 ? 20.884 9.195 -9.987 1.00 68.75 348 MET A N 1
ATOM 2694 C CA . MET A 1 348 ? 20.386 7.825 -9.779 1.00 68.75 348 MET A CA 1
ATOM 2695 C C . MET A 1 348 ? 21.124 7.111 -8.633 1.00 68.75 348 MET A C 1
ATOM 2697 O O . MET A 1 348 ? 20.540 6.312 -7.904 1.00 68.75 348 MET A O 1
ATOM 2701 N N . ARG A 1 349 ? 22.411 7.418 -8.421 1.00 82.44 349 ARG A N 1
ATOM 2702 C CA . ARG A 1 349 ? 23.193 6.920 -7.278 1.00 82.44 349 ARG A CA 1
ATOM 2703 C C . ARG A 1 349 ? 22.750 7.549 -5.947 1.00 82.44 349 ARG A C 1
ATOM 2705 O O . ARG A 1 349 ? 22.800 6.875 -4.918 1.00 82.44 349 ARG A O 1
ATOM 2712 N N . GLY A 1 350 ? 22.310 8.808 -5.957 1.00 83.62 350 GLY A N 1
ATOM 2713 C CA . GLY A 1 350 ? 21.665 9.469 -4.819 1.00 83.62 350 GLY A CA 1
ATOM 2714 C C . GLY A 1 350 ? 20.319 8.830 -4.475 1.00 83.62 350 GLY A C 1
ATOM 2715 O O . GLY A 1 350 ? 20.137 8.379 -3.346 1.00 83.62 350 GLY A O 1
ATOM 2716 N N . GLU A 1 351 ? 19.438 8.699 -5.470 1.00 69.12 351 GLU A N 1
ATOM 2717 C CA . GLU A 1 351 ? 18.122 8.049 -5.374 1.00 69.12 351 GLU A CA 1
ATOM 2718 C C . GLU A 1 351 ? 18.236 6.627 -4.795 1.00 69.12 351 GLU A C 1
ATOM 2720 O O . GLU A 1 351 ? 17.574 6.296 -3.808 1.00 69.12 351 GLU A O 1
ATOM 2725 N N . LEU A 1 352 ? 19.152 5.807 -5.330 1.00 65.75 352 LEU A N 1
ATOM 2726 C CA . LEU A 1 352 ? 19.453 4.478 -4.791 1.00 65.75 352 LEU A CA 1
ATOM 2727 C C . LEU A 1 352 ? 19.893 4.553 -3.324 1.00 65.75 352 LEU A C 1
ATOM 2729 O O . LEU A 1 352 ? 19.330 3.853 -2.484 1.00 65.75 352 LEU A O 1
ATOM 2733 N N . SER A 1 353 ? 20.837 5.436 -2.989 1.00 84.88 353 SER A N 1
ATOM 2734 C CA . SER A 1 353 ? 21.322 5.575 -1.615 1.00 84.88 353 SER A CA 1
ATOM 2735 C C . SER A 1 353 ? 20.229 6.022 -0.639 1.00 84.88 353 SER A C 1
ATOM 2737 O O . SER A 1 353 ? 20.274 5.652 0.533 1.00 84.88 353 SER A O 1
ATOM 2739 N N . ASP A 1 354 ? 19.267 6.850 -1.044 1.00 70.06 354 ASP A N 1
ATOM 2740 C CA . ASP A 1 354 ? 18.146 7.244 -0.180 1.00 70.06 354 ASP A CA 1
ATOM 2741 C C . ASP A 1 354 ? 17.081 6.137 -0.081 1.00 70.06 354 ASP A C 1
ATOM 2743 O O . ASP A 1 354 ? 16.565 5.902 1.015 1.00 70.06 354 ASP A O 1
ATOM 2747 N N . SER A 1 355 ? 16.869 5.347 -1.142 1.00 64.38 355 SER A N 1
ATOM 2748 C CA . SER A 1 355 ? 16.045 4.129 -1.083 1.00 64.38 355 SER A CA 1
ATOM 2749 C C . SER A 1 355 ? 16.619 3.066 -0.128 1.00 64.38 355 SER A C 1
ATOM 2751 O O . SER A 1 355 ? 15.873 2.468 0.648 1.00 64.38 355 SER A O 1
ATOM 2753 N N . GLU A 1 356 ? 17.948 2.897 -0.077 1.00 76.06 356 GLU A N 1
ATOM 2754 C CA . GLU A 1 356 ? 18.624 2.027 0.899 1.00 76.06 356 GLU A CA 1
ATOM 2755 C C . GLU A 1 356 ? 18.377 2.497 2.342 1.00 76.06 356 GLU A C 1
ATOM 2757 O O . GLU A 1 356 ? 18.108 1.681 3.226 1.00 76.06 356 GLU A O 1
ATOM 2762 N N . LYS A 1 357 ? 18.412 3.816 2.587 1.00 82.31 357 LYS A N 1
ATOM 2763 C CA . LYS A 1 357 ? 18.132 4.416 3.906 1.00 82.31 357 LYS A CA 1
ATOM 2764 C C . LYS A 1 357 ? 16.662 4.300 4.303 1.00 82.31 357 LYS A C 1
ATOM 2766 O O . LYS A 1 357 ? 16.373 4.292 5.498 1.00 82.31 357 LYS A O 1
ATOM 2771 N N . GLU A 1 358 ? 15.733 4.266 3.350 1.00 74.19 358 GLU A N 1
ATOM 2772 C CA . GLU A 1 358 ? 14.318 3.984 3.620 1.00 74.19 358 GLU A CA 1
ATOM 2773 C C . GLU A 1 358 ? 14.114 2.503 3.948 1.00 74.19 358 GLU A C 1
ATOM 2775 O O . GLU A 1 358 ? 13.577 2.177 5.003 1.00 74.19 358 GLU A O 1
ATOM 2780 N N . MET A 1 359 ? 14.657 1.595 3.132 1.00 64.50 359 MET A N 1
ATOM 2781 C CA . MET A 1 359 ? 14.619 0.153 3.393 1.00 64.50 359 MET A CA 1
ATOM 2782 C C . MET A 1 359 ? 15.239 -0.206 4.755 1.00 64.50 359 MET A C 1
ATOM 2784 O O . MET A 1 359 ? 14.681 -1.018 5.491 1.00 64.50 359 MET A O 1
ATOM 2788 N N . GLU A 1 360 ? 16.346 0.433 5.150 1.00 82.75 360 GLU A N 1
ATOM 2789 C CA . GLU A 1 360 ? 16.953 0.234 6.472 1.00 82.75 360 GLU A CA 1
ATOM 2790 C C . GLU A 1 360 ? 16.050 0.737 7.619 1.00 82.75 360 GLU A C 1
ATOM 2792 O O . GLU A 1 360 ? 15.998 0.121 8.688 1.00 82.75 360 GLU A O 1
ATOM 2797 N N . ARG A 1 361 ? 15.300 1.830 7.412 1.00 74.94 361 ARG A N 1
ATOM 2798 C CA . ARG A 1 361 ? 14.312 2.345 8.379 1.00 74.94 361 ARG A CA 1
ATOM 2799 C C . ARG A 1 361 ? 13.085 1.436 8.481 1.00 74.94 361 ARG A C 1
ATOM 2801 O O . ARG A 1 361 ? 12.633 1.176 9.598 1.00 74.94 361 ARG A O 1
ATOM 2808 N N . VAL A 1 362 ? 12.604 0.902 7.359 1.00 67.06 362 VAL A N 1
ATOM 2809 C CA . VAL A 1 362 ? 11.508 -0.079 7.307 1.00 67.06 362 VAL A CA 1
ATOM 2810 C C . VAL A 1 362 ? 11.911 -1.395 7.978 1.00 67.06 362 VAL A C 1
ATOM 2812 O O . VAL A 1 362 ? 11.173 -1.878 8.828 1.00 67.06 362 VAL A O 1
ATOM 2815 N N . MET A 1 363 ? 13.102 -1.946 7.714 1.00 77.06 363 MET A N 1
ATOM 2816 C CA . MET A 1 363 ? 13.544 -3.171 8.402 1.00 77.06 363 MET A CA 1
ATOM 2817 C C . MET A 1 363 ? 13.667 -2.981 9.922 1.00 77.06 363 MET A C 1
ATOM 2819 O O . MET A 1 363 ? 13.281 -3.867 10.679 1.00 77.06 363 MET A O 1
ATOM 2823 N N . LYS A 1 364 ? 14.136 -1.817 10.394 1.00 87.12 364 LYS A N 1
ATOM 2824 C CA . LYS A 1 364 ? 14.200 -1.504 11.837 1.00 87.12 364 LYS A CA 1
ATOM 2825 C C . LYS A 1 364 ? 12.814 -1.373 12.479 1.00 87.12 364 LYS A C 1
ATOM 2827 O O . LYS A 1 364 ? 12.647 -1.738 13.645 1.00 87.12 364 LYS A O 1
ATOM 2832 N N . SER A 1 365 ? 11.816 -0.859 11.756 1.00 69.50 365 SER A N 1
ATOM 2833 C CA . SER A 1 365 ? 10.439 -0.803 12.261 1.00 69.50 365 SER A CA 1
ATOM 2834 C C . SER A 1 365 ? 9.770 -2.183 12.236 1.00 69.50 365 SER A C 1
ATOM 2836 O O . SER A 1 365 ? 9.077 -2.529 13.194 1.00 69.50 365 SER A O 1
ATOM 2838 N N . GLU A 1 366 ? 10.059 -3.011 11.226 1.00 80.31 366 GLU A N 1
ATOM 2839 C CA . GLU A 1 366 ? 9.610 -4.403 11.144 1.00 80.31 366 GLU A CA 1
ATOM 2840 C C . GLU A 1 366 ? 10.212 -5.269 12.263 1.00 80.31 366 GLU A C 1
ATOM 2842 O O . GLU A 1 366 ? 9.480 -5.983 12.945 1.00 80.31 366 GLU A O 1
ATOM 2847 N N . GLU A 1 367 ? 11.519 -5.170 12.522 1.00 83.00 367 GLU A N 1
ATOM 2848 C CA . GLU A 1 367 ? 12.193 -5.858 13.632 1.00 83.00 367 GLU A CA 1
ATOM 2849 C C . GLU A 1 367 ? 11.580 -5.450 14.984 1.00 83.00 367 GLU A C 1
ATOM 2851 O O . GLU A 1 367 ? 11.241 -6.306 15.805 1.00 83.00 367 GLU A O 1
ATOM 2856 N N . SER A 1 368 ? 11.322 -4.152 15.189 1.00 78.25 368 SER A N 1
ATOM 2857 C CA . SER A 1 368 ? 10.631 -3.662 16.390 1.00 78.25 368 SER A CA 1
ATOM 2858 C C . SER A 1 368 ? 9.189 -4.181 16.506 1.00 78.25 368 SER A C 1
ATOM 2860 O O . SER A 1 368 ? 8.727 -4.451 17.616 1.00 78.25 368 SER A O 1
ATOM 2862 N N . ALA A 1 369 ? 8.476 -4.355 15.390 1.00 72.94 369 ALA A N 1
ATOM 2863 C CA . ALA A 1 369 ? 7.136 -4.938 15.374 1.00 72.94 369 ALA A CA 1
ATOM 2864 C C . ALA A 1 369 ? 7.157 -6.448 15.671 1.00 72.94 369 ALA A C 1
ATOM 2866 O O . ALA A 1 369 ? 6.352 -6.914 16.478 1.00 72.94 369 ALA A O 1
ATOM 2867 N N . ARG A 1 370 ? 8.106 -7.199 15.093 1.00 80.81 370 ARG A N 1
ATOM 2868 C CA . ARG A 1 370 ? 8.317 -8.634 15.360 1.00 80.81 370 ARG A CA 1
ATOM 2869 C C . ARG A 1 370 ? 8.601 -8.893 16.839 1.00 80.81 370 ARG A C 1
ATOM 2871 O O . ARG A 1 370 ? 7.918 -9.715 17.437 1.00 80.81 370 ARG A O 1
ATOM 2878 N N . LEU A 1 371 ? 9.501 -8.124 17.458 1.00 89.69 371 LEU A N 1
ATOM 2879 C CA . LEU A 1 371 ? 9.811 -8.246 18.891 1.00 89.69 371 LEU A CA 1
ATOM 2880 C C . LEU A 1 371 ? 8.579 -8.023 19.792 1.00 89.69 371 LEU A C 1
ATOM 2882 O O . LEU A 1 371 ? 8.401 -8.734 20.777 1.00 89.69 371 LEU A O 1
ATOM 2886 N N . ARG A 1 372 ? 7.683 -7.087 19.438 1.00 83.75 372 ARG A N 1
ATOM 2887 C CA . ARG A 1 372 ? 6.408 -6.885 20.161 1.00 83.75 372 ARG A CA 1
ATOM 2888 C C . ARG A 1 372 ? 5.433 -8.049 19.970 1.00 83.75 372 ARG A C 1
ATOM 2890 O O . ARG A 1 372 ? 4.668 -8.352 20.880 1.00 83.75 372 ARG A O 1
ATOM 2897 N N . ILE A 1 373 ? 5.431 -8.687 18.799 1.00 77.44 373 ILE A N 1
ATOM 2898 C CA . ILE A 1 373 ? 4.622 -9.887 18.546 1.00 77.44 373 ILE A CA 1
ATOM 2899 C C . ILE A 1 373 ? 5.159 -11.056 19.381 1.00 77.44 373 ILE A C 1
ATOM 2901 O O . ILE A 1 373 ? 4.373 -11.710 20.057 1.00 77.44 373 ILE A O 1
ATOM 2905 N N . GLU A 1 374 ? 6.478 -11.261 19.423 1.00 88.62 374 GLU A N 1
ATOM 2906 C CA . GLU A 1 374 ? 7.122 -12.290 20.253 1.00 88.62 374 GLU A CA 1
ATOM 2907 C C . GLU A 1 374 ? 6.829 -12.098 21.756 1.00 88.62 374 GLU A C 1
ATOM 2909 O O . GLU A 1 374 ? 6.497 -13.069 22.439 1.00 88.62 374 GLU A O 1
ATOM 2914 N N . GLU A 1 375 ? 6.854 -10.856 22.259 1.00 88.25 375 GLU A N 1
ATOM 2915 C CA . GLU A 1 375 ? 6.465 -10.502 23.637 1.00 88.25 375 GLU A CA 1
ATOM 2916 C C . GLU A 1 375 ? 4.988 -10.840 23.932 1.00 88.25 375 GLU A C 1
ATOM 2918 O O . GLU A 1 375 ? 4.666 -11.427 24.969 1.00 88.25 375 GLU A O 1
ATOM 2923 N N . ILE A 1 376 ? 4.077 -10.536 23.000 1.00 84.00 376 ILE A N 1
ATOM 2924 C CA . ILE A 1 376 ? 2.647 -10.868 23.122 1.00 84.00 376 ILE A CA 1
ATOM 2925 C C . ILE A 1 376 ? 2.423 -12.388 23.059 1.00 84.00 376 ILE A C 1
ATOM 2927 O O . ILE A 1 376 ? 1.624 -12.925 23.830 1.00 84.00 376 ILE A O 1
ATOM 2931 N N . GLU A 1 377 ? 3.132 -13.105 22.186 1.00 90.00 377 GLU A N 1
ATOM 2932 C CA . GLU A 1 377 ? 3.079 -14.567 22.112 1.00 90.00 377 GLU A CA 1
ATOM 2933 C C . GLU A 1 377 ? 3.653 -15.236 23.368 1.00 90.00 377 GLU A C 1
ATOM 2935 O O . GLU A 1 377 ? 3.134 -16.267 23.799 1.00 90.00 377 GLU A O 1
ATOM 2940 N N . GLU A 1 378 ? 4.688 -14.665 23.989 1.00 95.12 378 GLU A N 1
ATOM 2941 C CA . GLU A 1 378 ? 5.213 -15.117 25.282 1.00 95.12 378 GLU A CA 1
ATOM 2942 C C . GLU A 1 378 ? 4.175 -14.934 26.394 1.00 95.12 378 GLU A C 1
ATOM 2944 O O . GLU A 1 378 ? 3.832 -15.905 27.071 1.00 95.12 378 GLU A O 1
ATOM 2949 N N . ALA A 1 379 ? 3.569 -13.749 26.506 1.00 89.69 379 ALA A N 1
ATOM 2950 C CA . ALA A 1 379 ? 2.507 -13.485 27.478 1.00 89.69 379 ALA A CA 1
ATOM 2951 C C . ALA A 1 379 ? 1.281 -14.409 27.294 1.00 89.69 379 ALA A C 1
ATOM 2953 O O . ALA A 1 379 ? 0.658 -14.833 28.273 1.00 89.69 379 ALA A O 1
ATOM 2954 N N . LEU A 1 380 ? 0.938 -14.778 26.053 1.00 90.75 380 LEU A N 1
ATOM 2955 C CA . LEU A 1 380 ? -0.116 -15.758 25.760 1.00 90.75 380 LEU A CA 1
ATOM 2956 C C . LEU A 1 380 ? 0.292 -17.196 26.130 1.00 90.75 380 LEU A C 1
ATOM 2958 O O . LEU A 1 380 ? -0.542 -17.955 26.641 1.00 90.75 380 LEU A O 1
ATOM 2962 N N . ARG A 1 381 ? 1.563 -17.573 25.933 1.00 95.94 381 ARG A N 1
ATOM 2963 C CA . ARG A 1 381 ? 2.119 -18.860 26.387 1.00 95.94 381 ARG A CA 1
ATOM 2964 C C . ARG A 1 381 ? 2.108 -18.959 27.917 1.00 95.94 381 ARG A C 1
ATOM 2966 O O . ARG A 1 381 ? 1.615 -19.955 28.446 1.00 95.94 381 ARG A O 1
ATOM 2973 N N . GLU A 1 382 ? 2.543 -17.921 28.631 1.00 93.88 382 GLU A N 1
ATOM 2974 C CA . GLU A 1 382 ? 2.493 -17.865 30.100 1.00 93.88 382 GLU A CA 1
ATOM 2975 C C . GLU A 1 382 ? 1.059 -17.962 30.642 1.00 93.88 382 GLU A C 1
ATOM 2977 O O . GLU A 1 382 ? 0.788 -18.752 31.548 1.00 93.88 382 GLU A O 1
ATOM 2982 N N . ASN A 1 383 ? 0.115 -17.218 30.054 1.00 91.12 383 ASN A N 1
ATOM 2983 C CA . ASN A 1 383 ? -1.300 -17.262 30.437 1.00 91.12 383 ASN A CA 1
ATOM 2984 C C . ASN A 1 383 ? -1.901 -18.666 30.224 1.00 91.12 383 ASN A C 1
ATOM 2986 O O . ASN A 1 383 ? -2.603 -19.189 31.092 1.00 91.12 383 ASN A O 1
ATOM 2990 N N . THR A 1 384 ? -1.546 -19.332 29.121 1.00 94.12 384 THR A N 1
ATOM 2991 C CA . THR A 1 384 ? -1.955 -20.721 28.853 1.00 94.12 384 THR A CA 1
ATOM 2992 C C . THR A 1 384 ? -1.434 -21.678 29.931 1.00 94.12 384 THR A C 1
ATOM 2994 O O . THR A 1 384 ? -2.217 -22.445 30.491 1.00 94.12 384 THR A O 1
ATOM 2997 N N . VAL A 1 385 ? -0.153 -21.581 30.304 1.00 96.75 385 VAL A N 1
ATOM 2998 C CA . VAL A 1 385 ? 0.444 -22.395 31.381 1.00 96.75 385 VAL A CA 1
ATOM 2999 C C . VAL A 1 385 ? -0.195 -22.095 32.744 1.00 96.75 385 VAL A C 1
ATOM 3001 O O . VAL A 1 385 ? -0.444 -23.015 33.525 1.00 96.75 385 VAL A O 1
ATOM 3004 N N . ALA A 1 386 ? -0.530 -20.837 33.040 1.00 94.44 386 ALA A N 1
ATOM 3005 C CA . ALA A 1 386 ? -1.252 -20.471 34.261 1.00 94.44 386 ALA A CA 1
ATOM 3006 C C . ALA A 1 386 ? -2.659 -21.102 34.318 1.00 94.44 386 ALA A C 1
ATOM 3008 O O . ALA A 1 386 ? -3.065 -21.620 35.361 1.00 94.44 386 ALA A O 1
ATOM 3009 N N . LEU A 1 387 ? -3.381 -21.127 33.192 1.00 93.56 387 LEU A N 1
ATOM 3010 C CA . LEU A 1 387 ? -4.686 -21.785 33.070 1.00 93.56 387 LEU A CA 1
ATOM 3011 C C . LEU A 1 387 ? -4.593 -23.315 33.180 1.00 93.56 387 LEU A C 1
ATOM 3013 O O . LEU A 1 387 ? -5.489 -23.938 33.754 1.00 93.56 387 LEU A O 1
ATOM 3017 N N . GLU A 1 388 ? -3.533 -23.936 32.660 1.00 96.00 388 GLU A N 1
ATOM 3018 C CA . GLU A 1 388 ? -3.294 -25.377 32.811 1.00 96.00 388 GLU A CA 1
ATOM 3019 C C . GLU A 1 388 ? -2.935 -25.755 34.252 1.00 96.00 388 GLU A C 1
ATOM 3021 O O . GLU A 1 388 ? -3.517 -26.699 34.788 1.00 96.00 388 GLU A O 1
ATOM 3026 N N . ASN A 1 389 ? -2.088 -24.972 34.926 1.00 94.50 389 ASN A N 1
ATOM 3027 C CA . ASN A 1 389 ? -1.788 -25.154 36.349 1.00 94.50 389 ASN A CA 1
ATOM 3028 C C . ASN A 1 389 ? -3.053 -25.034 37.219 1.00 94.50 389 ASN A C 1
ATOM 3030 O O . ASN A 1 389 ? -3.307 -25.901 38.052 1.00 94.50 389 ASN A O 1
ATOM 3034 N N . ALA A 1 390 ? -3.897 -24.024 36.976 1.00 93.56 390 ALA A N 1
ATOM 3035 C CA . ALA A 1 390 ? -5.166 -23.862 37.690 1.00 93.56 390 ALA A CA 1
ATOM 3036 C C . ALA A 1 390 ? -6.149 -25.027 37.436 1.00 93.56 390 ALA A C 1
ATOM 3038 O O . ALA A 1 390 ? -6.886 -25.433 38.335 1.00 93.56 390 ALA A O 1
ATOM 3039 N N . ARG A 1 391 ? -6.154 -25.612 36.228 1.00 94.00 391 ARG A N 1
ATOM 3040 C CA . ARG A 1 391 ? -6.926 -26.836 35.936 1.00 94.00 391 ARG A CA 1
ATOM 3041 C C . ARG A 1 391 ? -6.369 -28.048 36.679 1.00 94.00 391 ARG A C 1
ATOM 3043 O O . ARG A 1 391 ? -7.156 -28.792 37.256 1.00 94.00 391 ARG A O 1
ATOM 3050 N N . ALA A 1 392 ? -5.049 -28.225 36.699 1.00 95.75 392 ALA A N 1
ATOM 3051 C CA . ALA A 1 392 ? -4.392 -29.318 37.412 1.00 95.75 392 ALA A CA 1
ATOM 3052 C C . ALA A 1 392 ? -4.626 -29.239 38.932 1.00 95.75 392 ALA A C 1
ATOM 3054 O O . ALA A 1 392 ? -4.861 -30.266 39.564 1.00 95.75 392 ALA A O 1
ATOM 3055 N N . GLU A 1 393 ? -4.652 -28.036 39.513 1.00 95.56 393 GLU A N 1
ATOM 3056 C CA . GLU A 1 393 ? -5.032 -27.816 40.915 1.00 95.56 393 GLU A CA 1
ATOM 3057 C C . GLU A 1 393 ? -6.500 -28.205 41.172 1.00 95.56 393 GLU A C 1
ATOM 3059 O O . GLU A 1 393 ? -6.791 -28.953 42.105 1.00 95.56 393 GLU A O 1
ATOM 3064 N N . ILE A 1 394 ? -7.430 -27.798 40.297 1.00 92.38 394 ILE A N 1
ATOM 3065 C CA . ILE A 1 394 ? -8.849 -28.192 40.379 1.00 92.38 394 ILE A CA 1
ATOM 3066 C C . ILE A 1 394 ? -9.032 -29.714 40.235 1.00 92.38 394 ILE A C 1
ATOM 3068 O O . ILE A 1 394 ? -9.880 -30.296 40.916 1.00 92.38 394 ILE A O 1
ATOM 3072 N N . GLU A 1 395 ? -8.265 -30.384 39.373 1.00 95.31 395 GLU A N 1
ATOM 3073 C CA . GLU A 1 395 ? -8.300 -31.847 39.244 1.00 95.31 395 GLU A CA 1
ATOM 3074 C C . GLU A 1 395 ? -7.642 -32.564 40.429 1.00 95.31 395 GLU A C 1
ATOM 3076 O O . GLU A 1 395 ? -8.171 -33.581 40.878 1.00 95.31 395 GLU A O 1
ATOM 3081 N N . GLY A 1 396 ? -6.578 -31.999 41.008 1.00 93.31 396 GLY A N 1
ATOM 3082 C CA . GLY A 1 396 ? -5.990 -32.455 42.268 1.00 93.31 396 GLY A CA 1
ATOM 3083 C C . GLY A 1 396 ? -7.003 -32.413 43.412 1.00 93.31 396 GLY A C 1
ATOM 3084 O O . GLY A 1 396 ? -7.265 -33.438 44.036 1.00 93.31 396 GLY A O 1
ATOM 3085 N N . LEU A 1 397 ? -7.670 -31.272 43.610 1.00 93.81 397 LEU A N 1
ATOM 3086 C CA . LEU A 1 397 ? -8.730 -31.112 44.613 1.00 93.81 397 LEU A CA 1
ATOM 3087 C C . LEU A 1 397 ? -9.902 -32.086 44.385 1.00 93.81 397 LEU A C 1
ATOM 3089 O O . LEU A 1 397 ? -10.431 -32.653 45.340 1.00 93.81 397 LEU A O 1
ATOM 3093 N N . ARG A 1 398 ? -10.290 -32.348 43.129 1.00 92.75 398 ARG A N 1
ATOM 3094 C CA . ARG A 1 398 ? -11.302 -33.373 42.796 1.00 92.75 398 ARG A CA 1
ATOM 3095 C C . ARG A 1 398 ? -10.835 -34.793 43.124 1.00 92.75 398 ARG A C 1
ATOM 3097 O O . ARG A 1 398 ? -11.635 -35.589 43.608 1.00 92.75 398 ARG A O 1
ATOM 3104 N N . ALA A 1 399 ? -9.567 -35.117 42.874 1.00 93.44 399 ALA A N 1
ATOM 3105 C CA . ALA A 1 399 ? -8.991 -36.415 43.215 1.00 93.44 399 ALA A CA 1
ATOM 3106 C C . ALA A 1 399 ? -8.861 -36.602 44.736 1.00 93.44 399 ALA A C 1
ATOM 3108 O O . ALA A 1 399 ? -9.110 -37.697 45.238 1.00 93.44 399 ALA A O 1
ATOM 3109 N N . GLU A 1 400 ? -8.541 -35.541 45.482 1.00 93.12 400 GLU A N 1
ATOM 3110 C CA . GLU A 1 400 ? -8.554 -35.542 46.947 1.00 93.12 400 GLU A CA 1
ATOM 3111 C C . GLU A 1 400 ? -9.966 -35.760 47.500 1.00 93.12 400 GLU A C 1
ATOM 3113 O O . GLU A 1 400 ? -10.141 -36.627 48.355 1.00 93.12 400 GLU A O 1
ATOM 3118 N N . ILE A 1 401 ? -10.983 -35.073 46.963 1.00 87.31 401 ILE A N 1
ATOM 3119 C CA . ILE A 1 401 ? -12.397 -35.301 47.308 1.00 87.31 401 ILE A CA 1
ATOM 3120 C C . ILE A 1 401 ? -12.790 -36.765 47.048 1.00 87.31 401 ILE A C 1
ATOM 3122 O O . ILE A 1 401 ? -13.235 -37.444 47.970 1.00 87.31 401 ILE A O 1
ATOM 3126 N N . ALA A 1 402 ? -12.529 -37.299 45.851 1.00 90.00 402 ALA A N 1
ATOM 3127 C CA . ALA A 1 402 ? -12.845 -38.692 45.513 1.00 90.00 402 ALA A CA 1
ATOM 3128 C C . ALA A 1 402 ? -12.082 -39.721 46.381 1.00 90.00 402 ALA A C 1
ATOM 3130 O O . ALA A 1 402 ? -12.575 -40.819 46.653 1.00 90.00 402 ALA A O 1
ATOM 3131 N N . ASN A 1 403 ? -10.877 -39.385 46.851 1.00 85.62 403 ASN A N 1
ATOM 3132 C CA . ASN A 1 403 ? -10.115 -40.226 47.772 1.00 85.62 403 ASN A CA 1
ATOM 3133 C C . ASN A 1 403 ? -10.670 -40.150 49.208 1.00 85.62 403 ASN A C 1
ATOM 3135 O O . ASN A 1 403 ? -10.757 -41.174 49.884 1.00 85.62 403 ASN A O 1
ATOM 3139 N N . LEU A 1 404 ? -11.113 -38.973 49.662 1.00 82.12 404 LEU A N 1
ATOM 3140 C CA . LEU A 1 404 ? -11.822 -38.801 50.935 1.00 82.12 404 LEU A CA 1
ATOM 3141 C C . LEU A 1 404 ? -13.162 -39.556 50.936 1.00 82.12 404 LEU A C 1
ATOM 3143 O O . LEU A 1 404 ? -13.453 -40.254 51.906 1.00 82.12 404 LEU A O 1
ATOM 3147 N N . GLU A 1 405 ? -13.922 -39.510 49.839 1.00 82.06 405 GLU A N 1
ATOM 3148 C CA . GLU A 1 405 ? -15.125 -40.329 49.613 1.00 82.06 405 GLU A CA 1
ATOM 3149 C C . GLU A 1 405 ? -14.806 -41.836 49.673 1.00 82.06 405 GLU A C 1
ATOM 3151 O O . GLU A 1 405 ? -15.474 -42.596 50.377 1.00 82.06 405 GLU A O 1
ATOM 3156 N N . SER A 1 406 ? -13.739 -42.279 48.997 1.00 75.75 406 SER A N 1
ATOM 3157 C CA . SER A 1 406 ? -13.289 -43.681 49.004 1.00 75.75 406 SER A CA 1
ATOM 3158 C C . SER A 1 406 ? -12.853 -44.166 50.397 1.00 75.75 406 SER A C 1
ATOM 3160 O O . SER A 1 406 ? -13.125 -45.307 50.782 1.00 75.75 406 SER A O 1
ATOM 3162 N N . ILE A 1 407 ? -12.230 -43.293 51.195 1.00 72.25 407 ILE A N 1
ATOM 3163 C CA . ILE A 1 407 ? -11.860 -43.570 52.591 1.00 72.25 407 ILE A CA 1
ATOM 3164 C C . ILE A 1 407 ? -13.103 -43.579 53.496 1.00 72.25 407 ILE A C 1
ATOM 3166 O O . ILE A 1 407 ? -13.215 -44.452 54.358 1.00 72.25 407 ILE A O 1
ATOM 3170 N N . ALA A 1 408 ? -14.071 -42.682 53.278 1.00 66.12 408 ALA A N 1
ATOM 3171 C CA . ALA A 1 408 ? -15.351 -42.675 53.992 1.00 66.12 408 ALA A CA 1
ATOM 3172 C C . ALA A 1 408 ? -16.191 -43.939 53.709 1.00 66.12 408 ALA A C 1
ATOM 3174 O O . ALA A 1 408 ? -16.841 -44.468 54.611 1.00 66.12 408 ALA A O 1
ATOM 3175 N N . ALA A 1 409 ? -16.106 -44.494 52.497 1.00 64.06 409 ALA A N 1
ATOM 3176 C CA . ALA A 1 409 ? -16.684 -45.791 52.131 1.00 64.06 409 ALA A CA 1
ATOM 3177 C C . ALA A 1 409 ? -15.892 -47.016 52.672 1.00 64.06 409 ALA A C 1
ATOM 3179 O O . ALA A 1 409 ? -16.279 -48.168 52.450 1.00 64.06 409 ALA A O 1
ATOM 3180 N N . GLY A 1 410 ? -14.769 -46.792 53.364 1.00 56.81 410 GLY A N 1
ATOM 3181 C CA . GLY A 1 410 ? -13.639 -47.719 53.462 1.00 56.81 410 GLY A CA 1
ATOM 3182 C C . GLY A 1 410 ? -13.536 -48.659 54.676 1.00 56.81 410 GLY A C 1
ATOM 3183 O O . GLY A 1 410 ? -12.435 -48.814 55.204 1.00 56.81 410 GLY A O 1
ATOM 3184 N N . GLY A 1 411 ? -14.596 -49.372 55.091 1.00 44.81 411 GLY A N 1
ATOM 3185 C CA . GLY A 1 411 ? -14.420 -50.645 55.833 1.00 44.81 411 GLY A CA 1
ATOM 3186 C C . GLY A 1 411 ? -15.443 -51.022 56.923 1.00 44.81 411 GLY A C 1
ATOM 3187 O O . GLY A 1 411 ? -16.378 -50.268 57.176 1.00 44.81 411 GLY A O 1
ATOM 3188 N N . PRO A 1 412 ? -15.269 -52.183 57.609 1.00 48.16 412 PRO A N 1
ATOM 3189 C CA . PRO A 1 412 ? -14.230 -53.206 57.413 1.00 48.16 412 PRO A CA 1
ATOM 3190 C C . PRO A 1 412 ? -14.748 -54.644 57.124 1.00 48.16 412 PRO A C 1
ATOM 3192 O O . PRO A 1 412 ? -15.643 -55.145 57.789 1.00 48.16 412 PRO A O 1
ATOM 3195 N N . GLN A 1 413 ? -14.061 -55.335 56.204 1.00 55.66 413 GLN A N 1
ATOM 3196 C CA . GLN A 1 413 ? -13.944 -56.800 55.988 1.00 55.66 413 GLN A CA 1
ATOM 3197 C C . GLN A 1 413 ? -15.161 -57.775 55.987 1.00 55.66 413 GLN A C 1
ATOM 3199 O O . GLN A 1 413 ? -15.958 -57.868 56.911 1.00 55.66 413 GLN A O 1
ATOM 3204 N N . LYS A 1 414 ? -15.062 -58.717 55.028 1.00 40.94 414 LYS A N 1
ATOM 3205 C CA . LYS A 1 414 ? -15.746 -60.026 54.871 1.00 40.94 414 LYS A CA 1
ATOM 3206 C C . LYS A 1 414 ? -17.218 -60.041 54.407 1.00 40.94 414 LYS A C 1
ATOM 3208 O O . LYS A 1 414 ? -18.126 -59.493 55.010 1.00 40.94 414 LYS A O 1
ATOM 3213 N N . ALA A 1 415 ? -17.408 -60.795 53.322 1.00 47.06 415 ALA A N 1
ATOM 3214 C CA . ALA A 1 415 ? -18.665 -61.223 52.699 1.00 47.06 415 ALA A CA 1
ATOM 3215 C C . ALA A 1 415 ? -19.389 -62.321 53.540 1.00 47.06 415 ALA A C 1
ATOM 3217 O O . ALA A 1 415 ? -18.763 -62.824 54.479 1.00 47.06 415 ALA A O 1
ATOM 3218 N N . PRO A 1 416 ? -20.625 -62.786 53.201 1.00 56.31 416 PRO A N 1
ATOM 3219 C CA . PRO A 1 416 ? -21.371 -62.567 51.946 1.00 56.31 416 PRO A CA 1
ATOM 3220 C C . PRO A 1 416 ? -22.890 -62.257 52.077 1.00 56.31 416 PRO A C 1
ATOM 3222 O O . PRO A 1 416 ? -23.441 -62.153 53.166 1.00 56.31 416 PRO A O 1
ATOM 3225 N N . ASN A 1 417 ? -23.574 -62.201 50.921 1.00 48.47 417 ASN A N 1
ATOM 3226 C CA . ASN A 1 417 ? -25.036 -62.292 50.720 1.00 48.47 417 ASN A CA 1
ATOM 3227 C C . ASN A 1 417 ? -25.943 -61.232 51.388 1.00 48.47 417 ASN A C 1
ATOM 3229 O O . ASN A 1 417 ? -26.576 -61.526 52.403 1.00 48.47 417 ASN A O 1
ATOM 3233 N N . ARG A 1 418 ? -26.146 -60.064 50.739 1.00 44.50 418 ARG A N 1
ATOM 3234 C CA . ARG A 1 418 ? -27.341 -59.195 50.959 1.00 44.50 418 ARG A CA 1
ATOM 3235 C C . ARG A 1 418 ? -27.623 -58.109 49.893 1.00 44.50 418 ARG A C 1
ATOM 3237 O O . ARG A 1 418 ? -28.242 -57.089 50.190 1.00 44.50 418 ARG A O 1
ATOM 3244 N N . SER A 1 419 ? -27.254 -58.349 48.634 1.00 47.50 419 SER A N 1
ATOM 3245 C CA . SER A 1 419 ? -27.254 -57.380 47.513 1.00 47.50 419 SER A CA 1
ATOM 3246 C C . SER A 1 419 ? -28.608 -56.788 47.056 1.00 47.50 419 SER A C 1
ATOM 3248 O O . SER A 1 419 ? -28.644 -56.099 46.042 1.00 47.50 419 SER A O 1
ATOM 3250 N N . ALA A 1 420 ? -29.712 -57.013 47.778 1.00 44.09 420 ALA A N 1
ATOM 3251 C CA . ALA A 1 420 ? -31.055 -56.526 47.424 1.00 44.09 420 ALA A CA 1
ATOM 3252 C C . ALA A 1 420 ? -31.671 -55.522 48.424 1.00 44.09 420 ALA A C 1
ATOM 3254 O O . ALA A 1 420 ? -32.697 -54.929 48.115 1.00 44.09 420 ALA A O 1
ATOM 3255 N N . ALA A 1 421 ? -31.073 -55.330 49.608 1.00 49.06 421 ALA A N 1
ATOM 3256 C CA . ALA A 1 421 ? -31.563 -54.383 50.628 1.00 49.06 421 ALA A CA 1
ATOM 3257 C C . ALA A 1 421 ? -30.622 -53.184 50.856 1.00 49.06 421 ALA A C 1
ATOM 3259 O O . ALA A 1 421 ? -30.977 -52.217 51.526 1.00 49.06 421 ALA A O 1
ATOM 3260 N N . GLN A 1 422 ? -29.402 -53.254 50.318 1.00 48.41 422 GLN A N 1
ATOM 3261 C CA . GLN A 1 422 ? -28.361 -52.249 50.537 1.00 48.41 422 GLN A CA 1
ATOM 3262 C C . GLN A 1 422 ? -28.392 -51.140 49.474 1.00 48.41 422 GLN A C 1
ATOM 3264 O O . GLN A 1 422 ? -28.040 -50.005 49.768 1.00 48.41 422 GLN A O 1
ATOM 3269 N N . THR A 1 423 ? -28.904 -51.434 48.274 1.00 51.75 423 THR A N 1
ATOM 3270 C CA . THR A 1 423 ? -29.171 -50.445 47.217 1.00 51.75 423 THR A CA 1
ATOM 3271 C C . THR A 1 423 ? -30.277 -49.465 47.603 1.00 51.75 423 THR A C 1
ATOM 3273 O O . THR A 1 423 ? -30.150 -48.282 47.316 1.00 51.75 423 THR A O 1
ATOM 3276 N N . THR A 1 424 ? -31.321 -49.909 48.310 1.00 51.62 424 THR A N 1
ATOM 3277 C CA . THR A 1 424 ? -32.351 -49.016 48.869 1.00 51.62 424 THR A CA 1
ATOM 3278 C C . THR A 1 424 ? -31.778 -48.073 49.925 1.00 51.62 424 THR A C 1
ATOM 3280 O O . THR A 1 424 ? -32.023 -46.875 49.846 1.00 51.62 424 THR A O 1
ATOM 3283 N N . GLY A 1 425 ? -30.940 -48.573 50.842 1.00 55.03 425 GLY A N 1
ATOM 3284 C CA . GLY A 1 425 ? -30.263 -47.727 51.834 1.00 55.03 425 GLY A CA 1
ATOM 3285 C C . GLY A 1 425 ? -29.265 -46.746 51.206 1.00 55.03 425 GLY A C 1
ATOM 3286 O O . GLY A 1 425 ? -29.224 -45.585 51.594 1.00 55.03 425 GLY A O 1
ATOM 3287 N N . ALA A 1 426 ? -28.515 -47.173 50.185 1.00 58.53 426 ALA A N 1
ATOM 3288 C CA . ALA A 1 426 ? -27.631 -46.289 49.423 1.00 58.53 426 ALA A CA 1
ATOM 3289 C C . ALA A 1 426 ? -28.406 -45.211 48.644 1.00 58.53 426 ALA A C 1
ATOM 3291 O O . ALA A 1 426 ? -27.935 -44.086 48.538 1.00 58.53 426 ALA A O 1
ATOM 3292 N N . TYR A 1 427 ? -29.607 -45.519 48.140 1.00 62.69 427 TYR A N 1
ATOM 3293 C CA . TYR A 1 427 ? -30.467 -44.539 47.468 1.00 62.69 427 TYR A CA 1
ATOM 3294 C C . TYR A 1 427 ? -31.109 -43.549 48.454 1.00 62.69 427 TYR A C 1
ATOM 3296 O O . TYR A 1 427 ? -31.305 -42.386 48.114 1.00 62.69 427 TYR A O 1
ATOM 3304 N N . GLU A 1 428 ? -31.412 -43.976 49.683 1.00 66.31 428 GLU A N 1
ATOM 3305 C CA . GLU A 1 428 ? -31.844 -43.073 50.758 1.00 66.31 428 GLU A CA 1
ATOM 3306 C C . GLU A 1 428 ? -30.694 -42.193 51.269 1.00 66.31 428 GLU A C 1
ATOM 3308 O O . GLU A 1 428 ? -30.920 -41.008 51.505 1.00 66.31 428 GLU A O 1
ATOM 3313 N N . LEU A 1 429 ? -29.463 -42.715 51.343 1.00 71.31 429 LEU A N 1
ATOM 3314 C CA . LEU A 1 429 ? -28.268 -41.928 51.668 1.00 71.31 429 LEU A CA 1
ATOM 3315 C C . LEU A 1 429 ? -27.916 -40.925 50.564 1.00 71.31 429 LEU A C 1
ATOM 3317 O O . LEU A 1 429 ? -27.832 -39.746 50.869 1.00 71.31 429 LEU A O 1
ATOM 3321 N N . LEU A 1 430 ? -27.848 -41.326 49.288 1.00 74.62 430 LEU A N 1
ATOM 3322 C CA . LEU A 1 430 ? -27.660 -40.391 48.163 1.00 74.62 430 LEU A CA 1
ATOM 3323 C C . LEU A 1 430 ? -28.775 -39.337 48.078 1.00 74.62 430 LEU A C 1
ATOM 3325 O O . LEU A 1 430 ? -28.555 -38.227 47.603 1.00 74.62 430 LEU A O 1
ATOM 3329 N N . LYS A 1 431 ? -29.989 -39.656 48.541 1.00 75.12 431 LYS A N 1
ATOM 3330 C CA . LYS A 1 431 ? -31.090 -38.690 48.639 1.00 75.12 431 LYS A CA 1
ATOM 3331 C C . LYS A 1 431 ? -30.922 -37.737 49.828 1.00 75.12 431 LYS A C 1
ATOM 3333 O O . LYS A 1 431 ? -31.257 -36.563 49.685 1.00 75.12 431 LYS A O 1
ATOM 3338 N N . ALA A 1 432 ? -30.412 -38.216 50.963 1.00 76.69 432 ALA A N 1
ATOM 3339 C CA . ALA A 1 432 ? -30.065 -37.386 52.114 1.00 76.69 432 ALA A CA 1
ATOM 3340 C C . ALA A 1 432 ? -28.889 -36.454 51.779 1.00 76.69 432 ALA A C 1
ATOM 3342 O O . ALA A 1 432 ? -29.036 -35.243 51.886 1.00 76.69 432 ALA A O 1
ATOM 3343 N N . GLU A 1 433 ? -27.801 -36.999 51.245 1.00 81.56 433 GLU A N 1
ATOM 3344 C CA . GLU A 1 433 ? -26.609 -36.293 50.767 1.00 81.56 433 GLU A CA 1
ATOM 3345 C C . GLU A 1 433 ? -26.939 -35.293 49.650 1.00 81.56 433 GLU A C 1
ATOM 3347 O O . GLU A 1 433 ? -26.494 -34.152 49.699 1.00 81.56 433 GLU A O 1
ATOM 3352 N N . LYS A 1 434 ? -27.820 -35.636 48.695 1.00 84.56 434 LYS A N 1
ATOM 3353 C CA . LYS A 1 434 ? -28.337 -34.649 47.731 1.00 84.56 434 LYS A CA 1
ATOM 3354 C C . LYS A 1 434 ? -29.149 -33.546 48.411 1.00 84.56 434 LYS A C 1
ATOM 3356 O O . LYS A 1 434 ? -29.043 -32.398 47.997 1.00 84.56 434 LYS A O 1
ATOM 3361 N N . SER A 1 435 ? -29.950 -33.858 49.432 1.00 78.81 435 SER A N 1
ATOM 3362 C CA . SER A 1 435 ? -30.677 -32.826 50.187 1.00 78.81 435 SER A CA 1
ATOM 3363 C C . SER A 1 435 ? -29.758 -31.970 51.067 1.00 78.81 435 SER A C 1
ATOM 3365 O O . SER A 1 435 ? -30.058 -30.802 51.290 1.00 78.81 435 SER A O 1
ATOM 3367 N N . GLU A 1 436 ? -28.620 -32.515 51.500 1.00 86.56 436 GLU A N 1
ATOM 3368 C CA . GLU A 1 436 ? -27.567 -31.817 52.240 1.00 86.56 436 GLU A CA 1
ATOM 3369 C C . GLU A 1 436 ? -26.724 -30.939 51.305 1.00 86.56 436 GLU A C 1
ATOM 3371 O O . GLU A 1 436 ? -26.480 -29.784 51.625 1.00 86.56 436 GLU A O 1
ATOM 3376 N N . LEU A 1 437 ? -26.408 -31.393 50.090 1.00 80.88 437 LEU A N 1
ATOM 3377 C CA . LEU A 1 437 ? -25.831 -30.562 49.028 1.00 80.88 437 LEU A CA 1
ATOM 3378 C C . LEU A 1 437 ? -26.798 -29.460 48.570 1.00 80.88 437 LEU A C 1
ATOM 3380 O O . LEU A 1 437 ? -26.383 -28.316 48.427 1.00 80.88 437 LEU A O 1
ATOM 3384 N N . GLU A 1 438 ? -28.094 -29.746 48.413 1.00 83.12 438 GLU A N 1
ATOM 3385 C CA . GLU A 1 438 ? -29.111 -28.711 48.164 1.00 83.12 438 GLU A CA 1
ATOM 3386 C C . GLU A 1 438 ? -29.244 -27.732 49.347 1.00 83.12 438 GLU A C 1
ATOM 3388 O O . GLU A 1 438 ? -29.549 -26.560 49.129 1.00 83.12 438 GLU A O 1
ATOM 3393 N N . HIS A 1 439 ? -28.991 -28.175 50.584 1.00 83.75 439 HIS A N 1
ATOM 3394 C CA . HIS A 1 439 ? -28.922 -27.308 51.764 1.00 83.75 439 HIS A CA 1
ATOM 3395 C C . HIS A 1 439 ? -27.635 -26.472 51.785 1.00 83.75 439 HIS A C 1
ATOM 3397 O O . HIS A 1 439 ? -27.698 -25.290 52.095 1.00 83.75 439 HIS A O 1
ATOM 3403 N N . ILE A 1 440 ? -26.480 -27.035 51.423 1.00 86.19 440 ILE A N 1
ATOM 3404 C CA . ILE A 1 440 ? -25.191 -26.330 51.352 1.00 86.19 440 ILE A CA 1
ATOM 3405 C C . ILE A 1 440 ? -25.199 -25.304 50.212 1.00 86.19 440 ILE A C 1
ATOM 3407 O O . ILE A 1 440 ? -24.722 -24.189 50.405 1.00 86.19 440 ILE A O 1
ATOM 3411 N N . CYS A 1 441 ? -25.787 -25.629 49.056 1.00 83.38 441 CYS A N 1
ATOM 3412 C CA . CYS A 1 441 ? -26.016 -24.665 47.979 1.00 83.38 441 CYS A CA 1
ATOM 3413 C C . CYS A 1 441 ? -26.925 -23.525 48.446 1.00 83.38 441 CYS A C 1
ATOM 3415 O O . CYS A 1 441 ? -26.523 -22.375 48.328 1.00 83.38 441 CYS A O 1
ATOM 3417 N N . LYS A 1 442 ? -28.077 -23.818 49.070 1.00 85.81 442 LYS A N 1
ATOM 3418 C CA . LYS A 1 442 ? -28.947 -22.773 49.643 1.00 85.81 442 LYS A CA 1
ATOM 3419 C C . LYS A 1 442 ? -28.234 -21.933 50.692 1.00 85.81 442 LYS A C 1
ATOM 3421 O O . LYS A 1 442 ? -28.297 -20.721 50.610 1.00 85.81 442 LYS A O 1
ATOM 3426 N N . GLN A 1 443 ? -27.490 -22.553 51.603 1.00 88.19 443 GLN A N 1
ATOM 3427 C CA . GLN A 1 443 ? -26.709 -21.852 52.620 1.00 88.19 443 GLN A CA 1
ATOM 3428 C C . GLN A 1 443 ? -25.597 -20.990 52.001 1.00 88.19 443 GLN A C 1
ATOM 343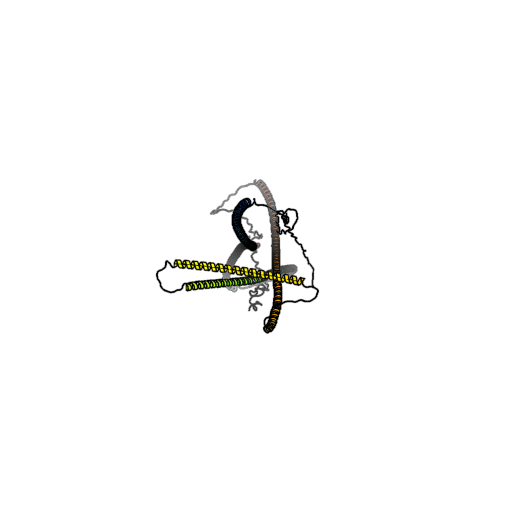0 O O . GLN A 1 443 ? -25.235 -19.962 52.565 1.00 88.19 443 GLN A O 1
ATOM 3435 N N . ARG A 1 444 ? -25.054 -21.371 50.836 1.00 82.12 444 ARG A N 1
ATOM 3436 C CA . ARG A 1 444 ? -24.090 -20.560 50.077 1.00 82.12 444 ARG A CA 1
ATOM 3437 C C . ARG A 1 444 ? -24.747 -19.440 49.281 1.00 82.12 444 ARG A C 1
ATOM 3439 O O . ARG A 1 444 ? -24.174 -18.360 49.225 1.00 82.12 444 ARG A O 1
ATOM 3446 N N . ASP A 1 445 ? -25.935 -19.656 48.730 1.00 84.69 445 ASP A N 1
ATOM 3447 C CA . ASP A 1 445 ? -26.740 -18.606 48.102 1.00 84.69 445 ASP A CA 1
ATOM 3448 C C . ASP A 1 445 ? -27.253 -17.598 49.146 1.00 84.69 445 ASP A C 1
ATOM 3450 O O . ASP A 1 445 ? -27.246 -16.398 48.885 1.00 84.69 445 ASP A O 1
ATOM 3454 N N . GLU A 1 446 ? -27.611 -18.065 50.347 1.00 87.50 446 GLU A N 1
ATOM 3455 C CA . GLU A 1 446 ? -27.942 -17.256 51.526 1.00 87.50 446 GLU A CA 1
ATOM 3456 C C . GLU A 1 446 ? -26.709 -16.492 52.026 1.00 87.50 446 GLU A C 1
ATOM 3458 O O . GLU A 1 446 ? -26.792 -15.281 52.173 1.00 87.50 446 GLU A O 1
ATOM 3463 N N . GLN A 1 447 ? -25.535 -17.123 52.163 1.00 86.62 447 GLN A N 1
ATOM 3464 C CA . GLN A 1 447 ? -24.281 -16.417 52.490 1.00 86.62 447 GLN A CA 1
ATOM 3465 C C . GLN A 1 447 ? -23.907 -15.370 51.428 1.00 86.62 447 GLN A C 1
ATOM 3467 O O . GLN A 1 447 ? -23.511 -14.261 51.770 1.00 86.62 447 GLN A O 1
ATOM 3472 N N . LEU A 1 448 ? -24.091 -15.665 50.137 1.00 86.19 448 LEU A N 1
ATOM 3473 C CA . LEU A 1 448 ? -23.893 -14.700 49.049 1.00 86.19 448 LEU A CA 1
ATOM 3474 C C . LEU A 1 448 ? -25.005 -13.640 48.970 1.00 86.19 448 LEU A C 1
ATOM 3476 O O . LEU A 1 448 ? -24.824 -12.624 48.297 1.00 86.19 448 LEU A O 1
ATOM 3480 N N . ALA A 1 449 ? -26.162 -13.852 49.598 1.00 89.31 449 ALA A N 1
ATOM 3481 C CA . ALA A 1 449 ? -27.183 -12.827 49.786 1.00 89.31 449 ALA A CA 1
ATOM 3482 C C . ALA A 1 449 ? -26.824 -11.935 50.984 1.00 89.31 449 ALA A C 1
ATOM 3484 O O . ALA A 1 449 ? -26.794 -10.720 50.823 1.00 89.31 449 ALA A O 1
ATOM 3485 N N . GLU A 1 450 ? -26.437 -12.522 52.120 1.00 88.19 450 GLU A N 1
ATOM 3486 C CA . GLU A 1 450 ? -25.946 -11.825 53.315 1.00 88.19 450 GLU A CA 1
ATOM 3487 C C . GLU A 1 450 ? -24.699 -10.979 53.013 1.00 88.19 450 GLU A C 1
ATOM 3489 O O . GLU A 1 450 ? -24.638 -9.826 53.428 1.00 88.19 450 GLU A O 1
ATOM 3494 N N . GLU A 1 451 ? -23.727 -11.472 52.236 1.00 85.56 451 GLU A N 1
ATOM 3495 C CA . GLU A 1 451 ? -22.556 -10.682 51.821 1.00 85.56 451 GLU A CA 1
ATOM 3496 C C . GLU A 1 451 ? -22.927 -9.529 50.877 1.00 85.56 451 GLU A C 1
ATOM 3498 O O . GLU A 1 451 ? -22.342 -8.443 50.964 1.00 85.56 451 GLU A O 1
ATOM 3503 N N . ARG A 1 452 ? -23.912 -9.720 49.988 1.00 88.38 452 ARG A N 1
ATOM 3504 C CA . ARG A 1 452 ? -24.423 -8.651 49.110 1.00 88.38 452 ARG A CA 1
ATOM 3505 C C . ARG A 1 452 ? -25.224 -7.615 49.895 1.00 88.38 452 ARG A C 1
ATOM 3507 O O . ARG A 1 452 ? -25.060 -6.425 49.638 1.00 88.38 452 ARG A O 1
ATOM 3514 N N . GLU A 1 453 ? -26.033 -8.040 50.861 1.00 91.56 453 GLU A N 1
ATOM 3515 C CA . GLU A 1 453 ? -26.787 -7.161 51.754 1.00 91.56 453 GLU A CA 1
ATOM 3516 C C . GLU A 1 453 ? -25.841 -6.401 52.691 1.00 91.56 453 GLU A C 1
ATOM 3518 O O . GLU A 1 453 ? -25.911 -5.179 52.753 1.00 91.56 453 GLU A O 1
ATOM 3523 N N . ALA A 1 454 ? -24.863 -7.065 53.310 1.00 88.25 454 ALA A N 1
ATOM 3524 C CA . ALA A 1 454 ? -23.811 -6.417 54.092 1.00 88.25 454 ALA A CA 1
ATOM 3525 C C . ALA A 1 454 ? -22.991 -5.429 53.243 1.00 88.25 454 ALA A C 1
ATOM 3527 O O . ALA A 1 454 ? -22.681 -4.332 53.704 1.00 88.25 454 ALA A O 1
ATOM 3528 N N . SER A 1 455 ? -22.696 -5.759 51.980 1.00 84.44 455 SER A N 1
ATOM 3529 C CA . SER A 1 455 ? -22.049 -4.835 51.037 1.00 84.44 455 SER A CA 1
ATOM 3530 C C . SER A 1 455 ? -22.936 -3.637 50.681 1.00 84.44 455 SER A C 1
ATOM 3532 O O . SER A 1 455 ? -22.430 -2.523 50.542 1.00 84.44 455 SER A O 1
ATOM 3534 N N . ALA A 1 456 ? -24.250 -3.834 50.551 1.00 88.88 456 ALA A N 1
ATOM 3535 C CA . ALA A 1 456 ? -25.213 -2.758 50.326 1.00 88.88 456 ALA A CA 1
ATOM 3536 C C . ALA A 1 456 ? -25.361 -1.863 51.567 1.00 88.88 456 ALA A C 1
ATOM 3538 O O . ALA A 1 456 ? -25.308 -0.645 51.436 1.00 88.88 456 ALA A O 1
ATOM 3539 N N . VAL A 1 457 ? -25.436 -2.445 52.768 1.00 89.19 457 VAL A N 1
ATOM 3540 C CA . VAL A 1 457 ? -25.462 -1.731 54.054 1.00 89.19 457 VAL A CA 1
ATOM 3541 C C . VAL A 1 457 ? -24.159 -0.964 54.287 1.00 89.19 457 VAL A C 1
ATOM 3543 O O . VAL A 1 457 ? -24.206 0.176 54.735 1.00 89.19 457 VAL A O 1
ATOM 3546 N N . LEU A 1 458 ? -22.995 -1.520 53.933 1.00 86.81 458 LEU A N 1
ATOM 3547 C CA . LEU A 1 458 ? -21.714 -0.805 54.005 1.00 86.81 458 LEU A CA 1
ATOM 3548 C C . LEU A 1 458 ? -21.632 0.354 53.003 1.00 86.81 458 LEU A C 1
ATOM 3550 O O . LEU A 1 458 ? -21.098 1.407 53.348 1.00 86.81 458 LEU A O 1
ATOM 3554 N N . ARG A 1 459 ? -22.184 0.201 51.791 1.00 86.81 459 ARG A N 1
ATOM 3555 C CA . ARG A 1 459 ? -22.310 1.304 50.821 1.00 86.81 459 ARG A CA 1
ATOM 3556 C C . ARG A 1 459 ? -23.269 2.380 51.323 1.00 86.81 459 ARG A C 1
ATOM 3558 O O . ARG A 1 459 ? -22.876 3.536 51.373 1.00 86.81 459 ARG A O 1
ATOM 3565 N N . GLN A 1 460 ? -24.454 2.004 51.803 1.00 87.94 460 GLN A N 1
ATOM 3566 C CA . GLN A 1 460 ? -25.407 2.937 52.404 1.00 87.94 460 GLN A CA 1
ATOM 3567 C C . GLN A 1 460 ? -24.798 3.658 53.615 1.00 87.94 460 GLN A C 1
ATOM 3569 O O . GLN A 1 460 ? -24.920 4.870 53.712 1.00 87.94 460 GLN A O 1
ATOM 3574 N N . ALA A 1 461 ? -24.079 2.963 54.499 1.00 85.88 461 ALA A N 1
ATOM 3575 C CA . ALA A 1 461 ? -23.402 3.576 55.641 1.00 85.88 461 ALA A CA 1
ATOM 3576 C C . ALA A 1 461 ? -22.244 4.505 55.223 1.00 85.88 461 ALA A C 1
ATOM 3578 O O . ALA A 1 461 ? -21.955 5.475 55.927 1.00 85.88 461 ALA A O 1
ATOM 3579 N N . LEU A 1 462 ? -21.588 4.246 54.084 1.00 88.44 462 LEU A N 1
ATOM 3580 C CA . LEU A 1 462 ? -20.625 5.167 53.475 1.00 88.44 462 LEU A CA 1
ATOM 3581 C C . LEU A 1 462 ? -21.320 6.390 52.869 1.00 88.44 462 LEU A C 1
ATOM 3583 O O . LEU A 1 462 ? -20.869 7.502 53.124 1.00 88.44 462 LEU A O 1
ATOM 3587 N N . ASP A 1 463 ? -22.421 6.218 52.141 1.00 88.38 463 ASP A N 1
ATOM 3588 C CA . ASP A 1 463 ? -23.199 7.315 51.552 1.00 88.38 463 ASP A CA 1
ATOM 3589 C C . ASP A 1 463 ? -23.872 8.181 52.629 1.00 88.38 463 ASP A C 1
ATOM 3591 O O . ASP A 1 463 ? -23.855 9.409 52.541 1.00 88.38 463 ASP A O 1
ATOM 3595 N N . GLU A 1 464 ? -24.371 7.573 53.706 1.00 86.75 464 GLU A N 1
ATOM 3596 C CA . GLU A 1 464 ? -24.844 8.256 54.912 1.00 86.75 464 GLU A CA 1
ATOM 3597 C C . GLU A 1 464 ? -23.693 8.983 55.612 1.00 86.75 464 GLU A C 1
ATOM 3599 O O . GLU A 1 464 ? -23.840 10.159 55.935 1.00 86.75 464 GLU A O 1
ATOM 3604 N N . ARG A 1 465 ? -22.507 8.370 55.763 1.00 86.69 465 ARG A N 1
ATOM 3605 C CA . ARG A 1 465 ? -21.312 9.068 56.276 1.00 86.69 465 ARG A CA 1
ATOM 3606 C C . ARG A 1 465 ? -20.870 10.223 55.385 1.00 86.69 465 ARG A C 1
ATOM 3608 O O . ARG A 1 465 ? -20.425 11.241 55.911 1.00 86.69 465 ARG A O 1
ATOM 3615 N N . ILE A 1 466 ? -20.978 10.098 54.066 1.00 86.50 466 ILE A N 1
ATOM 3616 C CA . ILE A 1 466 ? -20.683 11.172 53.113 1.00 86.50 466 ILE A CA 1
ATOM 3617 C C . ILE A 1 466 ? -21.728 12.280 53.263 1.00 86.50 466 ILE A C 1
ATOM 3619 O O . ILE A 1 466 ? -21.352 13.445 53.375 1.00 86.50 466 ILE A O 1
ATOM 3623 N N . ALA A 1 467 ? -23.015 11.947 53.366 1.00 83.69 467 ALA A N 1
ATOM 3624 C CA . ALA A 1 467 ? -24.090 12.904 53.607 1.00 83.69 467 ALA A CA 1
ATOM 3625 C C . ALA A 1 467 ? -23.968 13.596 54.978 1.00 83.69 467 ALA A C 1
ATOM 3627 O O . ALA A 1 467 ? -24.194 14.802 55.064 1.00 83.69 467 ALA A O 1
ATOM 3628 N N . GLU A 1 468 ? -23.549 12.891 56.033 1.00 83.06 468 GLU A N 1
ATOM 3629 C CA . GLU A 1 468 ? -23.226 13.449 57.351 1.00 83.06 468 GLU A CA 1
ATOM 3630 C C . GLU A 1 468 ? -21.996 14.358 57.299 1.00 83.06 468 GLU A C 1
ATOM 3632 O O . GLU A 1 468 ? -22.022 15.455 57.860 1.00 83.06 468 GLU A O 1
ATOM 3637 N N . LEU A 1 469 ? -20.922 13.948 56.619 1.00 82.50 469 LEU A N 1
ATOM 3638 C CA . LEU A 1 469 ? -19.729 14.774 56.424 1.00 82.50 469 LEU A CA 1
ATOM 3639 C C . LEU A 1 469 ? -20.059 16.029 55.620 1.00 82.50 469 LEU A C 1
ATOM 3641 O O . LEU A 1 469 ? -19.601 17.115 55.962 1.00 82.50 469 LEU A O 1
ATOM 3645 N N . ASP A 1 470 ? -20.905 15.926 54.602 1.00 84.50 470 ASP A N 1
ATOM 3646 C CA . ASP A 1 470 ? -21.287 17.068 53.786 1.00 84.50 470 ASP A CA 1
ATOM 3647 C C . ASP A 1 470 ? -22.329 17.953 54.498 1.00 84.50 470 ASP A C 1
ATOM 3649 O O . ASP A 1 470 ? -22.278 19.176 54.383 1.00 84.50 470 ASP A O 1
ATOM 3653 N N . ALA A 1 471 ? -23.209 17.386 55.332 1.00 79.19 471 ALA A N 1
ATOM 3654 C CA . ALA A 1 471 ? -24.115 18.127 56.212 1.00 79.19 471 ALA A CA 1
ATOM 3655 C C . ALA A 1 471 ? -23.376 18.824 57.365 1.00 79.19 471 ALA A C 1
ATOM 3657 O O . ALA A 1 471 ? -23.696 19.967 57.686 1.00 79.19 471 ALA A O 1
ATOM 3658 N N . THR A 1 472 ? -22.366 18.192 57.967 1.00 76.19 472 THR A N 1
ATOM 3659 C CA . THR A 1 472 ? -21.501 18.817 58.982 1.00 76.19 472 THR A CA 1
ATOM 3660 C C . THR A 1 472 ? -20.576 19.857 58.360 1.00 76.19 472 THR A C 1
ATOM 3662 O O . THR A 1 472 ? -20.416 20.923 58.939 1.00 76.19 472 THR A O 1
ATOM 3665 N N . ARG A 1 473 ? -20.071 19.650 57.138 1.00 79.62 473 ARG A N 1
ATOM 3666 C CA . ARG A 1 473 ? -19.336 20.662 56.356 1.00 79.62 473 ARG A CA 1
ATOM 3667 C C . ARG A 1 473 ? -20.222 21.852 55.974 1.00 79.62 473 ARG A C 1
ATOM 3669 O O . ARG A 1 473 ? -19.795 22.996 56.115 1.00 79.62 473 ARG A O 1
ATOM 3676 N N . LYS A 1 474 ? -21.476 21.611 55.571 1.00 79.06 474 LYS A N 1
ATOM 3677 C CA . LYS A 1 474 ? -22.497 22.651 55.334 1.00 79.06 474 LYS A CA 1
ATOM 3678 C C . LYS A 1 474 ? -22.912 23.363 56.627 1.00 79.06 474 LYS A C 1
ATOM 3680 O O . LYS A 1 474 ? -23.180 24.560 56.571 1.00 79.06 474 LYS A O 1
ATOM 3685 N N . LYS A 1 475 ? -22.917 22.678 57.779 1.00 74.50 475 LYS A N 1
ATOM 3686 C CA . LYS A 1 475 ? -23.083 23.301 59.104 1.00 74.50 475 LYS A CA 1
ATOM 3687 C C . LYS A 1 475 ? -21.865 24.138 59.486 1.00 74.50 475 LYS A C 1
ATOM 3689 O O . LYS A 1 475 ? -22.059 25.309 59.745 1.00 74.50 475 LYS A O 1
ATOM 3694 N N . LEU A 1 476 ? -20.626 23.643 59.413 1.00 69.00 476 LEU A N 1
ATOM 3695 C CA . LEU A 1 476 ? -19.424 24.440 59.717 1.00 69.00 476 LEU A CA 1
ATOM 3696 C C . LEU A 1 476 ? -19.292 25.683 58.818 1.00 69.00 476 LEU A C 1
ATOM 3698 O O . LEU A 1 476 ? -18.977 26.756 59.319 1.00 69.00 476 LEU A O 1
ATOM 3702 N N . ASN A 1 477 ? -19.612 25.591 57.522 1.00 60.03 477 ASN A N 1
ATOM 3703 C CA . ASN A 1 477 ? -19.650 26.764 56.631 1.00 60.03 477 ASN A CA 1
ATOM 3704 C C . ASN A 1 477 ? -20.804 27.748 56.928 1.00 60.03 477 ASN A C 1
ATOM 3706 O O . ASN A 1 477 ? -20.831 28.837 56.358 1.00 60.03 477 ASN A O 1
ATOM 3710 N N . ARG A 1 478 ? -21.769 27.380 57.780 1.00 53.47 478 ARG A N 1
ATOM 3711 C CA . ARG A 1 478 ? -22.947 28.188 58.154 1.00 53.47 478 ARG A CA 1
ATOM 3712 C C . ARG A 1 478 ? -22.965 28.588 59.638 1.00 53.47 478 ARG A C 1
ATOM 3714 O O . ARG A 1 478 ? -23.647 29.537 60.004 1.00 53.47 478 ARG A O 1
ATOM 3721 N N . GLU A 1 479 ? -22.172 27.899 60.450 1.00 40.75 479 GLU A N 1
ATOM 3722 C CA . GLU A 1 479 ? -21.908 28.084 61.879 1.00 40.75 479 GLU A CA 1
ATOM 3723 C C . GLU A 1 479 ? -20.416 28.403 62.106 1.00 40.75 479 GLU A C 1
ATOM 3725 O O . GLU A 1 479 ? -19.816 28.037 63.113 1.00 40.75 479 GLU A O 1
ATOM 3730 N N . LEU A 1 480 ? -19.830 29.160 61.174 1.00 44.28 480 LEU A N 1
ATOM 3731 C CA . LEU A 1 480 ? -18.697 30.049 61.427 1.00 44.28 480 LEU A CA 1
ATOM 3732 C C . LEU A 1 480 ? -19.251 31.460 61.716 1.00 44.28 480 LEU A C 1
ATOM 3734 O O . LEU A 1 480 ? -19.276 32.306 60.818 1.00 44.28 480 LEU A O 1
ATOM 3738 N N . PRO A 1 481 ? -19.749 31.741 62.940 1.00 44.88 481 PRO A N 1
ATOM 3739 C CA . PRO A 1 481 ? -20.208 33.072 63.293 1.00 44.88 481 PRO A CA 1
ATOM 3740 C C . PRO A 1 481 ? -19.013 34.024 63.368 1.00 44.88 481 PRO A C 1
ATOM 3742 O O . PRO A 1 481 ? -18.200 33.986 64.294 1.00 44.88 481 PRO A O 1
ATOM 3745 N N . VAL A 1 482 ? -18.944 34.947 62.412 1.00 48.69 482 VAL A N 1
ATOM 3746 C CA . VAL A 1 482 ? -18.206 36.192 62.615 1.00 48.69 482 VAL A CA 1
ATOM 3747 C C . VAL A 1 482 ? -18.918 36.948 63.746 1.00 48.69 482 VAL A C 1
ATOM 3749 O O . VAL A 1 482 ? -19.988 37.513 63.534 1.00 48.69 482 VAL A O 1
ATOM 3752 N N . ASN A 1 483 ? -18.286 36.941 64.928 1.00 40.44 483 ASN A N 1
ATOM 3753 C CA . ASN A 1 483 ? -18.725 37.446 66.244 1.00 40.44 483 ASN A CA 1
ATOM 3754 C C . ASN A 1 483 ? -19.572 36.496 67.126 1.00 40.44 483 ASN A C 1
ATOM 3756 O O . ASN A 1 483 ? -20.730 36.225 66.827 1.00 40.44 483 ASN A O 1
ATOM 3760 N N . GLY A 1 484 ? -19.071 36.229 68.344 1.00 43.97 484 GLY A N 1
ATOM 3761 C CA . GLY A 1 484 ? -19.755 36.768 69.537 1.00 43.97 484 GLY A CA 1
ATOM 3762 C C . GLY A 1 484 ? -20.152 35.832 70.698 1.00 43.97 484 GLY A C 1
ATOM 3763 O O . GLY A 1 484 ? -21.184 35.186 70.636 1.00 43.97 484 GLY A O 1
ATOM 3764 N N . LEU A 1 485 ? -19.423 35.964 71.820 1.00 44.31 485 LEU A N 1
ATOM 3765 C CA . LEU A 1 485 ? -19.877 35.905 73.234 1.00 44.31 485 LEU A CA 1
ATOM 3766 C C . LEU A 1 485 ? -20.447 34.607 73.894 1.00 44.31 485 LEU A C 1
ATOM 3768 O O . LEU A 1 485 ? -21.527 34.132 73.583 1.00 44.31 485 LEU A O 1
ATOM 3772 N N . GLN A 1 486 ? -19.773 34.241 75.001 1.00 36.44 486 GLN A N 1
ATOM 3773 C CA . GLN A 1 486 ? -20.299 33.951 76.362 1.00 36.44 486 GLN A CA 1
ATOM 3774 C C . GLN A 1 486 ? -21.114 32.676 76.732 1.00 36.44 486 GLN A C 1
ATOM 3776 O O . GLN A 1 486 ? -22.330 32.633 76.603 1.00 36.44 486 GLN A O 1
ATOM 3781 N N . ASP A 1 487 ? -20.424 31.807 77.498 1.00 35.06 487 ASP A N 1
ATOM 3782 C CA . ASP A 1 487 ? -20.733 31.448 78.914 1.00 35.06 487 ASP A CA 1
ATOM 3783 C C . ASP A 1 487 ? -21.923 30.465 79.228 1.00 35.06 487 ASP A C 1
ATOM 3785 O O . ASP A 1 487 ? -22.513 29.929 78.291 1.00 35.06 487 ASP A O 1
ATOM 3789 N N . PRO A 1 488 ? -22.175 29.997 80.489 1.00 55.03 488 PRO A N 1
ATOM 3790 C CA . PRO A 1 488 ? -22.206 28.537 80.728 1.00 55.03 488 PRO A CA 1
ATOM 3791 C C . PRO A 1 488 ? -23.369 27.979 81.595 1.00 55.03 488 PRO A C 1
ATOM 3793 O O . PRO A 1 488 ? -23.965 28.680 82.411 1.00 55.03 488 PRO A O 1
ATOM 3796 N N . SER A 1 489 ? -23.649 26.662 81.543 1.00 35.91 489 SER A N 1
ATOM 3797 C CA . SER A 1 489 ? -24.516 25.973 82.536 1.00 35.91 489 SER A CA 1
ATOM 3798 C C . SER A 1 489 ? -24.289 24.451 82.671 1.00 35.91 489 SER A C 1
ATOM 3800 O O . SER A 1 489 ? -24.012 23.755 81.702 1.00 35.91 489 SER A O 1
ATOM 3802 N N . LYS A 1 490 ? -24.460 23.946 83.904 1.00 41.81 490 LYS A N 1
ATOM 3803 C CA . LYS A 1 490 ? -24.625 22.528 84.341 1.00 41.81 490 LYS A CA 1
ATOM 3804 C C . LYS A 1 490 ? -26.140 22.207 84.499 1.00 41.81 490 LYS A C 1
ATOM 3806 O O . LYS A 1 490 ? -26.895 23.174 84.401 1.00 41.81 490 LYS A O 1
ATOM 3811 N N . PRO A 1 491 ? -26.639 20.971 84.799 1.00 52.31 491 PRO A N 1
ATOM 3812 C CA . PRO A 1 491 ? -26.023 19.772 85.424 1.00 52.31 491 PRO A CA 1
ATOM 3813 C C . PRO A 1 491 ? -26.175 18.496 84.536 1.00 52.31 491 PRO A C 1
ATOM 3815 O O . PRO A 1 491 ? -26.154 18.662 83.326 1.00 52.31 491 PRO A O 1
ATOM 3818 N N . SER A 1 492 ? -26.242 17.214 84.956 1.00 36.81 492 SER A N 1
ATOM 3819 C CA . SER A 1 492 ? -26.322 16.494 86.259 1.00 36.81 492 SER A CA 1
ATOM 3820 C C . SER A 1 492 ? -25.774 15.050 86.155 1.00 36.81 492 SER A C 1
ATOM 3822 O O . SER A 1 492 ? -25.601 14.548 85.052 1.00 36.81 492 SER A O 1
ATOM 3824 N N . VAL A 1 493 ? -25.540 14.364 87.290 1.00 44.94 493 VAL A N 1
ATOM 3825 C CA . VAL A 1 493 ? -25.008 12.978 87.379 1.00 44.94 493 VAL A CA 1
ATOM 3826 C C . VAL A 1 493 ? -25.638 12.204 88.555 1.00 44.94 493 VAL A C 1
ATOM 3828 O O . VAL A 1 493 ? -25.810 12.794 89.623 1.00 44.94 493 VAL A O 1
ATOM 3831 N N . PRO A 1 494 ? -25.888 10.888 88.410 1.00 45.09 494 PRO A N 1
ATOM 3832 C CA . PRO A 1 494 ? -25.873 9.910 89.509 1.00 45.09 494 PRO A CA 1
ATOM 3833 C C . PRO A 1 494 ? -24.936 8.701 89.209 1.00 45.09 494 PRO A C 1
ATOM 3835 O O . PRO A 1 494 ? -24.486 8.549 88.077 1.00 45.09 494 PRO A O 1
ATOM 3838 N N . PRO A 1 495 ? -24.713 7.771 90.158 1.00 48.44 495 PRO A N 1
ATOM 3839 C CA . PRO A 1 495 ? -23.907 7.896 91.374 1.00 48.44 495 PRO A CA 1
ATOM 3840 C C . PRO A 1 495 ? -22.527 7.180 91.258 1.00 48.44 495 PRO A C 1
ATOM 3842 O O . PRO A 1 495 ? -22.112 6.760 90.185 1.00 48.44 495 PRO A O 1
ATOM 3845 N N . SER A 1 496 ? -21.765 7.096 92.356 1.00 47.69 496 SER A N 1
ATOM 3846 C CA . SER A 1 496 ? -20.302 6.871 92.359 1.00 47.69 496 SER A CA 1
ATOM 3847 C C . SER A 1 496 ? -19.791 5.415 92.494 1.00 47.69 496 SER A C 1
ATOM 3849 O O . SER A 1 496 ? -20.246 4.721 93.407 1.00 47.69 496 SER A O 1
ATOM 3851 N N . PRO A 1 497 ? -18.732 5.018 91.750 1.00 42.16 497 PRO A N 1
ATOM 3852 C CA . PRO A 1 497 ? -17.784 3.956 92.128 1.00 42.16 497 PRO A CA 1
ATOM 3853 C C . PRO A 1 497 ? -16.675 4.485 93.077 1.00 42.16 497 PRO A C 1
ATOM 3855 O O . PRO A 1 497 ? -16.786 5.598 93.603 1.00 42.16 497 PRO A O 1
ATOM 3858 N N . SER A 1 498 ? -15.624 3.698 93.359 1.00 49.44 498 SER A N 1
ATOM 3859 C CA . SER A 1 498 ? -14.684 3.995 94.454 1.00 49.44 498 SER A CA 1
ATOM 3860 C C . SER A 1 498 ? -13.691 5.135 94.167 1.00 49.44 498 SER A C 1
ATOM 3862 O O . SER A 1 498 ? -13.394 5.500 93.028 1.00 49.44 498 SER A O 1
ATOM 3864 N N . LYS A 1 499 ? -13.122 5.698 95.244 1.00 53.53 499 LYS A N 1
ATOM 3865 C CA . LYS A 1 499 ? -12.125 6.779 95.167 1.00 53.53 499 LYS A CA 1
ATOM 3866 C C . LYS A 1 499 ? -10.775 6.359 94.578 1.00 53.53 499 LYS A C 1
ATOM 3868 O O . LYS A 1 499 ? -10.044 7.256 94.167 1.00 53.53 499 LYS A O 1
ATOM 3873 N N . HIS A 1 500 ? -10.434 5.068 94.554 1.00 55.41 500 HIS A N 1
ATOM 3874 C CA . HIS A 1 500 ? -9.177 4.620 93.944 1.00 55.41 500 HIS A CA 1
ATOM 3875 C C . HIS A 1 500 ? -9.335 4.468 92.428 1.00 55.41 500 HIS A C 1
ATOM 3877 O O . HIS A 1 500 ? -8.503 4.975 91.678 1.00 55.41 500 HIS A O 1
ATOM 3883 N N . ASP A 1 501 ? -10.448 3.876 91.986 1.00 58.16 501 ASP A N 1
ATOM 3884 C CA . ASP A 1 501 ? -10.784 3.718 90.564 1.00 58.16 501 ASP A CA 1
ATOM 3885 C C . ASP A 1 501 ? -10.885 5.085 89.874 1.00 58.16 501 ASP A C 1
ATOM 3887 O O . ASP A 1 501 ? -10.383 5.275 88.775 1.00 58.16 501 ASP A O 1
ATOM 3891 N N . LEU A 1 502 ? -11.452 6.087 90.560 1.00 67.88 502 LEU A N 1
ATOM 3892 C CA . LEU A 1 502 ? -11.549 7.467 90.068 1.00 67.88 502 LEU A CA 1
ATOM 3893 C C . LEU A 1 502 ? -10.199 8.183 89.872 1.00 67.88 502 LEU A C 1
ATOM 3895 O O . LEU A 1 502 ? -10.187 9.257 89.266 1.00 67.88 502 LEU A O 1
ATOM 3899 N N . ALA A 1 503 ? -9.087 7.648 90.385 1.00 75.81 503 ALA A N 1
ATOM 3900 C CA . ALA A 1 503 ? -7.746 8.137 90.071 1.00 75.81 503 ALA A CA 1
ATOM 3901 C C . ALA A 1 503 ? -7.204 7.438 88.816 1.00 75.81 503 ALA A C 1
ATOM 3903 O O . ALA A 1 503 ? -6.884 8.119 87.843 1.00 75.81 503 ALA A O 1
ATOM 3904 N N . THR A 1 504 ? -7.208 6.101 88.799 1.00 79.25 504 THR A N 1
ATOM 3905 C CA . THR A 1 504 ? -6.755 5.285 87.660 1.00 79.25 504 THR A CA 1
ATOM 3906 C C . THR A 1 504 ? -7.523 5.638 86.385 1.00 79.25 504 THR A C 1
ATOM 3908 O O . THR A 1 504 ? -6.921 6.023 85.387 1.00 79.25 504 THR A O 1
ATOM 3911 N N . ALA A 1 505 ? -8.857 5.692 86.461 1.00 78.75 505 ALA A N 1
ATOM 3912 C CA . ALA A 1 505 ? -9.729 6.068 85.352 1.00 78.75 505 ALA A CA 1
ATOM 3913 C C . ALA A 1 505 ? -9.466 7.490 84.824 1.00 78.75 505 ALA A C 1
ATOM 3915 O O . ALA A 1 505 ? -9.755 7.775 83.667 1.00 78.75 505 ALA A O 1
ATOM 3916 N N . ARG A 1 506 ? -8.908 8.413 85.624 1.00 82.88 506 ARG A N 1
ATOM 3917 C CA . ARG A 1 506 ? -8.516 9.748 85.128 1.00 82.88 506 ARG A CA 1
ATOM 3918 C C . ARG A 1 506 ? -7.218 9.717 84.333 1.00 82.88 506 ARG A C 1
ATOM 3920 O O . ARG A 1 506 ? -7.085 10.504 83.397 1.00 82.88 506 ARG A O 1
ATOM 3927 N N . GLU A 1 507 ? -6.282 8.844 84.686 1.00 86.06 507 GLU A N 1
ATOM 3928 C CA . GLU A 1 507 ? -5.058 8.644 83.908 1.00 86.06 507 GLU A CA 1
ATOM 3929 C C . GLU A 1 507 ? -5.346 7.832 82.640 1.00 86.06 507 GLU A C 1
ATOM 3931 O O . GLU A 1 507 ? -4.898 8.224 81.565 1.00 86.06 507 GLU A O 1
ATOM 3936 N N . GLU A 1 508 ? -6.214 6.820 82.718 1.00 86.94 508 GLU A N 1
ATOM 3937 C CA . GLU A 1 508 ? -6.759 6.098 81.560 1.00 86.94 508 GLU A CA 1
ATOM 3938 C C . GLU A 1 508 ? -7.514 7.037 80.607 1.00 86.94 508 GLU A C 1
ATOM 3940 O O . GLU A 1 508 ? -7.202 7.073 79.422 1.00 86.94 508 GLU A O 1
ATOM 3945 N N . ILE A 1 509 ? -8.433 7.880 81.101 1.00 86.50 509 ILE A N 1
ATOM 3946 C CA . ILE A 1 509 ? -9.122 8.898 80.281 1.00 86.50 509 ILE A CA 1
ATOM 3947 C C . ILE A 1 509 ? -8.126 9.892 79.665 1.00 86.50 509 ILE A C 1
ATOM 3949 O O . ILE A 1 509 ? -8.333 10.349 78.541 1.00 86.50 509 ILE A O 1
ATOM 3953 N N . LYS A 1 510 ? -7.031 10.233 80.358 1.00 92.06 510 LYS A N 1
ATOM 3954 C CA . LYS A 1 510 ? -5.979 11.103 79.812 1.00 92.06 510 LYS A CA 1
ATOM 3955 C C . LYS A 1 510 ? -5.176 10.402 78.708 1.00 92.06 510 LYS A C 1
ATOM 3957 O O . LYS A 1 510 ? -4.892 11.040 77.698 1.00 92.06 510 LYS A O 1
ATOM 3962 N N . GLY A 1 511 ? -4.861 9.116 78.872 1.00 92.12 511 GLY A N 1
ATOM 3963 C CA . GLY A 1 511 ? -4.219 8.280 77.854 1.00 92.12 511 GLY A CA 1
ATOM 3964 C C . GLY A 1 511 ? -5.111 8.080 76.629 1.00 92.12 511 GLY A C 1
ATOM 3965 O O . GLY A 1 511 ? -4.706 8.400 75.518 1.00 92.12 511 GLY A O 1
ATOM 3966 N N . LEU A 1 512 ? -6.368 7.677 76.835 1.00 90.88 512 LEU A N 1
ATOM 3967 C CA . LEU A 1 512 ? -7.389 7.573 75.787 1.00 90.88 512 LEU A CA 1
ATOM 3968 C C . LEU A 1 512 ? -7.598 8.903 75.059 1.00 90.88 512 LEU A C 1
ATOM 3970 O O . LEU A 1 512 ? -7.737 8.909 73.841 1.00 90.88 512 LEU A O 1
ATOM 3974 N N . LYS A 1 513 ? -7.569 10.044 75.762 1.00 92.94 513 LYS A N 1
ATOM 3975 C CA . LYS A 1 513 ? -7.631 11.362 75.115 1.00 92.94 513 LYS A CA 1
ATOM 3976 C C . LYS A 1 513 ? -6.403 11.643 74.242 1.00 92.94 513 LYS A C 1
ATOM 3978 O O . LYS A 1 513 ? -6.570 12.247 73.188 1.00 92.94 513 LYS A O 1
ATOM 3983 N N . HIS A 1 514 ? -5.208 11.218 74.654 1.00 91.62 514 HIS A N 1
ATOM 3984 C CA . HIS A 1 514 ? -3.997 11.342 73.837 1.00 91.62 514 HIS A CA 1
ATOM 3985 C C . HIS A 1 514 ? -4.104 10.475 72.575 1.00 91.62 514 HIS A C 1
ATOM 3987 O O . HIS A 1 514 ? -3.983 11.002 71.476 1.00 91.62 514 HIS A O 1
ATOM 3993 N N . ILE A 1 515 ? -4.490 9.203 72.729 1.00 93.81 515 ILE A N 1
ATOM 3994 C CA . ILE A 1 515 ? -4.709 8.257 71.623 1.00 93.81 515 ILE A CA 1
ATOM 3995 C C . ILE A 1 515 ? -5.783 8.775 70.654 1.00 93.81 515 ILE A C 1
ATOM 3997 O O . ILE A 1 515 ? -5.589 8.744 69.446 1.00 93.81 515 ILE A O 1
ATOM 4001 N N . VAL A 1 516 ? -6.905 9.310 71.150 1.00 92.88 516 VAL A N 1
ATOM 4002 C CA . VAL A 1 516 ? -7.948 9.914 70.300 1.00 92.88 516 VAL A CA 1
ATOM 4003 C C . VAL A 1 516 ? -7.440 11.170 69.585 1.00 92.88 516 VAL A C 1
ATOM 4005 O O . VAL A 1 516 ? -7.806 11.390 68.434 1.00 92.88 516 VAL A O 1
ATOM 4008 N N . GLN A 1 517 ? -6.591 11.982 70.220 1.00 95.88 517 GLN A N 1
ATOM 4009 C CA . GLN A 1 517 ? -5.993 13.163 69.591 1.00 95.88 517 GLN A CA 1
ATOM 4010 C C . GLN A 1 517 ? -4.948 12.784 68.523 1.00 95.88 517 GLN A C 1
ATOM 4012 O O . GLN A 1 517 ? -4.900 13.419 67.470 1.00 95.88 517 GLN A O 1
ATOM 4017 N N . GLU A 1 518 ? -4.159 11.733 68.755 1.00 92.81 518 GLU A N 1
ATOM 4018 C CA . GLU A 1 518 ? -3.223 11.168 67.777 1.00 92.81 518 GLU A CA 1
ATOM 4019 C C . GLU A 1 518 ? -3.971 10.544 66.599 1.00 92.81 518 GLU A C 1
ATOM 4021 O O . GLU A 1 518 ? -3.727 10.946 65.467 1.00 92.81 518 GLU A O 1
ATOM 4026 N N . LEU A 1 519 ? -4.976 9.695 66.842 1.00 91.06 519 LEU A N 1
ATOM 4027 C CA . LEU A 1 519 ? -5.845 9.143 65.794 1.00 91.06 519 LEU A CA 1
ATOM 4028 C C . LEU A 1 519 ? -6.578 10.240 65.003 1.00 91.06 519 LEU A C 1
ATOM 4030 O O . LEU A 1 519 ? -6.781 10.097 63.799 1.00 91.06 519 LEU A O 1
ATOM 4034 N N . GLN A 1 520 ? -6.962 11.354 65.636 1.00 92.69 520 GLN A N 1
ATOM 4035 C CA . GLN A 1 520 ? -7.506 12.519 64.928 1.00 92.69 520 GLN A CA 1
ATOM 4036 C C . GLN A 1 520 ? -6.453 13.180 64.027 1.00 92.69 520 GLN A C 1
ATOM 4038 O O . GLN A 1 520 ? -6.754 13.461 62.866 1.00 92.69 520 GLN A O 1
ATOM 4043 N N . MET A 1 521 ? -5.222 13.382 64.510 1.00 95.69 521 MET A N 1
ATOM 4044 C CA . MET A 1 521 ? -4.121 13.888 63.681 1.00 95.69 521 MET A CA 1
ATOM 4045 C C . MET A 1 521 ? -3.787 12.939 62.523 1.00 95.69 521 MET A C 1
ATOM 4047 O O . MET A 1 521 ? -3.720 13.386 61.379 1.00 95.69 521 MET A O 1
ATOM 4051 N N . GLU A 1 522 ? -3.640 11.640 62.780 1.00 92.19 522 GLU A N 1
ATOM 4052 C CA . GLU A 1 522 ? -3.384 10.619 61.762 1.00 92.19 522 GLU A CA 1
ATOM 4053 C C . GLU A 1 522 ? -4.486 10.587 60.705 1.00 92.19 522 GLU A C 1
ATOM 4055 O O . GLU A 1 522 ? -4.183 10.622 59.516 1.00 92.19 522 GLU A O 1
ATOM 4060 N N . ASN A 1 523 ? -5.759 10.627 61.106 1.00 90.56 523 ASN A N 1
ATOM 4061 C CA . ASN A 1 523 ? -6.880 10.668 60.171 1.00 90.56 523 ASN A CA 1
ATOM 4062 C C . ASN A 1 523 ? -6.863 11.961 59.326 1.00 90.56 523 ASN A C 1
ATOM 4064 O O . ASN A 1 523 ? -7.046 11.902 58.110 1.00 90.56 523 ASN A O 1
ATOM 4068 N N . THR A 1 524 ? -6.511 13.121 59.902 1.00 92.81 524 THR A N 1
ATOM 4069 C CA . THR A 1 524 ? -6.300 14.342 59.095 1.00 92.81 524 THR A CA 1
ATOM 4070 C C . THR A 1 524 ? -5.094 14.254 58.153 1.00 92.81 524 THR A C 1
ATOM 4072 O O . THR A 1 524 ? -5.182 14.752 57.031 1.00 92.81 524 THR A O 1
ATOM 4075 N N . ASN A 1 525 ? -4.005 13.584 58.543 1.00 94.19 525 ASN A N 1
ATOM 4076 C CA . ASN A 1 525 ? -2.826 13.371 57.696 1.00 94.19 525 ASN A CA 1
ATOM 4077 C C . ASN A 1 525 ? -3.111 12.375 56.558 1.00 94.19 525 ASN A C 1
ATOM 4079 O O . ASN A 1 525 ? -2.691 12.597 55.422 1.00 94.19 525 ASN A O 1
ATOM 4083 N N . LEU A 1 526 ? -3.872 11.311 56.826 1.00 91.56 526 LEU A N 1
ATOM 4084 C CA . LEU A 1 526 ? -4.357 10.370 55.816 1.00 91.56 526 LEU A CA 1
ATOM 4085 C C . LEU A 1 526 ? -5.305 11.070 54.836 1.00 91.56 526 LEU A C 1
ATOM 4087 O O . LEU A 1 526 ? -5.120 10.954 53.628 1.00 91.56 526 LEU A O 1
ATOM 4091 N N . ALA A 1 527 ? -6.247 11.882 55.324 1.00 90.12 527 ALA A N 1
ATOM 4092 C CA . ALA A 1 527 ? -7.137 12.681 54.479 1.00 90.12 527 ALA A CA 1
ATOM 4093 C C . ALA A 1 527 ? -6.404 13.762 53.654 1.00 90.12 527 ALA A C 1
ATOM 4095 O O . ALA A 1 527 ? -6.919 14.197 52.624 1.00 90.12 527 ALA A O 1
ATOM 4096 N N . GLN A 1 528 ? -5.215 14.206 54.078 1.00 93.56 528 GLN A N 1
ATOM 4097 C CA . GLN A 1 528 ? -4.328 15.042 53.260 1.00 93.56 528 GLN A CA 1
ATOM 4098 C C . GLN A 1 528 ? -3.589 14.209 52.203 1.00 93.56 528 GLN A C 1
ATOM 4100 O O . GLN A 1 528 ? -3.623 14.579 51.032 1.00 93.56 528 GLN A O 1
ATOM 4105 N N . ARG A 1 529 ? -3.005 13.058 52.569 1.00 92.00 529 ARG A N 1
ATOM 4106 C CA . ARG A 1 529 ? -2.361 12.132 51.615 1.00 92.00 529 ARG A CA 1
ATOM 4107 C C . ARG A 1 529 ? -3.311 11.673 50.511 1.00 92.00 529 ARG A C 1
ATOM 4109 O O . ARG A 1 529 ? -2.934 11.736 49.348 1.00 92.00 529 ARG A O 1
ATOM 4116 N N . TYR A 1 530 ? -4.544 11.293 50.850 1.00 89.56 530 TYR A N 1
ATOM 4117 C CA . TYR A 1 530 ? -5.557 10.914 49.861 1.00 89.56 530 TYR A CA 1
ATOM 4118 C C . TYR A 1 530 ? -5.832 12.033 48.848 1.00 89.56 530 TYR A C 1
ATOM 4120 O O . TYR A 1 530 ? -5.925 11.749 47.663 1.00 89.56 530 TYR A O 1
ATOM 4128 N N . LYS A 1 531 ? -5.883 13.304 49.274 1.00 93.88 531 LYS A N 1
ATOM 4129 C CA . LYS A 1 531 ? -6.070 14.444 48.356 1.00 93.88 531 LYS A CA 1
ATOM 4130 C C . LYS A 1 531 ? -4.864 14.694 47.455 1.00 93.88 531 LYS A C 1
ATOM 4132 O O . LYS A 1 531 ? -5.056 15.075 46.306 1.00 93.88 531 LYS A O 1
ATOM 4137 N N . VAL A 1 532 ? -3.645 14.486 47.960 1.00 90.44 532 VAL A N 1
ATOM 4138 C CA . VAL A 1 532 ? -2.427 14.574 47.137 1.00 90.44 532 VAL A CA 1
ATOM 4139 C C . VAL A 1 532 ? -2.460 13.487 46.063 1.00 90.44 532 VAL A C 1
ATOM 4141 O O . VAL A 1 532 ? -2.407 13.821 44.884 1.00 90.44 532 VAL A O 1
ATOM 4144 N N . LEU A 1 533 ? -2.692 12.228 46.450 1.00 88.62 533 LEU A N 1
ATOM 4145 C CA . LEU A 1 533 ? -2.814 11.094 45.524 1.00 88.62 533 LEU A CA 1
ATOM 4146 C C . LEU A 1 533 ? -3.976 11.262 44.526 1.00 88.62 533 LEU A C 1
ATOM 4148 O O . LEU A 1 533 ? -3.851 10.880 43.366 1.00 88.62 533 LEU A O 1
ATOM 4152 N N . GLU A 1 534 ? -5.095 11.866 44.938 1.00 90.88 534 GLU A N 1
ATOM 4153 C CA . GLU A 1 534 ? -6.217 12.208 44.051 1.00 90.88 534 GLU A CA 1
ATOM 4154 C C . GLU A 1 534 ? -5.823 13.286 43.024 1.00 90.88 534 GLU A C 1
ATOM 4156 O O . GLU A 1 534 ? -6.201 13.193 41.856 1.00 90.88 534 GLU A O 1
ATOM 4161 N N . SER A 1 535 ? -5.049 14.301 43.430 1.00 91.88 535 SER A N 1
ATOM 4162 C CA . SER A 1 535 ? -4.535 15.327 42.510 1.00 91.88 535 SER A CA 1
ATOM 4163 C C . SER A 1 535 ? -3.439 14.805 41.575 1.00 91.88 535 SER A C 1
ATOM 4165 O O . SER A 1 535 ? -3.400 15.199 40.414 1.00 91.88 535 SER A O 1
ATOM 4167 N N . GLU A 1 536 ? -2.611 13.875 42.049 1.00 90.25 536 GLU A N 1
ATOM 4168 C CA . GLU A 1 536 ? -1.557 13.204 41.284 1.00 90.25 536 GLU A CA 1
ATOM 4169 C C . GLU A 1 536 ? -2.153 12.276 40.217 1.00 90.25 536 GLU A C 1
ATOM 4171 O O . GLU A 1 536 ? -1.800 12.387 39.048 1.00 90.25 536 GLU A O 1
ATOM 4176 N N . ASN A 1 537 ? -3.160 11.465 40.569 1.00 87.31 537 ASN A N 1
ATOM 4177 C CA . ASN A 1 537 ? -3.911 10.668 39.590 1.00 87.31 537 ASN A CA 1
ATOM 4178 C C . ASN A 1 537 ? -4.599 11.546 38.535 1.00 87.31 537 ASN A C 1
ATOM 4180 O O . ASN A 1 537 ? -4.611 11.191 37.361 1.00 87.31 537 ASN A O 1
ATOM 4184 N N . LYS A 1 538 ? -5.156 12.704 38.918 1.00 91.94 538 LYS A N 1
ATOM 4185 C CA . LYS A 1 538 ? -5.767 13.640 37.956 1.00 91.94 538 LYS A CA 1
ATOM 4186 C C . LYS A 1 538 ? -4.740 14.257 37.009 1.00 91.94 538 LYS A C 1
ATOM 4188 O O . LYS A 1 538 ? -5.039 14.384 35.827 1.00 91.94 538 LYS A O 1
ATOM 4193 N N . LEU A 1 539 ? -3.549 14.595 37.509 1.00 92.12 539 LEU A N 1
ATOM 4194 C CA . LEU A 1 539 ? -2.451 15.096 36.684 1.00 92.12 539 LEU A CA 1
ATOM 4195 C C . LEU A 1 539 ? -1.983 14.026 35.687 1.00 92.12 539 LEU A C 1
ATOM 4197 O O . LEU A 1 539 ? -1.978 14.291 34.489 1.00 92.12 539 LEU A O 1
ATOM 4201 N N . LEU A 1 540 ? -1.703 12.808 36.164 1.00 85.44 540 LEU A N 1
ATOM 4202 C CA . LEU A 1 540 ? -1.302 11.675 35.323 1.00 85.44 540 LEU A CA 1
ATOM 4203 C C . LEU A 1 540 ? -2.364 11.337 34.267 1.00 85.44 540 LEU A C 1
ATOM 4205 O O . LEU A 1 540 ? -2.026 11.129 33.107 1.00 85.44 540 LEU A O 1
ATOM 4209 N N . MET A 1 541 ? -3.653 11.344 34.623 1.00 83.94 541 MET A N 1
ATOM 4210 C CA . MET A 1 541 ? -4.729 11.158 33.642 1.00 83.94 541 MET A CA 1
ATOM 4211 C C . MET A 1 541 ? -4.676 12.228 32.546 1.00 83.94 541 MET A C 1
ATOM 4213 O O . MET A 1 541 ? -4.629 11.859 31.373 1.00 83.94 541 MET A O 1
ATOM 4217 N N . SER A 1 542 ? -4.577 13.516 32.908 1.00 89.56 542 SER A N 1
ATOM 4218 C CA . SER A 1 542 ? -4.460 14.603 31.922 1.00 89.56 542 SER A CA 1
ATOM 4219 C C . SER A 1 542 ? -3.178 14.537 31.082 1.00 89.56 542 SER A C 1
ATOM 4221 O O . SER A 1 542 ? -3.201 14.899 29.911 1.00 89.56 542 SER A O 1
ATOM 4223 N N . GLU A 1 543 ? -2.079 14.012 31.630 1.00 87.31 543 GLU A N 1
ATOM 4224 C CA . GLU A 1 543 ? -0.834 13.770 30.893 1.00 87.31 543 GLU A CA 1
ATOM 4225 C C . GLU A 1 543 ? -0.996 12.618 29.885 1.00 87.31 543 GLU A C 1
ATOM 4227 O O . GLU A 1 543 ? -0.585 12.751 28.735 1.00 87.31 543 GLU A O 1
ATOM 4232 N N . THR A 1 544 ? -1.695 11.529 30.239 1.00 81.31 544 THR A N 1
ATOM 4233 C CA . THR A 1 544 ? -2.037 10.482 29.253 1.00 81.31 544 THR A CA 1
ATOM 4234 C C . THR A 1 544 ? -3.057 10.944 28.211 1.00 81.31 544 THR A C 1
ATOM 4236 O O . THR A 1 544 ? -3.106 10.382 27.120 1.00 81.31 544 THR A O 1
ATOM 4239 N N . GLU A 1 545 ? -3.916 11.914 28.523 1.00 87.75 545 GLU A N 1
ATOM 4240 C CA . GLU A 1 545 ? -4.838 12.512 27.550 1.00 87.75 545 GLU A CA 1
ATOM 4241 C C . GLU A 1 545 ? -4.070 13.417 26.576 1.00 87.75 545 GLU A C 1
ATOM 4243 O O . GLU A 1 545 ? -4.204 13.229 25.368 1.00 87.75 545 GLU A O 1
ATOM 4248 N N . GLN A 1 546 ? -3.168 14.271 27.076 1.00 91.31 546 GLN A N 1
ATOM 4249 C CA . GLN A 1 546 ? -2.265 15.076 26.245 1.00 91.31 546 GLN A CA 1
ATOM 4250 C C . GLN A 1 546 ? -1.396 14.199 25.334 1.00 91.31 546 GLN A C 1
ATOM 4252 O O . GLN A 1 546 ? -1.355 14.434 24.135 1.00 91.31 546 GLN A O 1
ATOM 4257 N N . LEU A 1 547 ? -0.771 13.137 25.857 1.00 83.69 547 LEU A N 1
ATOM 4258 C CA . LEU A 1 547 ? 0.065 12.237 25.049 1.00 83.69 547 LEU A CA 1
ATOM 4259 C C . LEU A 1 547 ? -0.722 11.493 23.955 1.00 83.69 547 LEU A C 1
ATOM 4261 O O . LEU A 1 547 ? -0.147 11.169 22.919 1.00 83.69 547 LEU A O 1
ATOM 4265 N N . ARG A 1 548 ? -2.028 11.242 24.141 1.00 83.06 548 ARG A N 1
ATOM 4266 C CA . ARG A 1 548 ? -2.896 10.709 23.072 1.00 83.06 548 ARG A CA 1
ATOM 4267 C C . ARG A 1 548 ? -3.223 11.770 22.021 1.00 83.06 548 ARG A C 1
ATOM 4269 O O . ARG A 1 548 ? -3.269 11.441 20.841 1.00 83.06 548 ARG A O 1
ATOM 4276 N N . GLU A 1 549 ? -3.448 13.018 22.427 1.00 88.62 549 GLU A N 1
ATOM 4277 C CA . GLU A 1 549 ? -3.707 14.124 21.496 1.00 88.62 549 GLU A CA 1
ATOM 4278 C C . GLU A 1 549 ? -2.443 14.520 20.709 1.00 88.62 549 GLU A C 1
ATOM 4280 O O . GLU A 1 549 ? -2.532 14.804 19.517 1.00 88.62 549 GLU A O 1
ATOM 4285 N N . ASP A 1 550 ? -1.265 14.462 21.335 1.00 80.56 550 ASP A N 1
ATOM 4286 C CA . ASP A 1 550 ? 0.037 14.695 20.701 1.00 80.56 550 ASP A CA 1
ATOM 4287 C C . ASP A 1 550 ? 0.408 13.554 19.737 1.00 80.56 550 ASP A C 1
ATOM 4289 O O . ASP A 1 550 ? 0.854 13.819 18.620 1.00 80.56 550 ASP A O 1
ATOM 4293 N N . MET A 1 551 ? 0.170 12.289 20.122 1.00 79.38 551 MET A N 1
ATOM 4294 C CA . MET A 1 551 ? 0.309 11.138 19.214 1.00 79.38 551 MET A CA 1
ATOM 4295 C C . MET A 1 551 ? -0.604 11.272 18.000 1.00 79.38 551 MET A C 1
ATOM 4297 O O . MET A 1 551 ? -0.133 11.134 16.874 1.00 79.38 551 MET A O 1
ATOM 4301 N N . LYS A 1 552 ? -1.879 11.622 18.209 1.00 90.88 552 LYS A N 1
ATOM 4302 C CA . LYS A 1 552 ? -2.797 11.836 17.092 1.00 90.88 552 LYS A CA 1
ATOM 4303 C C . LYS A 1 552 ? -2.338 12.993 16.198 1.00 90.88 552 LYS A C 1
ATOM 4305 O O . LYS A 1 552 ? -2.386 12.881 14.981 1.00 90.88 552 LYS A O 1
ATOM 4310 N N . GLN A 1 553 ? -1.849 14.094 16.766 1.00 82.44 553 GLN A N 1
ATOM 4311 C CA . GLN A 1 553 ? -1.287 15.182 15.961 1.00 82.44 553 GLN A CA 1
ATOM 4312 C C . GLN A 1 553 ? -0.055 14.739 15.160 1.00 82.44 553 GLN A C 1
ATOM 4314 O O . GLN A 1 553 ? 0.152 15.245 14.061 1.00 82.44 553 GLN A O 1
ATOM 4319 N N . LEU A 1 554 ? 0.766 13.817 15.666 1.00 82.62 554 LEU A N 1
ATOM 4320 C CA . LEU A 1 554 ? 1.863 13.220 14.900 1.00 82.62 554 LEU A CA 1
ATOM 4321 C C . LEU A 1 554 ? 1.341 12.344 13.750 1.00 82.62 554 LEU A C 1
ATOM 4323 O O . LEU A 1 554 ? 1.823 12.494 12.632 1.00 82.62 554 LEU A O 1
ATOM 4327 N N . GLU A 1 555 ? 0.325 11.515 13.994 1.00 78.88 555 GLU A N 1
ATOM 4328 C CA . GLU A 1 555 ? -0.363 10.702 12.977 1.00 78.88 555 GLU A CA 1
ATOM 4329 C C . GLU A 1 555 ? -0.987 11.593 11.878 1.00 78.88 555 GLU A C 1
ATOM 4331 O O . GLU A 1 555 ? -0.588 11.498 10.716 1.00 78.88 555 GLU A O 1
ATOM 4336 N N . ASP A 1 556 ? -1.833 12.565 12.255 1.00 85.44 556 ASP A N 1
ATOM 4337 C CA . ASP A 1 556 ? -2.466 13.558 11.364 1.00 85.44 556 ASP A CA 1
ATOM 4338 C C . ASP A 1 556 ? -1.422 14.357 10.533 1.00 85.44 556 ASP A C 1
ATOM 4340 O O . ASP A 1 556 ? -1.729 14.840 9.438 1.00 85.44 556 ASP A O 1
ATOM 4344 N N . ASN A 1 557 ? -0.195 14.555 11.045 1.00 80.75 557 ASN A N 1
ATOM 4345 C CA . ASN A 1 557 ? 0.899 15.238 10.334 1.00 80.75 557 ASN A CA 1
ATOM 4346 C C . ASN A 1 557 ? 1.687 14.308 9.396 1.00 80.75 557 ASN A C 1
ATOM 4348 O O . ASN A 1 557 ? 2.164 14.781 8.364 1.00 80.75 557 ASN A O 1
ATOM 4352 N N . ILE A 1 558 ? 1.835 13.023 9.736 1.00 78.56 558 ILE A N 1
ATOM 4353 C CA . ILE A 1 558 ? 2.493 12.019 8.886 1.00 78.56 558 ILE A CA 1
ATOM 4354 C C . ILE A 1 558 ? 1.612 11.713 7.671 1.00 78.56 558 ILE A C 1
ATOM 4356 O O . ILE A 1 558 ? 2.111 11.780 6.551 1.00 78.56 558 ILE A O 1
ATOM 4360 N N . GLU A 1 559 ? 0.304 11.507 7.861 1.00 83.12 559 GLU A N 1
ATOM 4361 C CA . GLU A 1 559 ? -0.658 11.355 6.754 1.00 83.12 559 GLU A CA 1
ATOM 4362 C C . GLU A 1 559 ? -0.610 12.563 5.802 1.00 83.12 559 GLU A C 1
ATOM 4364 O O . GLU A 1 559 ? -0.498 12.416 4.587 1.00 83.12 559 GLU A O 1
ATOM 4369 N N . GLN A 1 560 ? -0.586 13.782 6.351 1.00 82.69 560 GLN A N 1
ATOM 4370 C CA . GLN A 1 560 ? -0.413 15.010 5.568 1.00 82.69 560 GLN A CA 1
ATOM 4371 C C . GLN A 1 560 ? 0.967 15.167 4.913 1.00 82.69 560 GLN A C 1
ATOM 4373 O O . GLN A 1 560 ? 1.110 16.018 4.034 1.00 82.69 560 GLN A O 1
ATOM 4378 N N . SER A 1 561 ? 1.994 14.445 5.362 1.00 83.69 561 SER A N 1
ATOM 4379 C CA . SER A 1 561 ? 3.300 14.430 4.700 1.00 83.69 561 SER A CA 1
ATOM 4380 C C . SER A 1 561 ? 3.262 13.486 3.506 1.00 83.69 561 SER A C 1
ATOM 4382 O O . SER A 1 561 ? 3.559 13.925 2.400 1.00 83.69 561 SER A O 1
ATOM 4384 N N . LEU A 1 562 ? 2.795 12.251 3.722 1.00 77.12 562 LEU A N 1
ATOM 4385 C CA . LEU A 1 562 ? 2.656 11.222 2.691 1.00 77.12 562 LEU A CA 1
ATOM 4386 C C . LEU A 1 562 ? 1.768 11.697 1.535 1.00 77.12 562 LEU A C 1
ATOM 4388 O O . LEU A 1 562 ? 2.197 11.642 0.391 1.00 77.12 562 LEU A O 1
ATOM 4392 N N . LEU A 1 563 ? 0.606 12.296 1.820 1.00 86.12 563 LEU A N 1
ATOM 4393 C CA . LEU A 1 563 ? -0.279 12.835 0.776 1.00 86.12 563 LEU A CA 1
ATOM 4394 C C . LEU A 1 563 ? 0.388 13.920 -0.093 1.00 86.12 563 LEU A C 1
ATOM 4396 O O . LEU A 1 563 ? 0.094 14.016 -1.278 1.00 86.12 563 LEU A O 1
ATOM 4400 N N . ARG A 1 564 ? 1.298 14.736 0.463 1.00 86.88 564 ARG A N 1
ATOM 4401 C CA . ARG A 1 564 ? 2.054 15.731 -0.329 1.00 86.88 564 ARG A CA 1
ATOM 4402 C C . ARG A 1 564 ? 3.196 15.110 -1.125 1.00 86.88 564 ARG A C 1
ATOM 4404 O O . ARG A 1 564 ? 3.634 15.703 -2.104 1.00 86.88 564 ARG A O 1
ATOM 4411 N N . GLU A 1 565 ? 3.708 13.974 -0.671 1.00 81.75 565 GLU A N 1
ATOM 4412 C CA . GLU A 1 565 ? 4.763 13.213 -1.334 1.00 81.75 565 GLU A CA 1
ATOM 4413 C C . GLU A 1 565 ? 4.177 12.415 -2.508 1.00 81.75 565 GLU A C 1
ATOM 4415 O O . GLU A 1 565 ? 4.711 12.488 -3.608 1.00 81.75 565 GLU A O 1
ATOM 4420 N N . GLU A 1 566 ? 2.999 11.805 -2.334 1.00 79.69 566 GLU A N 1
ATOM 4421 C CA . GLU A 1 566 ? 2.181 11.245 -3.420 1.00 79.69 566 GLU A CA 1
ATOM 4422 C C . GLU A 1 566 ? 1.791 12.318 -4.455 1.00 79.69 566 GLU A C 1
ATOM 4424 O O . GLU A 1 566 ? 2.036 12.129 -5.646 1.00 79.69 566 GLU A O 1
ATOM 4429 N N . GLU A 1 567 ? 1.264 13.479 -4.026 1.00 84.31 567 GLU A N 1
ATOM 4430 C CA . GLU A 1 567 ? 0.959 14.610 -4.926 1.00 84.31 567 GLU A CA 1
ATOM 4431 C C . GLU A 1 567 ? 2.200 15.114 -5.694 1.00 84.31 567 GLU A C 1
ATOM 4433 O O . GLU A 1 567 ? 2.072 15.577 -6.830 1.00 84.31 567 GLU A O 1
ATOM 4438 N N . ALA A 1 568 ? 3.397 15.042 -5.099 1.00 83.62 568 ALA A N 1
ATOM 4439 C CA . ALA A 1 568 ? 4.644 15.461 -5.739 1.00 83.62 568 ALA A CA 1
ATOM 4440 C C . ALA A 1 568 ? 5.159 14.422 -6.746 1.00 83.62 568 ALA A C 1
ATOM 4442 O O . ALA A 1 568 ? 5.436 14.778 -7.891 1.00 83.62 568 ALA A O 1
ATOM 4443 N N . LEU A 1 569 ? 5.227 13.146 -6.353 1.00 79.44 569 LEU A N 1
ATOM 4444 C CA . LEU A 1 569 ? 5.658 12.044 -7.219 1.00 79.44 569 LEU A CA 1
ATOM 4445 C C . LEU A 1 569 ? 4.739 11.902 -8.439 1.00 79.44 569 LEU A C 1
ATOM 4447 O O . LEU A 1 569 ? 5.223 11.778 -9.562 1.00 79.44 569 LEU A O 1
ATOM 4451 N N . GLN A 1 570 ? 3.421 12.019 -8.246 1.00 83.19 570 GLN A N 1
ATOM 4452 C CA . GLN A 1 570 ? 2.460 11.988 -9.350 1.00 83.19 570 GLN A CA 1
ATOM 4453 C C . GLN A 1 570 ? 2.634 13.182 -10.306 1.00 83.19 570 GLN A C 1
ATOM 4455 O O . GLN A 1 570 ? 2.484 13.028 -11.517 1.00 83.19 570 GLN A O 1
ATOM 4460 N N . ALA A 1 571 ? 3.000 14.364 -9.796 1.00 84.56 571 ALA A N 1
ATOM 4461 C CA . ALA A 1 571 ? 3.296 15.528 -10.632 1.00 84.56 571 ALA A CA 1
ATOM 4462 C C . ALA A 1 571 ? 4.620 15.393 -11.412 1.00 84.56 571 ALA A C 1
ATOM 4464 O O . ALA A 1 571 ? 4.731 15.930 -12.518 1.00 84.56 571 ALA A O 1
ATOM 4465 N N . GLU A 1 572 ? 5.614 14.679 -10.873 1.00 83.69 572 GLU A N 1
ATOM 4466 C CA . GLU A 1 572 ? 6.854 14.348 -11.588 1.00 83.69 572 GLU A CA 1
ATOM 4467 C C . GLU A 1 572 ? 6.630 13.267 -12.658 1.00 83.69 572 GLU A C 1
ATOM 4469 O O . GLU A 1 572 ? 7.147 13.403 -13.770 1.00 83.69 572 GLU A O 1
ATOM 4474 N N . GLU A 1 573 ? 5.795 12.259 -12.387 1.00 84.06 573 GLU A N 1
ATOM 4475 C CA . GLU A 1 573 ? 5.379 11.253 -13.374 1.00 84.06 573 GLU A CA 1
ATOM 4476 C C . GLU A 1 573 ? 4.600 11.892 -14.540 1.00 84.06 573 GLU A C 1
ATOM 4478 O O . GLU A 1 573 ? 4.979 11.716 -15.703 1.00 84.06 573 GLU A O 1
ATOM 4483 N N . ASP A 1 574 ? 3.590 12.724 -14.253 1.00 82.19 574 ASP A N 1
ATOM 4484 C CA . ASP A 1 574 ? 2.853 13.495 -15.269 1.00 82.19 574 ASP A CA 1
ATOM 4485 C C . ASP A 1 574 ? 3.799 14.375 -16.111 1.00 82.19 574 ASP A C 1
ATOM 4487 O O . ASP A 1 574 ? 3.654 14.471 -17.335 1.00 82.19 574 ASP A O 1
ATOM 4491 N N . ALA A 1 575 ? 4.800 15.007 -15.484 1.00 86.25 575 ALA A N 1
ATOM 4492 C CA . ALA A 1 575 ? 5.790 15.826 -16.183 1.00 86.25 575 ALA A CA 1
ATOM 4493 C C . ALA A 1 575 ? 6.724 14.989 -17.078 1.00 86.25 575 ALA A C 1
ATOM 4495 O O . ALA A 1 575 ? 7.026 15.405 -18.203 1.00 86.25 575 ALA A O 1
ATOM 4496 N N . ALA A 1 576 ? 7.149 13.807 -16.624 1.00 86.69 576 ALA A N 1
ATOM 4497 C CA . ALA A 1 576 ? 7.970 12.881 -17.401 1.00 86.69 576 ALA A CA 1
ATOM 4498 C C . ALA A 1 576 ? 7.209 12.336 -18.623 1.00 86.69 576 ALA A C 1
ATOM 4500 O O . ALA A 1 576 ? 7.719 12.403 -19.747 1.00 86.69 576 ALA A O 1
ATOM 4501 N N . ILE A 1 577 ? 5.960 11.895 -18.433 1.00 85.25 577 ILE A N 1
ATOM 4502 C CA . ILE A 1 577 ? 5.065 11.439 -19.509 1.00 85.25 577 ILE A CA 1
ATOM 4503 C C . ILE A 1 577 ? 4.824 12.570 -20.520 1.00 85.25 577 ILE A C 1
ATOM 4505 O O . ILE A 1 577 ? 4.898 12.358 -21.734 1.00 85.25 577 ILE A O 1
ATOM 4509 N N . MET A 1 578 ? 4.589 13.799 -20.050 1.00 89.06 578 MET A N 1
ATOM 4510 C CA . MET A 1 578 ? 4.392 14.961 -20.921 1.00 89.06 578 MET A CA 1
ATOM 4511 C C . MET A 1 578 ? 5.648 15.290 -21.745 1.00 89.06 578 MET A C 1
ATOM 4513 O O . MET A 1 578 ? 5.541 15.576 -22.942 1.00 89.06 578 MET A O 1
ATOM 4517 N N . ALA A 1 579 ? 6.838 15.182 -21.144 1.00 88.62 579 ALA A N 1
ATOM 4518 C CA . ALA A 1 579 ? 8.110 15.375 -21.833 1.00 88.62 579 ALA A CA 1
ATOM 4519 C C . ALA A 1 579 ? 8.393 14.274 -22.874 1.00 88.62 579 ALA A C 1
ATOM 4521 O O . ALA A 1 579 ? 8.900 14.577 -23.960 1.00 88.62 579 ALA A O 1
ATOM 4522 N N . GLU A 1 580 ? 8.046 13.012 -22.600 1.00 86.88 580 GLU A N 1
ATOM 4523 C CA . GLU A 1 580 ? 8.150 11.936 -23.593 1.00 86.88 580 GLU A CA 1
ATOM 4524 C C . GLU A 1 580 ? 7.158 12.130 -24.749 1.00 86.88 580 GLU A C 1
ATOM 4526 O O . GLU A 1 580 ? 7.549 12.017 -25.914 1.00 86.88 580 GLU A O 1
ATOM 4531 N N . LEU A 1 581 ? 5.906 12.505 -24.468 1.00 83.50 581 LEU A N 1
ATOM 4532 C CA . LEU A 1 581 ? 4.911 12.797 -25.506 1.00 83.50 581 LEU A CA 1
ATOM 4533 C C . LEU A 1 581 ? 5.373 13.913 -26.455 1.00 83.50 581 LEU A C 1
ATOM 4535 O O . LEU A 1 581 ? 5.193 13.790 -27.670 1.00 83.50 581 LEU A O 1
ATOM 4539 N N . ASP A 1 582 ? 6.013 14.969 -25.947 1.00 89.19 582 ASP A N 1
ATOM 4540 C CA . ASP A 1 582 ? 6.579 16.028 -26.792 1.00 89.19 582 ASP A CA 1
ATOM 4541 C C . ASP A 1 582 ? 7.853 15.594 -27.541 1.00 89.19 582 ASP A C 1
ATOM 4543 O O . ASP A 1 582 ? 8.041 15.987 -28.698 1.00 89.19 582 ASP A O 1
ATOM 4547 N N . GLN A 1 583 ? 8.678 14.699 -26.980 1.00 88.88 583 GLN A N 1
ATOM 4548 C CA . GLN A 1 583 ? 9.750 14.048 -27.747 1.00 88.88 583 GLN A CA 1
ATOM 4549 C C . GLN A 1 583 ? 9.202 13.178 -28.888 1.00 88.88 583 GLN A C 1
ATOM 4551 O O . GLN A 1 583 ? 9.736 13.223 -29.998 1.00 88.88 583 GLN A O 1
ATOM 4556 N N . LEU A 1 584 ? 8.136 12.409 -28.654 1.00 84.56 584 LEU A N 1
ATOM 4557 C CA . LEU A 1 584 ? 7.498 11.568 -29.671 1.00 84.56 584 LEU A CA 1
ATOM 4558 C C . LEU A 1 584 ? 6.839 12.415 -30.768 1.00 84.56 584 LEU A C 1
ATOM 4560 O O . LEU A 1 584 ? 7.061 12.151 -31.950 1.00 84.56 584 LEU A O 1
ATOM 4564 N N . ARG A 1 585 ? 6.127 13.493 -30.406 1.00 89.69 585 ARG A N 1
ATOM 4565 C CA . ARG A 1 585 ? 5.598 14.492 -31.359 1.00 89.69 585 ARG A CA 1
ATOM 4566 C C . ARG A 1 585 ? 6.706 15.108 -32.213 1.00 89.69 585 ARG A C 1
ATOM 4568 O O . ARG A 1 585 ? 6.545 15.229 -33.427 1.00 89.69 585 ARG A O 1
ATOM 4575 N N . LYS A 1 586 ? 7.848 15.456 -31.608 1.00 94.44 586 LYS A N 1
ATOM 4576 C CA . LYS A 1 586 ? 9.010 15.979 -32.339 1.00 94.44 586 LYS A CA 1
ATOM 4577 C C . LYS A 1 586 ? 9.589 14.940 -33.304 1.00 94.44 586 LYS A C 1
ATOM 4579 O O . LYS A 1 586 ? 9.773 15.259 -34.474 1.00 94.44 586 LYS A O 1
ATOM 4584 N N . ARG A 1 587 ? 9.802 13.694 -32.858 1.00 86.88 587 ARG A N 1
ATOM 4585 C CA . ARG A 1 587 ? 10.287 12.589 -33.711 1.00 86.88 587 ARG A CA 1
ATOM 4586 C C . ARG A 1 587 ? 9.349 12.320 -34.893 1.00 86.88 587 ARG A C 1
ATOM 4588 O O . ARG A 1 587 ? 9.839 12.088 -35.994 1.00 86.88 587 ARG A O 1
ATOM 4595 N N . LEU A 1 588 ? 8.030 12.388 -34.691 1.00 87.06 588 LEU A N 1
ATOM 4596 C CA . LEU A 1 588 ? 7.041 12.276 -35.771 1.00 87.06 588 LEU A CA 1
ATOM 4597 C C . LEU A 1 588 ? 7.178 13.423 -36.783 1.00 87.06 588 LEU A C 1
ATOM 4599 O O . LEU A 1 588 ? 7.331 13.150 -37.967 1.00 87.06 588 LEU A O 1
ATOM 4603 N N . SER A 1 589 ? 7.235 14.677 -36.327 1.00 90.06 589 SER A N 1
ATOM 4604 C CA . SER A 1 589 ? 7.447 15.849 -37.197 1.00 90.06 589 SER A CA 1
ATOM 4605 C C . SER A 1 589 ? 8.769 15.773 -37.984 1.00 90.06 589 SER A C 1
ATOM 4607 O O . SER A 1 589 ? 8.800 16.011 -39.193 1.00 90.06 589 SER A O 1
ATOM 4609 N N . ASP A 1 590 ? 9.862 15.346 -37.341 1.00 89.25 590 ASP A N 1
ATOM 4610 C CA . ASP A 1 590 ? 11.161 15.139 -37.994 1.00 89.25 590 ASP A CA 1
ATOM 4611 C C . ASP A 1 590 ? 11.112 14.013 -39.052 1.00 89.25 590 ASP A C 1
ATOM 4613 O O . ASP A 1 590 ? 11.800 14.094 -40.073 1.00 89.25 590 ASP A O 1
ATOM 4617 N N . LEU A 1 591 ? 10.300 12.968 -38.843 1.00 87.06 591 LEU A N 1
ATOM 4618 C CA . LEU A 1 591 ? 10.066 11.897 -39.821 1.00 87.06 591 LEU A CA 1
ATOM 4619 C C . LEU A 1 591 ? 9.157 12.350 -40.972 1.00 87.06 591 LEU A C 1
ATOM 4621 O O . LEU A 1 591 ? 9.476 12.075 -42.128 1.00 87.06 591 LEU A O 1
ATOM 4625 N N . GLU A 1 592 ? 8.089 13.099 -40.693 1.00 90.50 592 GLU A N 1
ATOM 4626 C CA . GLU A 1 592 ? 7.222 13.712 -41.708 1.00 90.50 592 GLU A CA 1
ATOM 4627 C C . GLU A 1 592 ? 8.020 14.669 -42.608 1.00 90.50 592 GLU A C 1
ATOM 4629 O O . GLU A 1 592 ? 7.930 14.585 -43.833 1.00 90.50 592 GLU A O 1
ATOM 4634 N N . MET A 1 593 ? 8.893 15.508 -42.034 1.00 90.88 593 MET A N 1
ATOM 4635 C CA . MET A 1 593 ? 9.785 16.391 -42.799 1.00 90.88 593 MET A CA 1
ATOM 4636 C C . MET A 1 593 ? 10.869 15.655 -43.598 1.00 90.88 593 MET A C 1
ATOM 4638 O O . MET A 1 593 ? 11.385 16.220 -44.568 1.00 90.88 593 MET A O 1
ATOM 4642 N N . LYS A 1 594 ? 11.265 14.440 -43.201 1.00 92.81 594 LYS A N 1
ATOM 4643 C CA . LYS A 1 594 ? 12.161 13.585 -44.000 1.00 92.81 594 LYS A CA 1
ATOM 4644 C C . LYS A 1 594 ? 11.394 12.945 -45.151 1.00 92.81 594 LYS A C 1
ATOM 4646 O O . LYS A 1 594 ? 11.812 13.079 -46.296 1.00 92.81 594 LYS A O 1
ATOM 4651 N N . HIS A 1 595 ? 10.238 12.348 -44.868 1.00 90.50 595 HIS A N 1
ATOM 4652 C CA . HIS A 1 595 ? 9.380 11.735 -45.878 1.00 90.50 595 HIS A CA 1
ATOM 4653 C C . HIS A 1 595 ? 8.933 12.748 -46.944 1.00 90.50 595 HIS A C 1
ATOM 4655 O O . HIS A 1 595 ? 9.018 12.455 -48.132 1.00 90.50 595 HIS A O 1
ATOM 4661 N N . ALA A 1 596 ? 8.561 13.969 -46.548 1.00 91.25 596 ALA A N 1
ATOM 4662 C CA . ALA A 1 596 ? 8.211 15.046 -47.474 1.00 91.25 596 ALA A CA 1
ATOM 4663 C C . ALA A 1 596 ? 9.366 15.446 -48.414 1.00 91.25 596 ALA A C 1
ATOM 4665 O O . ALA A 1 596 ? 9.111 15.788 -49.567 1.00 91.25 596 ALA A O 1
ATOM 4666 N N . ARG A 1 597 ? 10.627 15.368 -47.956 1.00 94.81 597 ARG A N 1
ATOM 4667 C CA . ARG A 1 597 ? 11.811 15.569 -48.811 1.00 94.81 597 ARG A CA 1
ATOM 4668 C C . ARG A 1 597 ? 11.990 14.410 -49.783 1.00 94.81 597 ARG A C 1
ATOM 4670 O O . ARG A 1 597 ? 11.999 14.649 -50.979 1.00 94.81 597 ARG A O 1
ATOM 4677 N N . THR A 1 598 ? 11.982 13.165 -49.305 1.00 90.25 598 THR A N 1
ATOM 4678 C CA . THR A 1 598 ? 12.057 11.983 -50.182 1.00 90.25 598 THR A CA 1
ATOM 4679 C C . THR A 1 598 ? 10.954 11.985 -51.248 1.00 90.25 598 THR A C 1
ATOM 4681 O O . THR A 1 598 ? 11.219 11.691 -52.406 1.00 90.25 598 THR A O 1
ATOM 4684 N N . VAL A 1 599 ? 9.726 12.381 -50.895 1.00 91.00 599 VAL A N 1
ATOM 4685 C CA . VAL A 1 599 ? 8.621 12.538 -51.854 1.00 91.00 599 VAL A CA 1
ATOM 4686 C C . VAL A 1 599 ? 8.881 13.684 -52.838 1.00 91.00 599 VAL A C 1
ATOM 4688 O O . VAL A 1 599 ? 8.605 13.523 -54.022 1.00 91.00 599 VAL A O 1
ATOM 4691 N N . HIS A 1 600 ? 9.413 14.828 -52.403 1.00 96.94 600 HIS A N 1
ATOM 4692 C CA . HIS A 1 600 ? 9.806 15.914 -53.309 1.00 96.94 600 HIS A CA 1
ATOM 4693 C C . HIS A 1 600 ? 10.894 15.470 -54.301 1.00 96.94 600 HIS A C 1
ATOM 4695 O O . HIS A 1 600 ? 10.773 15.718 -55.500 1.00 96.94 600 HIS A O 1
ATOM 4701 N N . ASP A 1 601 ? 11.920 14.778 -53.813 1.00 90.81 601 ASP A N 1
ATOM 4702 C CA . ASP A 1 601 ? 13.088 14.398 -54.603 1.00 90.81 601 ASP A CA 1
ATOM 4703 C C . ASP A 1 601 ? 12.736 13.289 -55.613 1.00 90.81 601 ASP A C 1
ATOM 4705 O O . ASP A 1 601 ? 13.058 13.421 -56.792 1.00 90.81 601 ASP A O 1
ATOM 4709 N N . LEU A 1 602 ? 11.915 12.305 -55.220 1.00 92.44 602 LEU A N 1
ATOM 4710 C CA . LEU A 1 602 ? 11.320 11.332 -56.149 1.00 92.44 602 LEU A CA 1
ATOM 4711 C C . LEU A 1 602 ? 10.416 11.996 -57.205 1.00 92.44 602 LEU A C 1
ATOM 4713 O O . LEU A 1 602 ? 10.439 11.602 -58.367 1.00 92.44 602 LEU A O 1
ATOM 4717 N N . ASN A 1 603 ? 9.634 13.025 -56.851 1.00 93.81 603 ASN A N 1
ATOM 4718 C CA . ASN A 1 603 ? 8.843 13.774 -57.842 1.00 93.81 603 ASN A CA 1
ATOM 4719 C C . ASN A 1 603 ? 9.732 14.576 -58.814 1.00 93.81 603 ASN A C 1
ATOM 4721 O O . ASN A 1 603 ? 9.365 14.747 -59.977 1.00 93.81 603 ASN A O 1
ATOM 4725 N N . LYS A 1 604 ? 10.904 15.046 -58.370 1.00 97.88 604 LYS A N 1
ATOM 4726 C CA . LYS A 1 604 ? 11.905 15.687 -59.235 1.00 97.88 604 LYS A CA 1
ATOM 4727 C C . LYS A 1 604 ? 12.549 14.673 -60.187 1.00 97.88 604 LYS A C 1
ATOM 4729 O O . LYS A 1 604 ? 12.652 14.964 -61.375 1.00 97.88 604 LYS A O 1
ATOM 4734 N N . GLU A 1 605 ? 12.925 13.491 -59.699 1.00 94.00 605 GLU A N 1
ATOM 4735 C CA . GLU A 1 605 ? 13.424 12.386 -60.532 1.00 94.00 605 GLU A CA 1
ATOM 4736 C C . GLU A 1 605 ? 12.387 11.955 -61.579 1.00 94.00 605 GLU A C 1
ATOM 4738 O O . GLU A 1 605 ? 12.724 11.814 -62.753 1.00 94.00 605 GLU A O 1
ATOM 4743 N N . ILE A 1 606 ? 11.110 11.837 -61.193 1.00 93.56 606 ILE A N 1
ATOM 4744 C CA . ILE A 1 606 ? 10.001 11.576 -62.124 1.00 93.56 606 ILE A CA 1
ATOM 4745 C C . ILE A 1 606 ? 9.934 12.662 -63.207 1.00 93.56 606 ILE A C 1
ATOM 4747 O O . ILE A 1 606 ? 9.919 12.320 -64.385 1.00 93.56 606 ILE A O 1
ATOM 4751 N N . GLY A 1 607 ? 9.976 13.950 -62.850 1.00 95.25 607 GLY A N 1
ATOM 4752 C CA . GLY A 1 607 ? 9.956 15.044 -63.832 1.00 95.25 607 GLY A CA 1
ATOM 4753 C C . GLY A 1 607 ? 11.182 15.082 -64.761 1.00 95.25 607 GLY A C 1
ATOM 4754 O O . GLY A 1 607 ? 11.073 15.454 -65.932 1.00 95.25 607 GLY A O 1
ATOM 4755 N N . GLU A 1 608 ? 12.354 14.665 -64.277 1.00 96.00 608 GLU A N 1
ATOM 4756 C CA . GLU A 1 608 ? 13.571 14.527 -65.089 1.00 96.00 608 GLU A CA 1
ATOM 4757 C C . GLU A 1 608 ? 13.478 13.332 -66.055 1.00 96.00 608 GLU A C 1
ATOM 4759 O O . GLU A 1 608 ? 13.847 13.460 -67.227 1.00 96.00 608 GLU A O 1
ATOM 4764 N N . LEU A 1 609 ? 12.894 12.211 -65.618 1.00 94.88 609 LEU A N 1
ATOM 4765 C CA . LEU A 1 609 ? 12.597 11.050 -66.463 1.00 94.88 609 LEU A CA 1
ATOM 4766 C C . LEU A 1 609 ? 11.496 11.342 -67.497 1.00 94.88 609 LEU A C 1
ATOM 4768 O O . LEU A 1 609 ? 11.641 10.956 -68.655 1.00 94.88 609 LEU A O 1
ATOM 4772 N N . GLU A 1 610 ? 10.432 12.058 -67.126 1.00 94.38 610 GLU A N 1
ATOM 4773 C CA . GLU A 1 610 ? 9.379 12.513 -68.045 1.00 94.38 610 GLU A CA 1
ATOM 4774 C C . GLU A 1 610 ? 9.965 13.410 -69.147 1.00 94.38 610 GLU A C 1
ATOM 4776 O O . GLU A 1 610 ? 9.746 13.156 -70.331 1.00 94.38 610 GLU A O 1
ATOM 4781 N N . SER A 1 611 ? 10.806 14.383 -68.781 1.00 97.12 611 SER A N 1
ATOM 4782 C CA . SER A 1 611 ? 11.525 15.249 -69.729 1.00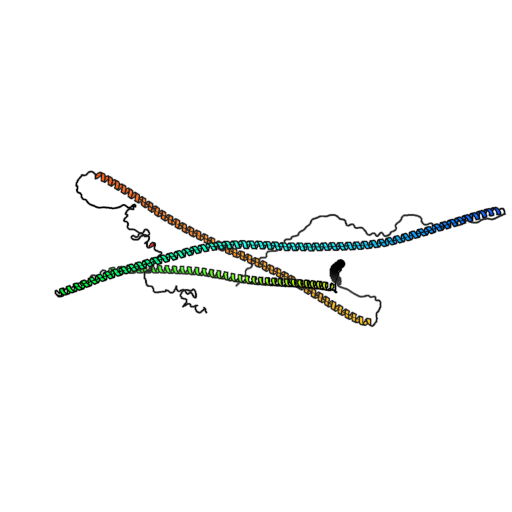 97.12 611 SER A CA 1
ATOM 4783 C C . SER A 1 611 ? 12.468 14.465 -70.659 1.00 97.12 611 SER A C 1
ATOM 4785 O O . SER A 1 611 ? 12.543 14.732 -71.864 1.00 97.12 611 SER A O 1
ATOM 4787 N N . LEU A 1 612 ? 13.155 13.439 -70.140 1.00 96.88 612 LEU A N 1
ATOM 4788 C CA . LEU A 1 612 ? 13.991 12.543 -70.945 1.00 96.88 612 LEU A CA 1
ATOM 4789 C C . LEU A 1 612 ? 13.156 11.701 -71.928 1.00 96.88 612 LEU A C 1
ATOM 4791 O O . LEU A 1 612 ? 13.569 11.512 -73.076 1.00 96.88 612 LEU A O 1
ATOM 4795 N N . ILE A 1 613 ? 11.977 11.233 -71.509 1.00 96.25 613 ILE A N 1
ATOM 4796 C CA . ILE A 1 613 ? 11.022 10.501 -72.352 1.00 96.25 613 ILE A CA 1
ATOM 4797 C C . ILE A 1 613 ? 10.464 11.413 -73.453 1.00 96.25 613 ILE A C 1
ATOM 4799 O O . ILE A 1 613 ? 10.506 11.025 -74.620 1.00 96.25 613 ILE A O 1
ATOM 4803 N N . GLU A 1 614 ? 10.023 12.634 -73.133 1.00 96.12 614 GLU A N 1
ATOM 4804 C CA . GLU A 1 614 ? 9.581 13.618 -74.133 1.00 96.12 614 GLU A CA 1
ATOM 4805 C C . GLU A 1 614 ? 10.686 13.914 -75.158 1.00 96.12 614 GLU A C 1
ATOM 4807 O O . GLU A 1 614 ? 10.466 13.822 -76.368 1.00 96.12 614 GLU A O 1
ATOM 4812 N N . SER A 1 615 ? 11.903 14.201 -74.687 1.00 96.38 615 SER A N 1
ATOM 4813 C CA . SER A 1 615 ? 13.081 14.443 -75.531 1.00 96.38 615 SER A CA 1
ATOM 4814 C C . SER A 1 615 ? 13.380 13.263 -76.468 1.00 96.38 615 SER A C 1
ATOM 4816 O O . SER A 1 615 ? 13.672 13.454 -77.655 1.00 96.38 615 SER A O 1
ATOM 4818 N N . LYS A 1 616 ? 13.243 12.027 -75.967 1.00 96.88 616 LYS A N 1
ATOM 4819 C CA . LYS A 1 616 ? 13.395 10.806 -76.766 1.00 96.88 616 LYS A CA 1
ATOM 4820 C C . LYS A 1 616 ? 12.299 10.680 -77.827 1.00 96.88 616 LYS A C 1
ATOM 4822 O O . LYS A 1 616 ? 12.643 10.422 -78.977 1.00 96.88 616 LYS A O 1
ATOM 4827 N N . ILE A 1 617 ? 11.033 10.936 -77.485 1.00 95.62 617 ILE A N 1
ATOM 4828 C CA . ILE A 1 617 ? 9.899 10.916 -78.427 1.00 95.62 617 ILE A CA 1
ATOM 4829 C C . ILE A 1 617 ? 10.105 11.943 -79.550 1.00 95.62 617 ILE A C 1
ATOM 4831 O O . ILE A 1 617 ? 10.052 11.581 -80.723 1.00 95.62 617 ILE A O 1
ATOM 4835 N N . TYR A 1 618 ? 10.440 13.200 -79.235 1.00 97.88 618 TYR A N 1
ATOM 4836 C CA . TYR A 1 618 ? 10.674 14.228 -80.263 1.00 97.88 618 TYR A CA 1
ATOM 4837 C C . TYR A 1 618 ? 11.833 13.884 -81.214 1.00 97.88 618 TYR A C 1
ATOM 4839 O O . TYR A 1 618 ? 11.790 14.231 -82.402 1.00 97.88 618 TYR A O 1
ATOM 4847 N N . ARG A 1 619 ? 12.866 13.199 -80.705 1.00 97.00 619 ARG A N 1
ATOM 4848 C CA . ARG A 1 619 ? 14.006 12.710 -81.491 1.00 97.00 619 ARG A CA 1
ATOM 4849 C C . ARG A 1 619 ? 13.649 11.483 -82.331 1.00 97.00 619 ARG A C 1
ATOM 4851 O O . ARG A 1 619 ? 14.127 11.370 -83.458 1.00 97.00 619 ARG A O 1
ATOM 4858 N N . GLU A 1 620 ? 12.820 10.585 -81.811 1.00 93.06 620 GLU A N 1
ATOM 4859 C CA . GLU A 1 620 ? 12.308 9.421 -82.534 1.00 93.06 620 GLU A CA 1
ATOM 4860 C C . GLU A 1 620 ? 11.397 9.864 -83.688 1.00 93.06 620 GLU A C 1
ATOM 4862 O O . GLU A 1 620 ? 11.675 9.505 -84.830 1.00 93.06 620 GLU A O 1
ATOM 4867 N N . ASP A 1 621 ? 10.458 10.788 -83.452 1.00 96.25 621 ASP A N 1
ATOM 4868 C CA . ASP A 1 621 ? 9.658 11.443 -84.499 1.00 96.25 621 ASP A CA 1
ATOM 4869 C C . ASP A 1 621 ? 10.531 12.092 -85.595 1.00 96.25 621 ASP A C 1
ATOM 4871 O O . ASP A 1 621 ? 10.165 12.104 -86.773 1.00 96.25 621 ASP A O 1
ATOM 4875 N N . GLU A 1 622 ? 11.666 12.709 -85.235 1.00 96.56 622 GLU A N 1
ATOM 4876 C CA . GLU A 1 622 ? 12.575 13.322 -86.214 1.00 96.56 622 GLU A CA 1
ATOM 4877 C C . GLU A 1 622 ? 13.313 12.272 -87.051 1.00 96.56 622 GLU A C 1
ATOM 4879 O O . GLU A 1 622 ? 13.433 12.430 -88.272 1.00 96.56 622 GLU A O 1
ATOM 4884 N N . LEU A 1 623 ? 13.742 11.176 -86.424 1.00 95.06 623 LEU A N 1
ATOM 4885 C CA . LEU A 1 623 ? 14.327 10.034 -87.119 1.00 95.06 623 LEU A CA 1
ATOM 4886 C C . LEU A 1 623 ? 13.300 9.338 -88.021 1.00 95.06 623 LEU A C 1
ATOM 4888 O O . LEU A 1 623 ? 13.640 9.022 -89.160 1.00 95.06 623 LEU A O 1
ATOM 4892 N N . GLU A 1 624 ? 12.048 9.168 -87.589 1.00 94.88 624 GLU A N 1
ATOM 4893 C CA . GLU A 1 624 ? 10.965 8.645 -88.431 1.00 94.88 624 GLU A CA 1
ATOM 4894 C C . GLU A 1 624 ? 10.726 9.537 -89.655 1.00 94.88 624 GLU A C 1
ATOM 4896 O O . GLU A 1 624 ? 10.705 9.040 -90.787 1.00 94.88 624 GLU A O 1
ATOM 4901 N N . ARG A 1 625 ? 10.637 10.861 -89.458 1.00 96.94 625 ARG A N 1
ATOM 4902 C CA . ARG A 1 625 ? 10.486 11.850 -90.541 1.00 96.94 625 ARG A CA 1
ATOM 4903 C C . ARG A 1 625 ? 11.657 11.818 -91.530 1.00 96.94 625 ARG A C 1
ATOM 4905 O O . ARG A 1 625 ? 11.436 11.881 -92.743 1.00 96.94 625 ARG A O 1
ATOM 4912 N N . GLU A 1 626 ? 12.900 11.684 -91.065 1.00 95.12 626 GLU A N 1
ATOM 4913 C CA . GLU A 1 626 ? 14.060 11.550 -91.959 1.00 95.12 626 GLU A CA 1
ATOM 4914 C C . GLU A 1 626 ? 14.095 10.183 -92.660 1.00 95.12 626 GLU A C 1
ATOM 4916 O O . GLU A 1 626 ? 14.389 10.115 -93.855 1.00 95.12 626 GLU A O 1
ATOM 4921 N N . VAL A 1 627 ? 13.728 9.097 -91.976 1.00 93.62 627 VAL A N 1
ATOM 4922 C CA . VAL A 1 627 ? 13.596 7.758 -92.568 1.00 93.62 627 VAL A CA 1
ATOM 4923 C C . VAL A 1 627 ? 12.506 7.739 -93.641 1.00 93.62 627 VAL A C 1
ATOM 4925 O O . VAL A 1 627 ? 12.721 7.154 -94.705 1.00 93.62 627 VAL A O 1
ATOM 4928 N N . GLU A 1 628 ? 11.367 8.403 -93.435 1.00 96.31 628 GLU A N 1
ATOM 4929 C CA . GLU A 1 628 ? 10.339 8.575 -94.466 1.00 96.31 628 GLU A CA 1
ATOM 4930 C C . GLU A 1 628 ? 10.874 9.395 -95.650 1.00 96.31 628 GLU A C 1
ATOM 4932 O O . GLU A 1 628 ? 10.761 8.963 -96.801 1.00 96.31 628 GLU A O 1
ATOM 4937 N N . ARG A 1 629 ? 11.571 10.510 -95.392 1.00 95.00 629 ARG A N 1
ATOM 4938 C CA . ARG A 1 629 ? 12.222 11.321 -96.436 1.00 95.00 629 ARG A CA 1
ATOM 4939 C C . ARG A 1 629 ? 13.243 10.516 -97.252 1.00 95.00 629 ARG A C 1
ATOM 4941 O O . ARG A 1 629 ? 13.328 10.678 -98.474 1.00 95.00 629 ARG A O 1
ATOM 4948 N N . LEU A 1 630 ? 14.017 9.641 -96.610 1.00 92.38 630 LEU A N 1
ATOM 4949 C CA . LEU A 1 630 ? 14.984 8.754 -97.264 1.00 92.38 630 LEU A CA 1
ATOM 4950 C C . LEU A 1 630 ? 14.298 7.622 -98.038 1.00 92.38 630 LEU A C 1
ATOM 4952 O O . LEU A 1 630 ? 14.705 7.344 -99.170 1.00 92.38 630 LEU A O 1
ATOM 4956 N N . LYS A 1 631 ? 13.223 7.027 -97.504 1.00 92.56 631 LYS A N 1
ATOM 4957 C CA . LYS A 1 631 ? 12.359 6.076 -98.228 1.00 92.56 631 LYS A CA 1
ATOM 4958 C C . LYS A 1 631 ? 11.773 6.726 -99.487 1.00 92.56 631 LYS A C 1
ATOM 4960 O O . LYS A 1 631 ? 11.851 6.137 -100.565 1.00 92.56 631 LYS A O 1
ATOM 4965 N N . GLU A 1 632 ? 11.279 7.962 -99.402 1.00 93.56 632 GLU A N 1
ATOM 4966 C CA . GLU A 1 632 ? 10.708 8.692 -100.541 1.00 93.56 632 GLU A CA 1
ATOM 4967 C C . GLU A 1 632 ? 11.774 9.036 -101.596 1.00 93.56 632 GLU A C 1
ATOM 4969 O O . GLU A 1 632 ? 11.567 8.819 -102.794 1.00 93.56 632 GLU A O 1
ATOM 4974 N N . ARG A 1 633 ? 12.968 9.474 -101.166 1.00 91.44 633 ARG A N 1
ATOM 4975 C CA . ARG A 1 633 ? 14.141 9.659 -102.042 1.00 91.44 633 ARG A CA 1
ATOM 4976 C C . ARG A 1 633 ? 14.563 8.357 -102.726 1.00 91.44 633 ARG A C 1
ATOM 4978 O O . ARG A 1 633 ? 14.798 8.366 -103.933 1.00 91.44 633 ARG A O 1
ATOM 4985 N N . SER A 1 634 ? 14.622 7.246 -101.994 1.00 85.56 634 SER A N 1
ATOM 4986 C CA . SER A 1 634 ? 14.964 5.926 -102.536 1.00 85.56 634 SER A CA 1
ATOM 4987 C C . SER A 1 634 ? 13.934 5.468 -103.574 1.00 85.56 634 SER A C 1
ATOM 4989 O O . SER A 1 634 ? 14.301 5.133 -104.701 1.00 85.56 634 SER A O 1
ATOM 4991 N N . ALA A 1 635 ? 12.638 5.588 -103.271 1.00 88.25 635 ALA A N 1
ATOM 4992 C CA . ALA A 1 635 ? 11.554 5.276 -104.201 1.00 88.25 635 ALA A CA 1
ATOM 4993 C C . ALA A 1 635 ? 11.583 6.161 -105.465 1.00 88.25 635 ALA A C 1
ATOM 4995 O O . ALA A 1 635 ? 11.355 5.669 -106.573 1.00 88.25 635 ALA A O 1
ATOM 4996 N N . ARG A 1 636 ? 11.906 7.457 -105.335 1.00 84.50 636 ARG A N 1
ATOM 4997 C CA . ARG A 1 636 ? 12.119 8.373 -106.474 1.00 84.50 636 ARG A CA 1
ATOM 4998 C C . ARG A 1 636 ? 13.354 7.994 -107.306 1.00 84.50 636 ARG A C 1
ATOM 5000 O O . ARG A 1 636 ? 13.316 8.150 -108.526 1.00 84.50 636 ARG A O 1
ATOM 5007 N N . SER A 1 637 ? 14.418 7.488 -106.683 1.00 78.12 637 SER A N 1
ATOM 5008 C CA . SER A 1 637 ? 15.645 7.048 -107.365 1.00 78.12 637 SER A CA 1
ATOM 5009 C C . SER A 1 637 ? 15.491 5.691 -108.056 1.00 78.12 637 SER A C 1
ATOM 5011 O O . SER A 1 637 ? 15.877 5.564 -109.217 1.00 78.12 637 SER A O 1
ATOM 5013 N N . GLN A 1 638 ? 14.849 4.700 -107.429 1.00 75.25 638 GLN A N 1
ATOM 5014 C CA . GLN A 1 638 ? 14.543 3.416 -108.076 1.00 75.25 638 GLN A CA 1
ATOM 5015 C C . GLN A 1 638 ? 13.654 3.611 -109.315 1.00 75.25 638 GLN A C 1
ATOM 5017 O O . GLN A 1 638 ? 13.966 3.071 -110.375 1.00 75.25 638 GLN A O 1
ATOM 5022 N N . LYS A 1 639 ? 12.644 4.494 -109.237 1.00 69.94 639 LYS A N 1
ATOM 5023 C CA . LYS A 1 639 ? 11.803 4.906 -110.383 1.00 69.94 639 LYS A CA 1
ATOM 5024 C C . LYS A 1 639 ? 12.561 5.636 -111.508 1.00 69.94 639 LYS A C 1
ATOM 5026 O O . LYS A 1 639 ? 11.997 5.818 -112.584 1.00 69.94 639 LYS A O 1
ATOM 5031 N N . LYS A 1 640 ? 13.812 6.063 -111.284 1.00 63.72 640 LYS A N 1
ATOM 5032 C CA . LYS A 1 640 ? 14.706 6.636 -112.311 1.00 63.72 640 LYS A CA 1
ATOM 5033 C C . LYS A 1 640 ? 15.775 5.656 -112.802 1.00 63.72 640 LYS A C 1
ATOM 5035 O O . LYS A 1 640 ? 16.191 5.766 -113.949 1.00 63.72 640 LYS A O 1
ATOM 5040 N N . SER A 1 641 ? 16.205 4.713 -111.963 1.00 47.91 641 SER A N 1
ATOM 5041 C CA . SER A 1 641 ? 17.268 3.748 -112.280 1.00 47.91 641 SER A CA 1
ATOM 5042 C C . SER A 1 641 ? 16.790 2.588 -113.169 1.00 47.91 641 SER A C 1
ATOM 5044 O O . SER A 1 641 ? 17.553 2.039 -113.959 1.00 47.91 641 SER A O 1
ATOM 5046 N N . SER A 1 642 ? 15.503 2.232 -113.107 1.00 48.81 642 SER A N 1
ATOM 5047 C CA . SER A 1 642 ? 14.925 1.045 -113.759 1.00 48.81 642 SER A CA 1
ATOM 5048 C C . SER A 1 642 ? 14.732 1.146 -115.290 1.00 48.81 642 SER A C 1
ATOM 5050 O O . SER A 1 642 ? 13.711 0.692 -115.811 1.00 48.81 642 SER A O 1
ATOM 5052 N N . LYS A 1 643 ? 15.654 1.780 -116.035 1.00 46.03 643 LYS A N 1
ATOM 5053 C CA . LYS A 1 643 ? 15.530 1.966 -117.496 1.00 46.03 643 LYS A CA 1
ATOM 5054 C C . LYS A 1 643 ? 16.876 2.070 -118.245 1.00 46.03 643 LYS A C 1
ATOM 5056 O O . LYS A 1 643 ? 17.086 3.034 -118.979 1.00 46.03 643 LYS A O 1
ATOM 5061 N N . GLY A 1 644 ? 17.776 1.086 -118.087 1.00 37.47 644 GLY A N 1
ATOM 5062 C CA . GLY A 1 644 ? 19.134 1.180 -118.656 1.00 37.47 644 GLY A CA 1
ATOM 5063 C C . GLY A 1 644 ? 20.001 -0.087 -118.808 1.00 37.47 644 GLY A C 1
ATOM 5064 O O . GLY A 1 644 ? 21.163 -0.026 -118.433 1.00 37.47 644 GLY A O 1
ATOM 5065 N N . LEU A 1 645 ? 19.505 -1.150 -119.466 1.00 37.22 645 LEU A N 1
ATOM 5066 C CA . LEU A 1 645 ? 20.330 -2.187 -120.149 1.00 37.22 645 LEU A CA 1
ATOM 5067 C C . LEU A 1 645 ? 21.225 -3.078 -119.200 1.00 37.22 645 LEU A C 1
ATOM 5069 O O . LEU A 1 645 ? 20.951 -3.071 -118.001 1.00 37.22 645 LEU A O 1
ATOM 5073 N N . PRO A 1 646 ? 22.068 -4.039 -119.673 1.00 43.91 646 PRO A N 1
ATOM 5074 C CA . PRO A 1 646 ? 21.583 -5.431 -119.734 1.00 43.91 646 PRO A CA 1
ATOM 5075 C C . PRO A 1 646 ? 22.570 -6.575 -119.334 1.00 43.91 646 PRO A C 1
ATOM 5077 O O . PRO A 1 646 ? 23.780 -6.409 -119.347 1.00 43.91 646 PRO A O 1
ATOM 5080 N N . GLU A 1 647 ? 21.987 -7.747 -119.043 1.00 38.66 647 GLU A N 1
ATOM 5081 C CA . GLU A 1 647 ? 22.295 -9.117 -119.544 1.00 38.66 647 GLU A CA 1
ATOM 5082 C C . GLU A 1 647 ? 23.746 -9.693 -119.658 1.00 38.66 647 GLU A C 1
ATOM 5084 O O . GLU A 1 647 ? 24.651 -9.077 -120.206 1.00 38.66 647 GLU A O 1
ATOM 5089 N N . GLU A 1 648 ? 23.884 -10.974 -119.249 1.00 38.72 648 GLU A N 1
ATOM 5090 C CA . GLU A 1 648 ? 25.087 -11.857 -119.234 1.00 38.72 648 GLU A CA 1
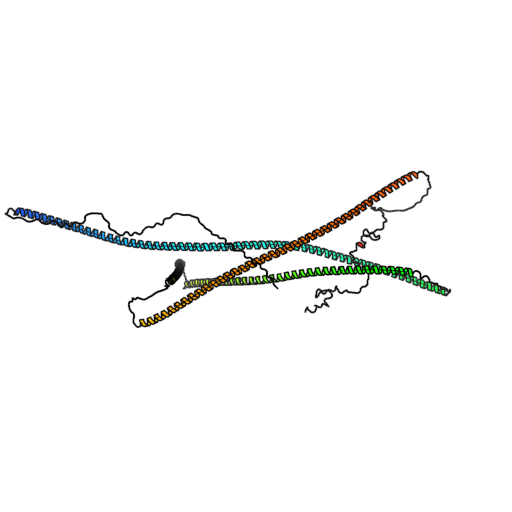ATOM 5091 C C . GLU A 1 648 ? 26.244 -11.439 -118.279 1.00 38.72 648 GLU A C 1
ATOM 5093 O O . GLU A 1 648 ? 26.376 -10.282 -117.904 1.00 38.72 648 GLU A O 1
ATOM 5098 N N . ILE A 1 649 ? 27.074 -12.333 -117.708 1.00 39.88 649 ILE A N 1
ATOM 5099 C CA . ILE A 1 649 ? 27.617 -13.638 -118.160 1.00 39.88 649 ILE A CA 1
ATOM 5100 C C . ILE A 1 649 ? 27.523 -14.746 -117.073 1.00 39.88 649 ILE A C 1
ATOM 5102 O O . ILE A 1 649 ? 27.528 -14.474 -115.876 1.00 39.88 649 ILE A O 1
ATOM 5106 N N . ARG A 1 650 ? 27.486 -16.024 -117.496 1.00 41.16 650 ARG A N 1
ATOM 5107 C CA . ARG A 1 650 ? 27.545 -17.242 -116.648 1.00 41.16 650 ARG A CA 1
ATOM 5108 C C . ARG A 1 650 ? 28.978 -17.681 -116.280 1.00 41.16 650 ARG A C 1
ATOM 5110 O O . ARG A 1 650 ? 29.799 -17.808 -117.182 1.00 41.16 650 ARG A O 1
ATOM 5117 N N . ALA A 1 651 ? 29.204 -18.141 -115.041 1.00 39.03 651 ALA A N 1
ATOM 5118 C CA . ALA A 1 651 ? 30.187 -19.194 -114.701 1.00 39.03 651 ALA A CA 1
ATOM 5119 C C . ALA A 1 651 ? 29.890 -19.839 -113.312 1.00 39.03 651 ALA A C 1
ATOM 5121 O O . ALA A 1 651 ? 29.411 -19.114 -112.440 1.00 39.03 651 ALA A O 1
ATOM 5122 N N . PRO A 1 652 ? 30.144 -21.152 -113.073 1.00 63.09 652 PRO A N 1
ATOM 5123 C CA . PRO A 1 652 ? 29.840 -21.810 -111.787 1.00 63.09 652 PRO A CA 1
ATOM 5124 C C . PRO A 1 652 ? 31.010 -22.561 -111.099 1.00 63.09 652 PRO A C 1
ATOM 5126 O O . PRO A 1 652 ? 31.804 -23.219 -111.764 1.00 63.09 652 PRO A O 1
ATOM 5129 N N . THR A 1 653 ? 30.995 -22.590 -109.760 1.00 37.44 653 THR A N 1
ATOM 5130 C CA . THR A 1 653 ? 31.656 -23.561 -108.840 1.00 37.44 653 THR A CA 1
ATOM 5131 C C . THR A 1 653 ? 30.928 -23.455 -107.480 1.00 37.44 653 THR A C 1
ATOM 5133 O O . THR A 1 653 ? 30.655 -22.334 -107.068 1.00 37.44 653 THR A O 1
ATOM 5136 N N . SER A 1 654 ? 30.412 -24.486 -106.786 1.00 37.12 654 SER A N 1
ATOM 5137 C CA . SER A 1 654 ? 31.030 -25.715 -106.224 1.00 37.12 654 SER A CA 1
ATOM 5138 C C . SER A 1 654 ? 32.143 -25.409 -105.200 1.00 37.12 654 SER A C 1
ATOM 5140 O O . SER A 1 654 ? 33.021 -24.624 -105.525 1.00 37.12 654 SER A O 1
ATOM 5142 N N . VAL A 1 655 ? 32.229 -26.000 -103.998 1.00 37.19 655 VAL A N 1
ATOM 5143 C CA . VAL A 1 655 ? 31.674 -27.270 -103.464 1.00 37.19 655 VAL A CA 1
ATOM 5144 C C . VAL A 1 655 ? 31.613 -27.240 -101.916 1.00 37.19 655 VAL A C 1
ATOM 5146 O O . VAL A 1 655 ? 32.412 -26.520 -101.332 1.00 37.19 655 VAL A O 1
ATOM 5149 N N . ALA A 1 656 ? 30.827 -28.148 -101.295 1.00 35.62 656 ALA A N 1
ATOM 5150 C CA . ALA A 1 656 ? 30.994 -28.659 -99.904 1.00 35.62 656 ALA A CA 1
ATOM 5151 C C . ALA A 1 656 ? 30.818 -27.632 -98.740 1.00 35.62 656 ALA A C 1
ATOM 5153 O O . ALA A 1 656 ? 30.838 -26.435 -98.978 1.00 35.62 656 ALA A O 1
ATOM 5154 N N . SER A 1 657 ? 30.667 -27.966 -97.445 1.00 38.78 657 SER A N 1
ATOM 5155 C CA . SER A 1 657 ? 30.135 -29.128 -96.679 1.00 38.78 657 SER A CA 1
ATOM 5156 C C . SER A 1 657 ? 30.106 -28.744 -95.176 1.00 38.78 657 SER A C 1
ATOM 5158 O O . SER A 1 657 ? 30.856 -27.855 -94.796 1.00 38.78 657 SER A O 1
ATOM 5160 N N . SER A 1 658 ? 29.421 -29.400 -94.226 1.00 36.97 658 SER A N 1
ATOM 5161 C CA . SER A 1 658 ? 28.214 -30.260 -94.189 1.00 36.97 658 SER A CA 1
ATOM 5162 C C . SER A 1 658 ? 27.953 -30.656 -92.714 1.00 36.97 658 SER A C 1
ATOM 5164 O O . SER A 1 658 ? 28.923 -30.977 -92.037 1.00 36.97 658 SER A O 1
ATOM 5166 N N . ALA A 1 659 ? 26.682 -30.771 -92.271 1.00 37.94 659 ALA A N 1
ATOM 5167 C CA . ALA A 1 659 ? 26.249 -31.279 -90.940 1.00 37.94 659 ALA A CA 1
ATOM 5168 C C . ALA A 1 659 ? 26.619 -30.396 -89.706 1.00 37.94 659 ALA A C 1
ATOM 5170 O O . ALA A 1 659 ? 27.668 -29.777 -89.688 1.00 37.94 659 ALA A O 1
ATOM 5171 N N . SER A 1 660 ? 25.834 -30.291 -88.618 1.00 35.19 660 SER A N 1
ATOM 5172 C CA . SER A 1 660 ? 24.627 -31.016 -88.166 1.00 35.19 660 SER A CA 1
ATOM 5173 C C . SER A 1 660 ? 23.838 -30.216 -87.103 1.00 35.19 660 SER A C 1
ATOM 5175 O O . SER A 1 660 ? 24.424 -29.372 -86.445 1.00 35.19 660 SER A O 1
ATOM 5177 N N . LYS A 1 661 ? 22.565 -30.595 -86.872 1.00 36.31 661 LYS A N 1
ATOM 5178 C CA . LYS A 1 661 ? 21.737 -30.426 -85.642 1.00 36.31 661 LYS A CA 1
ATOM 5179 C C . LYS A 1 661 ? 21.750 -29.041 -84.939 1.00 36.31 661 LYS A C 1
ATOM 5181 O O . LYS A 1 661 ? 22.714 -28.691 -84.280 1.00 36.31 661 LYS A O 1
ATOM 5186 N N . MET A 1 662 ? 20.693 -28.227 -84.997 1.00 44.47 662 MET A N 1
ATOM 5187 C CA . MET A 1 662 ? 19.345 -28.463 -84.428 1.00 44.47 662 MET A CA 1
ATOM 5188 C C . MET A 1 662 ? 19.340 -28.581 -82.889 1.00 44.47 662 MET A C 1
ATOM 5190 O O . MET A 1 662 ? 19.199 -29.675 -82.348 1.00 44.47 662 MET A O 1
ATOM 5194 N N . SER A 1 663 ? 19.430 -27.432 -82.213 1.00 39.91 663 SER A N 1
ATOM 5195 C CA . SER A 1 663 ? 18.921 -27.212 -80.853 1.00 39.91 663 SER A CA 1
ATOM 5196 C C . SER A 1 663 ? 18.256 -25.831 -80.784 1.00 39.91 663 SER A C 1
ATOM 5198 O O . SER A 1 663 ? 18.601 -24.935 -81.546 1.00 39.91 663 SER A O 1
ATOM 5200 N N . GLN A 1 664 ? 17.243 -25.736 -79.935 1.00 42.00 664 GLN A N 1
ATOM 5201 C CA . GLN A 1 664 ? 16.179 -24.732 -79.858 1.00 42.00 664 GLN A CA 1
ATOM 5202 C C . GLN A 1 664 ? 16.620 -23.294 -79.496 1.00 42.00 664 GLN A C 1
ATOM 5204 O O . GLN A 1 664 ? 17.707 -23.098 -78.968 1.00 42.00 664 GLN A O 1
ATOM 5209 N N . TYR A 1 665 ? 15.713 -22.340 -79.782 1.00 43.12 665 TYR A N 1
ATOM 5210 C CA . TYR A 1 665 ? 15.479 -21.003 -79.184 1.00 43.12 665 TYR A CA 1
ATOM 5211 C C . TYR A 1 665 ? 16.348 -20.594 -77.970 1.00 43.12 665 TYR A C 1
ATOM 5213 O O . TYR A 1 665 ? 16.530 -21.399 -77.063 1.00 43.12 665 TYR A O 1
ATOM 5221 N N . SER A 1 666 ? 16.794 -19.341 -77.821 1.00 40.44 666 SER A N 1
ATOM 5222 C CA . SER A 1 666 ? 16.388 -18.050 -78.436 1.00 40.44 666 SER A CA 1
ATOM 5223 C C . SER A 1 666 ? 17.631 -17.214 -78.799 1.00 40.44 666 SER A C 1
ATOM 5225 O O . SER A 1 666 ? 18.630 -17.268 -78.095 1.00 40.44 666 SER A O 1
ATOM 5227 N N . ASP A 1 667 ? 17.710 -16.531 -79.940 1.00 47.00 667 ASP A N 1
ATOM 5228 C CA . ASP A 1 667 ? 16.996 -15.282 -80.276 1.00 47.00 667 ASP A CA 1
ATOM 5229 C C . ASP A 1 667 ? 17.178 -14.161 -79.233 1.00 47.00 667 ASP A C 1
ATOM 5231 O O . ASP A 1 667 ? 16.338 -13.966 -78.360 1.00 47.00 667 ASP A O 1
ATOM 5235 N N . SER A 1 668 ? 18.312 -13.461 -79.342 1.00 43.56 668 SER A N 1
ATOM 5236 C CA . SER A 1 668 ? 18.542 -12.082 -78.892 1.00 43.56 668 SER A CA 1
ATOM 5237 C C . SER A 1 668 ? 19.665 -11.496 -79.755 1.00 43.56 668 SER A C 1
ATOM 5239 O O . SER A 1 668 ? 20.694 -12.138 -79.965 1.00 43.56 668 SER A O 1
ATOM 5241 N N . THR A 1 669 ? 19.442 -10.313 -80.324 1.00 43.06 669 THR A N 1
ATOM 5242 C CA . THR A 1 669 ? 20.288 -9.712 -81.371 1.00 43.06 669 THR A CA 1
ATOM 5243 C C . THR A 1 669 ? 21.655 -9.235 -80.890 1.00 43.06 669 THR A C 1
ATOM 5245 O O . THR A 1 669 ? 21.770 -8.643 -79.822 1.00 43.06 669 THR A O 1
ATOM 5248 N N . GLU A 1 670 ? 22.659 -9.358 -81.763 1.00 46.72 670 GLU A N 1
ATOM 5249 C CA . GLU A 1 670 ? 23.965 -8.703 -81.630 1.00 46.72 670 GLU A CA 1
ATOM 5250 C C . GLU A 1 670 ? 23.808 -7.189 -81.389 1.00 46.72 670 GLU A C 1
ATOM 5252 O O . GLU A 1 670 ? 23.207 -6.490 -82.208 1.00 46.72 670 GLU A O 1
ATOM 5257 N N . HIS A 1 671 ? 24.396 -6.661 -80.313 1.00 42.78 671 HIS A N 1
ATOM 5258 C CA . HIS A 1 671 ? 24.705 -5.235 -80.157 1.00 42.78 671 HIS A CA 1
ATOM 5259 C C . HIS A 1 671 ? 26.146 -5.100 -79.661 1.00 42.78 671 HIS A C 1
ATOM 5261 O O . HIS A 1 671 ? 26.439 -5.308 -78.491 1.00 42.78 671 HIS A O 1
ATOM 5267 N N . GLY A 1 672 ? 27.060 -4.753 -80.571 1.00 48.28 672 GLY A N 1
ATOM 5268 C CA . GLY A 1 672 ? 28.488 -4.574 -80.288 1.00 48.28 672 GLY A CA 1
ATOM 5269 C C . GLY A 1 672 ? 28.825 -3.267 -79.562 1.00 48.28 672 GLY A C 1
ATOM 5270 O O . GLY A 1 672 ? 29.727 -2.552 -79.995 1.00 48.28 672 GLY A O 1
ATOM 5271 N N . GLY A 1 673 ? 28.091 -2.935 -78.499 1.00 53.00 673 GLY A N 1
ATOM 5272 C CA . GLY A 1 673 ? 28.532 -1.971 -77.494 1.00 53.00 673 GLY A CA 1
ATOM 5273 C C . GLY A 1 673 ? 29.309 -2.726 -76.421 1.00 53.00 673 GLY A C 1
ATOM 5274 O O . GLY A 1 673 ? 28.779 -3.676 -75.857 1.00 53.00 673 GLY A O 1
ATOM 5275 N N . GLY A 1 674 ? 30.566 -2.353 -76.170 1.00 59.25 674 GLY A N 1
ATOM 5276 C CA . GLY A 1 674 ? 31.329 -2.954 -75.072 1.00 59.25 674 GLY A CA 1
ATOM 5277 C C . GLY A 1 674 ? 30.686 -2.592 -73.737 1.00 59.25 674 GLY A C 1
ATOM 5278 O O . GLY A 1 674 ? 30.348 -1.427 -73.545 1.00 59.25 674 GLY A O 1
ATOM 5279 N N . GLU A 1 675 ? 30.509 -3.575 -72.856 1.00 63.62 675 GLU A N 1
ATOM 5280 C CA . GLU A 1 675 ? 29.771 -3.422 -71.599 1.00 63.62 675 GLU A CA 1
ATOM 5281 C C . GLU A 1 675 ? 30.341 -2.271 -70.754 1.00 63.62 675 GLU A C 1
ATOM 5283 O O . GLU A 1 675 ? 31.542 -2.192 -70.456 1.00 63.62 675 GLU A O 1
ATOM 5288 N N . VAL A 1 676 ? 29.444 -1.337 -70.440 1.00 84.88 676 VAL A N 1
ATOM 5289 C CA . VAL A 1 676 ? 29.683 -0.139 -69.641 1.00 84.88 676 VAL A CA 1
ATOM 5290 C C . VAL A 1 676 ? 28.916 -0.328 -68.344 1.00 84.88 676 VAL A C 1
ATOM 5292 O O . VAL A 1 676 ? 27.713 -0.566 -68.390 1.00 84.88 676 VAL A O 1
ATOM 5295 N N . CYS A 1 677 ? 29.595 -0.220 -67.204 1.00 84.81 677 CYS A N 1
ATOM 5296 C CA . CYS A 1 677 ? 28.959 -0.385 -65.903 1.00 84.81 677 CYS A CA 1
ATOM 5297 C C . CYS A 1 677 ? 27.810 0.620 -65.722 1.00 84.81 677 CYS A C 1
ATOM 5299 O O . CYS A 1 677 ? 28.046 1.831 -65.724 1.00 84.81 677 CYS A O 1
ATOM 5301 N N . GLU A 1 678 ? 26.587 0.119 -65.519 1.00 85.31 678 GLU A N 1
ATOM 5302 C CA . GLU A 1 678 ? 25.361 0.930 -65.439 1.00 85.31 678 GLU A CA 1
ATOM 5303 C C . GLU A 1 678 ? 25.356 1.936 -64.269 1.00 85.31 678 GLU A C 1
ATOM 5305 O O . GLU A 1 678 ? 24.589 2.893 -64.290 1.00 85.31 678 GLU A O 1
ATOM 5310 N N . ILE A 1 679 ? 26.229 1.756 -63.269 1.00 85.50 679 ILE A N 1
ATOM 5311 C CA . ILE A 1 679 ? 26.325 2.622 -62.079 1.00 85.50 679 ILE A CA 1
ATOM 5312 C C . ILE A 1 679 ? 27.368 3.742 -62.222 1.00 85.50 679 ILE A C 1
ATOM 5314 O O . ILE A 1 679 ? 27.220 4.790 -61.596 1.00 85.50 679 ILE A O 1
ATOM 5318 N N . CYS A 1 680 ? 28.425 3.562 -63.024 1.00 86.69 680 CYS A N 1
ATOM 5319 C CA . CYS A 1 680 ? 29.507 4.557 -63.131 1.00 86.69 680 CYS A CA 1
ATOM 5320 C C . CYS A 1 680 ? 29.847 5.012 -64.561 1.00 86.69 680 CYS A C 1
ATOM 5322 O O . CYS A 1 680 ? 30.771 5.808 -64.742 1.00 86.69 680 CYS A O 1
ATOM 5324 N N . GLU A 1 681 ? 29.137 4.493 -65.566 1.00 87.62 681 GLU A N 1
ATOM 5325 C CA . GLU A 1 681 ? 29.312 4.773 -66.998 1.00 87.62 681 GLU A CA 1
ATOM 5326 C C . GLU A 1 681 ? 30.747 4.550 -67.535 1.00 87.62 681 GLU A C 1
ATOM 5328 O O . GLU A 1 681 ? 31.160 5.137 -68.540 1.00 87.62 681 GLU A O 1
ATOM 5333 N N . ARG A 1 682 ? 31.531 3.662 -66.903 1.00 82.50 682 ARG A N 1
ATOM 5334 C CA . ARG A 1 682 ? 32.879 3.284 -67.369 1.00 82.50 682 ARG A CA 1
ATOM 5335 C C . ARG A 1 682 ? 32.875 1.921 -68.076 1.00 82.50 682 ARG A C 1
ATOM 5337 O O . ARG A 1 682 ? 32.342 0.962 -67.521 1.00 82.50 682 ARG A O 1
ATOM 5344 N N . PRO A 1 683 ? 33.489 1.800 -69.269 1.00 85.69 683 PRO A N 1
ATOM 5345 C CA . PRO A 1 683 ? 33.627 0.523 -69.961 1.00 85.69 683 PRO A CA 1
ATOM 5346 C C . PRO A 1 683 ? 34.663 -0.383 -69.287 1.00 85.69 683 PRO A C 1
ATOM 5348 O O . PRO A 1 683 ? 35.689 0.095 -68.798 1.00 85.69 683 PRO A O 1
ATOM 5351 N N . GLY A 1 684 ? 34.438 -1.697 -69.353 1.00 83.94 684 GLY A N 1
ATOM 5352 C CA . GLY A 1 684 ? 35.429 -2.709 -68.962 1.00 83.94 684 GLY A CA 1
ATOM 5353 C C . GLY A 1 684 ? 35.282 -3.288 -67.552 1.00 83.94 684 GLY A C 1
ATOM 5354 O O . GLY A 1 684 ? 36.189 -3.986 -67.105 1.00 83.94 684 GLY A O 1
ATOM 5355 N N . HIS A 1 685 ? 34.164 -3.031 -66.873 1.00 84.69 685 HIS A N 1
ATOM 5356 C CA . HIS A 1 685 ? 33.708 -3.806 -65.720 1.00 84.69 685 HIS A CA 1
ATOM 5357 C C . HIS A 1 685 ? 32.172 -3.842 -65.697 1.00 84.69 685 HIS A C 1
ATOM 5359 O O . HIS A 1 685 ? 31.525 -2.940 -66.228 1.00 84.69 685 HIS A O 1
ATOM 5365 N N . ASP A 1 686 ? 31.608 -4.886 -65.096 1.00 86.56 686 ASP A N 1
ATOM 5366 C CA . ASP A 1 686 ? 30.165 -5.057 -64.886 1.00 86.56 686 ASP A CA 1
ATOM 5367 C C . ASP A 1 686 ? 29.737 -4.486 -63.517 1.00 86.56 686 ASP A C 1
ATOM 5369 O O . ASP A 1 686 ? 30.584 -4.220 -62.658 1.00 86.56 686 ASP A O 1
ATOM 5373 N N . ILE A 1 687 ? 28.432 -4.324 -63.293 1.00 84.69 687 ILE A N 1
ATOM 5374 C CA . ILE A 1 687 ? 27.811 -3.744 -62.095 1.00 84.69 687 ILE A CA 1
ATOM 5375 C C . ILE A 1 687 ? 28.320 -4.366 -60.780 1.00 84.69 687 ILE A C 1
ATOM 5377 O O . ILE A 1 687 ? 28.655 -3.638 -59.847 1.00 84.69 687 ILE A O 1
ATOM 5381 N N . PHE A 1 688 ? 28.505 -5.691 -60.727 1.00 79.00 688 PHE A N 1
ATOM 5382 C CA . PHE A 1 688 ? 29.029 -6.414 -59.552 1.00 79.00 688 PHE A CA 1
ATOM 5383 C C . PHE A 1 688 ? 30.536 -6.211 -59.309 1.00 79.00 688 PHE A C 1
ATOM 5385 O O . PHE A 1 688 ? 31.057 -6.538 -58.247 1.00 79.00 688 PHE A O 1
ATOM 5392 N N . THR A 1 689 ? 31.236 -5.646 -60.290 1.00 75.44 689 THR A N 1
ATOM 5393 C CA . THR A 1 689 ? 32.651 -5.245 -60.233 1.00 75.44 689 THR A CA 1
ATOM 5394 C C . THR A 1 689 ? 32.820 -3.723 -60.223 1.00 75.44 689 THR A C 1
ATOM 5396 O O . THR A 1 689 ? 33.908 -3.216 -60.483 1.00 75.44 689 THR A O 1
ATOM 5399 N N . CYS A 1 690 ? 31.752 -2.971 -59.935 1.00 81.50 690 CYS A N 1
ATOM 5400 C CA . CYS A 1 690 ? 31.824 -1.525 -59.787 1.00 81.50 690 CYS A CA 1
ATOM 5401 C C . CYS A 1 690 ? 32.500 -1.154 -58.461 1.00 81.50 690 CYS A C 1
ATOM 5403 O O . CYS A 1 690 ? 31.987 -1.481 -57.390 1.00 81.50 690 CYS A O 1
ATOM 5405 N N . ASP A 1 691 ? 33.606 -0.406 -58.518 1.00 81.25 691 ASP A N 1
ATOM 5406 C CA . ASP A 1 691 ? 34.282 0.089 -57.307 1.00 81.25 691 ASP A CA 1
ATOM 5407 C C . ASP A 1 691 ? 33.329 0.926 -56.423 1.00 81.25 691 ASP A C 1
ATOM 5409 O O . ASP A 1 691 ? 33.358 0.791 -55.208 1.00 81.25 691 ASP A O 1
ATOM 5413 N N . LEU A 1 692 ? 32.411 1.699 -57.030 1.00 78.94 692 LEU A N 1
ATOM 5414 C CA . LEU A 1 692 ? 31.390 2.509 -56.334 1.00 78.94 692 LEU A CA 1
ATOM 5415 C C . LEU A 1 692 ? 30.274 1.705 -55.631 1.00 78.94 692 LEU A C 1
ATOM 5417 O O . LEU A 1 692 ? 29.454 2.303 -54.943 1.00 78.94 692 LEU A O 1
ATOM 5421 N N . LEU A 1 693 ? 30.194 0.381 -55.817 1.00 72.00 693 LEU A N 1
ATOM 5422 C CA . LEU A 1 693 ? 29.342 -0.494 -54.993 1.00 72.00 693 LEU A CA 1
ATOM 5423 C C . LEU A 1 693 ? 30.132 -1.244 -53.912 1.00 72.00 693 LEU A C 1
ATOM 5425 O O . LEU A 1 693 ? 29.527 -1.835 -53.026 1.00 72.00 693 LEU A O 1
ATOM 5429 N N . ASN A 1 694 ? 31.465 -1.228 -53.968 1.00 62.06 694 ASN A N 1
ATOM 5430 C CA . ASN A 1 694 ? 32.335 -1.936 -53.027 1.00 62.06 694 ASN A CA 1
ATOM 5431 C C . ASN A 1 694 ? 32.843 -1.024 -51.887 1.00 62.06 694 ASN A C 1
ATOM 5433 O O . ASN A 1 694 ? 33.871 -1.321 -51.278 1.00 62.06 694 ASN A O 1
ATOM 5437 N N . ASP A 1 695 ? 32.130 0.067 -51.578 1.00 51.56 695 ASP A N 1
ATOM 5438 C CA . ASP A 1 695 ? 32.512 1.051 -50.546 1.00 51.56 695 ASP A CA 1
ATOM 5439 C C . ASP A 1 695 ? 32.509 0.484 -49.107 1.00 51.56 695 ASP A C 1
ATOM 5441 O O . ASP A 1 695 ? 33.171 1.040 -48.231 1.00 51.56 695 ASP A O 1
ATOM 5445 N N . ASP A 1 696 ? 31.870 -0.668 -48.857 1.00 48.62 696 ASP A N 1
ATOM 5446 C CA . ASP A 1 696 ? 32.003 -1.414 -47.588 1.00 48.62 696 ASP A CA 1
ATOM 5447 C C . ASP A 1 696 ? 33.403 -2.044 -47.397 1.00 48.62 696 ASP A C 1
ATOM 5449 O O . ASP A 1 696 ? 33.716 -2.598 -46.338 1.00 48.62 696 ASP A O 1
ATOM 5453 N N . ARG A 1 697 ? 34.293 -1.962 -48.398 1.00 46.00 697 ARG A N 1
ATOM 5454 C CA . ARG A 1 697 ? 35.675 -2.439 -48.295 1.00 46.00 697 ARG A CA 1
ATOM 5455 C C . ARG A 1 697 ? 36.560 -1.348 -47.670 1.00 46.00 697 ARG A C 1
ATOM 5457 O O . ARG A 1 697 ? 36.870 -0.367 -48.346 1.00 46.00 697 ARG A O 1
ATOM 5464 N N . PRO A 1 698 ? 37.041 -1.502 -46.418 1.00 44.28 698 PRO A N 1
ATOM 5465 C CA . PRO A 1 698 ? 37.768 -0.439 -45.728 1.00 44.28 698 PRO A CA 1
ATOM 5466 C C . PRO A 1 698 ? 39.024 -0.035 -46.504 1.00 44.28 698 PRO A C 1
ATOM 5468 O O . PRO A 1 698 ? 39.862 -0.878 -46.839 1.00 44.28 698 PRO A O 1
ATOM 5471 N N . LEU A 1 699 ? 39.138 1.266 -46.790 1.00 39.88 699 LEU A N 1
ATOM 5472 C CA . LEU A 1 699 ? 40.179 1.842 -47.640 1.00 39.88 699 LEU A CA 1
ATOM 5473 C C . LEU A 1 699 ? 41.576 1.412 -47.175 1.00 39.88 699 LEU A C 1
ATOM 5475 O O . LEU A 1 699 ? 42.079 1.861 -46.145 1.00 39.88 699 LEU A O 1
ATOM 5479 N N . SER A 1 700 ? 42.230 0.562 -47.969 1.00 41.91 700 SER A N 1
ATOM 5480 C CA . SER A 1 700 ? 43.597 0.110 -47.709 1.00 41.91 700 SER A CA 1
ATOM 5481 C C . SER A 1 700 ? 44.578 1.256 -47.975 1.00 41.91 700 SER A C 1
ATOM 5483 O O . SER A 1 700 ? 45.100 1.393 -49.082 1.00 41.91 700 SER A O 1
ATOM 5485 N N . ILE A 1 701 ? 44.806 2.087 -46.953 1.00 44.41 701 ILE A N 1
ATOM 5486 C CA . ILE A 1 701 ? 45.647 3.291 -47.003 1.00 44.41 701 ILE A CA 1
ATOM 5487 C C . ILE A 1 701 ? 47.024 2.960 -47.597 1.00 44.41 701 ILE A C 1
ATOM 5489 O O . ILE A 1 701 ? 47.814 2.206 -47.027 1.00 44.41 701 ILE A O 1
ATOM 5493 N N . GLY A 1 702 ? 47.309 3.550 -48.760 1.00 40.69 702 GLY A N 1
ATOM 5494 C CA . GLY A 1 702 ? 48.600 3.427 -49.429 1.00 40.69 702 GLY A CA 1
ATOM 5495 C C . GLY A 1 702 ? 49.725 4.059 -48.607 1.00 40.69 702 GLY A C 1
ATOM 5496 O O . GLY A 1 702 ? 49.552 5.112 -47.999 1.00 40.69 702 GLY A O 1
ATOM 5497 N N . SER A 1 703 ? 50.891 3.414 -48.597 1.00 47.91 703 SER A N 1
ATOM 5498 C CA . SER A 1 703 ? 52.001 3.734 -47.695 1.00 47.91 703 SER A CA 1
ATOM 5499 C C . SER A 1 703 ? 52.493 5.188 -47.763 1.00 47.91 703 SER A C 1
ATOM 5501 O O . SER A 1 703 ? 53.242 5.554 -48.669 1.00 47.91 703 SER A O 1
ATOM 5503 N N . SER A 1 704 ? 52.216 5.972 -46.718 1.00 39.53 704 SER A N 1
ATOM 5504 C CA . SER A 1 704 ? 52.977 7.179 -46.371 1.00 39.53 704 SER A CA 1
ATOM 5505 C C . SER A 1 704 ? 53.466 7.097 -44.925 1.00 39.53 704 SER A C 1
ATOM 5507 O O . SER A 1 704 ? 52.677 7.044 -43.987 1.00 39.53 704 SER A O 1
ATOM 5509 N N . SER A 1 705 ? 54.785 7.063 -44.746 1.00 48.59 705 SER A N 1
ATOM 5510 C CA . SER A 1 705 ? 55.457 6.866 -43.459 1.00 48.59 705 SER A CA 1
ATOM 5511 C C . SER A 1 705 ? 55.212 8.000 -42.452 1.00 48.59 705 SER A C 1
ATOM 5513 O O . SER A 1 705 ? 55.667 9.120 -42.683 1.00 48.59 705 SER A O 1
ATOM 5515 N N . GLY A 1 706 ? 54.614 7.681 -41.299 1.00 38.38 706 GLY A N 1
ATOM 5516 C CA . GLY A 1 706 ? 54.505 8.564 -40.130 1.00 38.38 706 GLY A CA 1
ATOM 5517 C C . GLY A 1 706 ? 54.755 7.789 -38.831 1.00 38.38 706 GLY A C 1
ATOM 5518 O O . GLY A 1 706 ? 53.991 6.894 -38.488 1.00 38.38 706 GLY A O 1
ATOM 5519 N N . LEU A 1 707 ? 55.850 8.093 -38.125 1.00 50.78 707 LEU A N 1
ATOM 5520 C CA . LEU A 1 707 ? 56.267 7.400 -36.896 1.00 50.78 707 LEU A CA 1
ATOM 5521 C C . LEU A 1 707 ? 55.891 8.203 -35.639 1.00 50.78 707 LEU A C 1
ATOM 5523 O O . LEU A 1 707 ? 56.756 8.846 -35.043 1.00 50.78 707 LEU A O 1
ATOM 5527 N N . SER A 1 708 ? 54.626 8.147 -35.207 1.00 52.44 708 SER A N 1
ATOM 5528 C CA . SER A 1 708 ? 54.217 8.690 -33.900 1.00 52.44 708 SER A CA 1
ATOM 5529 C C . SER A 1 708 ? 52.868 8.167 -33.381 1.00 52.44 708 SER A C 1
ATOM 5531 O O . SER A 1 708 ? 51.904 8.072 -34.127 1.00 52.44 708 SER A O 1
ATOM 5533 N N . ASP A 1 709 ? 52.834 7.939 -32.064 1.00 48.97 709 ASP A N 1
ATOM 5534 C CA . ASP A 1 709 ? 51.670 7.887 -31.157 1.00 48.97 709 ASP A CA 1
ATOM 5535 C C . ASP A 1 709 ? 50.678 6.702 -31.158 1.00 48.97 709 ASP A C 1
ATOM 5537 O O . ASP A 1 709 ? 49.483 6.859 -30.932 1.00 48.97 709 ASP A O 1
ATOM 5541 N N . THR A 1 710 ? 51.177 5.464 -31.217 1.00 51.91 710 THR A N 1
ATOM 5542 C CA . THR A 1 710 ? 50.392 4.261 -30.851 1.00 51.91 710 THR A CA 1
ATOM 5543 C C . THR A 1 710 ? 50.235 4.079 -29.323 1.00 51.91 710 THR A C 1
ATOM 5545 O O . THR A 1 710 ? 50.488 2.991 -28.803 1.00 51.91 710 THR A O 1
ATOM 5548 N N . LYS A 1 711 ? 49.909 5.140 -28.566 1.00 57.69 711 LYS A N 1
ATOM 5549 C CA . LYS A 1 711 ? 49.821 5.099 -27.086 1.00 57.69 711 LYS A CA 1
ATOM 5550 C C . LYS A 1 711 ? 48.406 5.119 -26.505 1.00 57.69 711 LYS A C 1
ATOM 5552 O O . LYS A 1 711 ? 48.246 4.774 -25.337 1.00 57.69 711 LYS A O 1
ATOM 5557 N N . GLN A 1 712 ? 47.402 5.526 -27.277 1.00 57.62 712 GLN A N 1
ATOM 5558 C CA . GLN A 1 712 ? 46.091 5.901 -26.728 1.00 57.62 712 GLN A CA 1
ATOM 5559 C C . GLN A 1 712 ? 45.108 4.718 -26.547 1.00 57.62 712 GLN A C 1
ATOM 5561 O O . GLN A 1 712 ? 44.155 4.827 -25.778 1.00 57.62 712 GLN A O 1
ATOM 5566 N N . ASP A 1 713 ? 45.374 3.568 -27.180 1.00 66.19 713 ASP A N 1
ATOM 5567 C CA . ASP A 1 713 ? 44.500 2.375 -27.169 1.00 66.19 713 ASP A CA 1
ATOM 5568 C C . ASP A 1 713 ? 44.944 1.240 -26.223 1.00 66.19 713 ASP A C 1
ATOM 5570 O O . ASP A 1 713 ? 44.400 0.138 -26.259 1.00 66.19 713 ASP A O 1
ATOM 5574 N N . LEU A 1 714 ? 45.915 1.482 -25.335 1.00 82.12 714 LEU A N 1
ATOM 5575 C CA . LEU A 1 714 ? 46.213 0.535 -24.254 1.00 82.12 714 LEU A CA 1
ATOM 5576 C C . LEU A 1 714 ? 45.187 0.710 -23.127 1.00 82.12 714 LEU A C 1
ATOM 5578 O O . LEU A 1 714 ? 45.164 1.755 -22.479 1.00 82.12 714 LEU A O 1
ATOM 5582 N N . TYR A 1 715 ? 44.342 -0.298 -22.920 1.00 87.62 715 TYR A N 1
ATOM 5583 C CA . TYR A 1 715 ? 43.369 -0.372 -21.828 1.00 87.62 715 TYR A CA 1
ATOM 5584 C C . TYR A 1 715 ? 43.929 -1.189 -20.655 1.00 87.62 715 TYR A C 1
ATOM 5586 O O . TYR A 1 715 ? 44.640 -2.180 -20.856 1.00 87.62 715 TYR A O 1
ATOM 5594 N N . CYS A 1 716 ? 43.606 -0.774 -19.432 1.00 90.94 716 CYS A N 1
ATOM 5595 C CA . CYS A 1 716 ? 44.056 -1.410 -18.203 1.00 90.94 716 CYS A CA 1
ATOM 5596 C C . CYS A 1 716 ? 42.896 -2.120 -17.496 1.00 90.94 716 CYS A C 1
ATOM 5598 O O . CYS A 1 716 ? 41.985 -1.466 -17.000 1.00 90.94 716 CYS A O 1
ATOM 5600 N N . GLU A 1 717 ? 42.953 -3.450 -17.411 1.00 90.19 717 GLU A N 1
ATOM 5601 C CA . GLU A 1 717 ? 41.920 -4.268 -16.754 1.00 90.19 717 GLU A CA 1
ATOM 5602 C C . GLU A 1 717 ? 41.867 -4.051 -15.226 1.00 90.19 717 GLU A C 1
ATOM 5604 O O . GLU A 1 717 ? 40.797 -4.149 -14.638 1.00 90.19 717 GLU A O 1
ATOM 5609 N N . ASP A 1 718 ? 42.983 -3.675 -14.584 1.00 88.06 718 ASP A N 1
ATOM 5610 C CA . ASP A 1 718 ? 43.062 -3.493 -13.121 1.00 88.06 718 ASP A CA 1
ATOM 5611 C C . ASP A 1 718 ? 42.395 -2.198 -12.606 1.00 88.06 718 ASP A C 1
ATOM 5613 O O . ASP A 1 718 ? 42.189 -2.043 -11.403 1.00 88.06 718 ASP A O 1
ATOM 5617 N N . CYS A 1 719 ? 42.140 -1.217 -13.480 1.00 91.00 719 CYS A N 1
ATOM 5618 C CA . CYS A 1 719 ? 41.596 0.097 -13.094 1.00 91.00 719 CYS A CA 1
ATOM 5619 C C . CYS A 1 719 ? 40.717 0.759 -14.173 1.00 91.00 719 CYS A C 1
ATOM 5621 O O . CYS A 1 719 ? 40.485 1.968 -14.128 1.00 91.00 719 CYS A O 1
ATOM 5623 N N . GLU A 1 720 ? 40.290 -0.021 -15.167 1.00 92.62 720 GLU A N 1
ATOM 5624 C CA . GLU A 1 720 ? 39.371 0.329 -16.262 1.00 92.62 720 GLU A CA 1
ATOM 5625 C C . GLU A 1 720 ? 39.723 1.593 -17.078 1.00 92.62 720 GLU A C 1
ATOM 5627 O O . GLU A 1 720 ? 38.882 2.149 -17.790 1.00 92.62 720 GLU A O 1
ATOM 5632 N N . SER A 1 721 ? 40.976 2.056 -17.022 1.00 88.56 721 SER A N 1
ATOM 5633 C CA . SER A 1 721 ? 41.415 3.308 -17.651 1.00 88.56 721 SER A CA 1
ATOM 5634 C C . SER A 1 721 ? 42.374 3.096 -18.830 1.00 88.56 721 SER A C 1
ATOM 5636 O O . SER A 1 721 ? 43.042 2.068 -18.960 1.00 88.56 721 SER A O 1
ATOM 5638 N N . ARG A 1 722 ? 42.411 4.078 -19.740 1.00 90.62 722 ARG A N 1
ATOM 5639 C CA . ARG A 1 722 ? 43.215 4.055 -20.975 1.00 90.62 722 ARG A CA 1
ATOM 5640 C C . ARG A 1 722 ? 44.588 4.716 -20.792 1.00 90.62 722 ARG A C 1
ATOM 5642 O O . ARG A 1 722 ? 44.790 5.547 -19.911 1.00 90.62 722 ARG A O 1
ATOM 5649 N N . GLY A 1 723 ? 45.526 4.369 -21.671 1.00 89.19 723 GLY A N 1
ATOM 5650 C CA . GLY A 1 723 ? 46.891 4.906 -21.739 1.00 89.19 723 GLY A CA 1
ATOM 5651 C C . GLY A 1 723 ? 47.968 4.030 -21.087 1.00 89.19 723 GLY A C 1
ATOM 5652 O O . GLY A 1 723 ? 49.146 4.388 -21.130 1.00 89.19 723 GLY A O 1
ATOM 5653 N N . HIS A 1 724 ? 47.603 2.887 -20.500 1.00 90.81 724 HIS A N 1
ATOM 5654 C CA . HIS A 1 724 ? 48.539 1.913 -19.932 1.00 90.81 724 HIS A CA 1
ATOM 5655 C C . HIS A 1 724 ? 47.926 0.503 -19.887 1.00 90.81 724 HIS A C 1
ATOM 5657 O O . HIS A 1 724 ? 46.748 0.319 -20.166 1.00 90.81 724 HIS A O 1
ATOM 5663 N N . THR A 1 725 ? 48.740 -0.501 -19.557 1.00 92.88 725 THR A N 1
ATOM 5664 C CA . THR A 1 725 ? 48.316 -1.896 -19.342 1.00 92.88 725 THR A CA 1
ATOM 5665 C C . THR A 1 725 ? 48.414 -2.266 -17.862 1.00 92.88 725 THR A C 1
ATOM 5667 O O . THR A 1 725 ? 49.182 -1.632 -17.138 1.00 92.88 725 THR A O 1
ATOM 5670 N N . ALA A 1 726 ? 47.718 -3.328 -17.436 1.00 90.25 726 ALA A N 1
ATOM 5671 C CA . ALA A 1 726 ? 47.731 -3.882 -16.069 1.00 90.25 726 ALA A CA 1
ATOM 5672 C C . ALA A 1 726 ? 49.127 -3.890 -15.405 1.00 90.25 726 ALA A C 1
ATOM 5674 O O . ALA A 1 726 ? 49.349 -3.294 -14.354 1.00 90.25 726 ALA A O 1
ATOM 5675 N N . ALA A 1 727 ? 50.137 -4.426 -16.101 1.00 90.12 727 ALA A N 1
ATOM 5676 C CA . ALA A 1 727 ? 51.524 -4.495 -15.620 1.00 90.12 727 ALA A CA 1
ATOM 5677 C C . ALA A 1 727 ? 52.212 -3.133 -15.337 1.00 90.12 727 ALA A C 1
ATOM 5679 O O . ALA A 1 727 ? 53.301 -3.114 -14.767 1.00 90.12 727 ALA A O 1
ATOM 5680 N N . ASN A 1 728 ? 51.608 -2.012 -15.745 1.00 89.75 728 ASN A N 1
ATOM 5681 C CA . ASN A 1 728 ? 52.039 -0.638 -15.466 1.00 89.75 728 ASN A CA 1
ATOM 5682 C C . ASN A 1 728 ? 50.957 0.177 -14.720 1.00 89.75 728 ASN A C 1
ATOM 5684 O O . ASN A 1 728 ? 51.022 1.407 -14.711 1.00 89.75 728 ASN A O 1
ATOM 5688 N N . CYS A 1 729 ? 49.948 -0.472 -14.129 1.00 88.75 729 CYS A N 1
ATOM 5689 C CA . CYS A 1 729 ? 48.858 0.202 -13.429 1.00 88.75 729 CYS A CA 1
ATOM 5690 C C . CYS A 1 729 ? 49.364 0.938 -12.177 1.00 88.75 729 CYS A C 1
ATOM 5692 O O . CYS A 1 729 ? 49.895 0.285 -11.273 1.00 88.75 729 CYS A O 1
ATOM 5694 N N . PRO A 1 730 ? 49.176 2.270 -12.056 1.00 89.88 730 PRO A N 1
ATOM 5695 C CA . PRO A 1 730 ? 49.627 3.024 -10.886 1.00 89.88 730 PRO A CA 1
ATOM 5696 C C . PRO A 1 730 ? 48.862 2.649 -9.606 1.00 89.88 730 PRO A C 1
ATOM 5698 O O . PRO A 1 730 ? 49.358 2.915 -8.516 1.00 89.88 730 PRO A O 1
ATOM 5701 N N . HIS A 1 731 ? 47.699 2.002 -9.736 1.00 84.88 731 HIS A N 1
ATOM 5702 C CA . HIS A 1 731 ? 46.867 1.528 -8.627 1.00 84.88 731 HIS A CA 1
ATOM 5703 C C . HIS A 1 731 ? 47.097 0.049 -8.265 1.00 84.88 731 HIS A C 1
ATOM 5705 O O . HIS A 1 731 ? 46.580 -0.407 -7.252 1.00 84.88 731 HIS A O 1
ATOM 5711 N N . SER A 1 732 ? 47.923 -0.696 -9.017 1.00 86.50 732 SER A N 1
ATOM 5712 C CA . SER A 1 732 ? 48.215 -2.125 -8.751 1.00 86.50 732 SER A CA 1
ATOM 5713 C C . SER A 1 732 ? 48.866 -2.412 -7.387 1.00 86.50 732 SER A C 1
ATOM 5715 O O . SER A 1 732 ? 48.953 -3.568 -6.976 1.00 86.50 732 SER A O 1
ATOM 5717 N N . LEU A 1 733 ? 49.323 -1.374 -6.677 1.00 74.69 733 LEU A N 1
ATOM 5718 C CA . LEU A 1 733 ? 49.921 -1.465 -5.343 1.00 74.69 733 LEU A CA 1
ATOM 5719 C C . LEU A 1 733 ? 48.945 -1.154 -4.191 1.00 74.69 733 LEU A C 1
ATOM 5721 O O . LEU A 1 733 ? 49.306 -1.415 -3.049 1.00 74.69 733 LEU A O 1
ATOM 5725 N N . ASP A 1 734 ? 47.738 -0.643 -4.468 1.00 68.56 734 ASP A N 1
ATOM 5726 C CA . ASP A 1 734 ? 46.711 -0.315 -3.454 1.00 68.56 734 ASP A CA 1
ATOM 5727 C C . ASP A 1 734 ? 45.703 -1.468 -3.215 1.00 68.56 734 ASP A C 1
ATOM 5729 O O . ASP A 1 734 ? 44.746 -1.316 -2.458 1.00 68.56 734 ASP A O 1
ATOM 5733 N N . VAL A 1 735 ? 45.895 -2.632 -3.854 1.00 57.78 735 VAL A N 1
ATOM 5734 C CA . VAL A 1 735 ? 44.954 -3.779 -3.836 1.00 57.78 735 VAL A CA 1
ATOM 5735 C C . VAL A 1 735 ? 45.410 -4.911 -2.883 1.00 57.78 735 VAL A C 1
ATOM 5737 O O . VAL A 1 735 ? 45.069 -6.076 -3.089 1.00 57.78 735 VAL A O 1
ATOM 5740 N N . PHE A 1 736 ? 46.198 -4.592 -1.843 1.00 47.56 736 PHE A N 1
ATOM 5741 C CA . PHE A 1 736 ? 46.710 -5.546 -0.836 1.00 47.56 736 PHE A CA 1
ATOM 5742 C C . PHE A 1 736 ? 46.806 -4.960 0.583 1.00 47.56 736 PHE A C 1
ATOM 5744 O O . PHE A 1 736 ? 47.414 -3.879 0.737 1.00 47.56 736 PHE A O 1
#

Secondary structure (DSSP, 8-state):
----------PPP---------------------PPP---------------------------------SS-HHHHHHHHHHHHHHHHHHHHHHHHHHHHHHHHHHHHHHHHHHHHHHHHHHHHHHHHHHHHHHHHHHHHHHHHHHHHHHHHHHHHHHHHHHHHHHHHHHHHHHHHHHHHHHHHHHHHHHHHHHHHHHHHHHHHHHHHHHHHHHHHHHHHHHHHHHHHHHHHHHHHHHHHHHHHHHHHHHHHHHHHHHHHHHHHHHHHHHHHHHHTT-------------SSSHHHHHHHHHHHHHHHHHHHHHHHHHHHHHHHHHHHHHHHHHHHHHHHHHHHHHHHHHHHHHHHHHHHHHHHHHHHHHHHHHHHHHHHHHHHHHHHHHHHHHHHHHHHHHHHHHHT---------TTTHHHHHHHHHHHHHHHHHHHHHHHHHHHHHHHHHHHHHHHHHHHHHHHHHHHHHHHTTS--SS---------------TTHHHHHHHHHHHHHHHHHHHHHHHHHHHHHHHHHHHHHHHHHHHHHHHHHHHHHHHHHHHHHHHHHHHHHHHHHHHHHHHHHHHHHHHHHHHHHHHHHHHHHHHHHHHHHHHHHHHHHHHHHHHHHHHHHHHHHHHHHHHHHSSS----------------------------PPPB-TTT--BT--GGG-GGG-TTS------------TTTT-B-TTTS-BSS-GGG-TTTTS--

Radius of gyration: 78.49 Å; chains: 1; bounding box: 215×100×243 Å

Foldseek 3Di:
DDDDDDDDDDDDDDDDPPDDDDDDDDDDDDDDDDDDDDDDDDDDDDDDDDDDDDDPPDDDDDDDDDDYDDDPPDVVVVVVVVVVVVVVVVVVVVVVVVVVVVVVVVVVVVVVVVVVVVVVVVVVVVVVVVVVVVVVVVVVVVVVVVVVVVVVVVVVVVVVVVVVVVVVVVVVVVVVVVVVVVVVVVVVVVVVVVVVVVVVVVVVVVVVVVVVVVVVVVVVVVVVVVVVVVVVVVVVVVVVVVVVVVVVVVVVVVVVVVVVVVVVVVVVVVVVVVCVVVDDDDDDDDDDDDPDPVVVVVVVVVVVVVVVVVVVVVVVVVVVVVVVVVVVVVVVVVVVVVVVVVVVVVVVVVVVVVVVVVVVVVVVVVVVVVVVVVVVVVVVVVVVVVVVVVVVVVVVVVVVVVVVVCVVVDDDDDDDDDVPVVVVVVVVVVVVVVVVVVVVVVVVVVVVVVVVVVVVVVVVVVVVVVVVVVVVVVVCVVPPDPDDDDDDDDDDDDDDDDPVVVVVVVVVVVVVVVVVVVVVVVVVVVVVVVVVVVVVVVVVVVVVVVVVVVVVVVVVVVVVVVVVVVVVVVVVVVVVVVVVVVVVVVVVVVVVVVVVVVVVVVVVVVVVVVVVVVVVVVVVVVVVVVVVVVVVVVVVVVVVVPDDDDDDDDDDDDDDDDDDDDDDDDDDDDDPDADAAPVPRHGDDYVVPDPVVVVVPPDPDDDDDDDDDPQFAAADPVPRDTRHYVVPDPCVVVPD